Protein AF-A0A956G2T6-F1 (afdb_monomer)

Solvent-accessible surface area (backbone atoms only — not comparable to full-atom values): 41032 Å² total; per-residue (Å²): 111,45,27,33,38,36,61,42,52,51,69,57,43,70,72,65,34,43,39,98,86,38,74,56,50,80,69,33,43,24,63,52,34,68,47,84,56,72,54,73,64,54,56,58,31,76,78,28,36,37,43,36,35,28,33,47,44,89,89,62,37,33,28,40,43,28,45,29,57,52,35,45,75,77,86,54,32,34,37,33,61,59,14,78,41,48,16,38,84,43,52,86,46,49,87,71,34,29,42,73,82,66,58,48,81,78,56,60,92,85,34,45,63,67,62,38,65,65,51,41,43,40,35,74,68,37,49,37,45,75,74,67,46,82,77,94,74,78,83,82,86,82,84,86,86,87,84,88,86,87,79,91,81,89,87,89,90,88,90,85,85,88,88,88,87,85,86,92,88,88,88,88,85,86,90,81,88,79,81,76,78,59,77,73,53,64,79,77,49,84,84,63,76,73,56,94,83,36,52,64,40,47,48,51,16,40,53,24,50,73,68,68,36,60,64,59,17,47,54,23,30,38,53,32,25,66,76,57,48,23,59,70,45,42,51,50,42,51,55,50,45,55,54,53,42,72,35,51,82,72,75,64,59,60,70,62,34,69,62,27,53,51,48,48,48,62,56,57,73,67,62,49,80,72,50,48,66,54,59,55,66,45,52,82,39,48,38,68,71,51,43,32,52,51,38,54,58,55,68,79,40,76,57,48,79,80,47,37,64,57,39,42,59,51,28,56,78,60,89,77,88,58,88,89,32,37,46,50,31,20,53,49,41,30,57,69,43,44,55,18,73,50,69,82,48,50,64,62,51,29,75,75,31,61,91,42,46,70,58,50,56,56,46,57,75,69,42,52,75,49,48,83,71,54,74,44,41,49,51,45,51,53,53,39,51,53,46,50,59,54,54,70,74,46,77,66,62,57,51,65,60,53,53,46,58,56,41,56,61,48,50,55,50,50,51,52,39,50,49,51,28,45,75,39,58,82,47,60,66,43,45,53,55,43,25,56,59,30,48,79,70,69,41,70,61,16,57,43,23,62,55,51,68,43,98,72,73,54,76,68,56,52,50,49,48,52,52,50,46,72,76,44,40,56,73,76,43,58,81,50,50,82,34,46,36,72,76,35,74,49,63,63,38,53,25,28,33,35,45,49,56,69,96,45,71,66,52,46,71,67,50,40,66,33,63,74,38,10,43,25,27,35,36,65,31,44,67,53,45,68,39,72,60,42,82,22,50,66,42,28,29,34,42,20,29,32,53,64,31,49,21,57,36,16,67,32,84,60,70,45,65,35,33,34,40,40,34,35,74,81,64,81,84,65,50,74,68,61,77,69,45,80,66,47,76,79,42,91,79,81,83,88,78,93,70,61,66,66,68,66,57,74,60,78,53,68,67,60,26,49,43,40,44,20,62,61,49,5,53,81,51,38,29,33,45,32,41,34,42,61,78,71,59,76,81,86,85,84,71,85,65,68,77,53,40,38,46,55,73,18,68,55,17,62,52,25,33,34,40,36,41,28,32,33,61,51,81,89,81,53,84,66,54,64,80,48,50,76,48,30,73,44,45,45,37,38,37,40,36,34,42,62,55,100,68,80,78,54,92,86,61,92,65,90,80,72,83,65,68,49,73,50,72,46,34,75,94,90

Radius of gyration: 36.09 Å; Cα contacts (8 Å, |Δi|>4): 1081; chains: 1; bounding box: 114×85×92 Å

Nearest PDB structures (foldseek):
  5gq9-assembly1_A  TM=1.978E-01  e=1.949E+00  Thermus thermophilus HB27
  4kpy-assembly1_A  TM=2.541E-01  e=3.028E+00  Thermus thermophilus HB27
  4nca-assembly1_A  TM=2.440E-01  e=3.339E+00  Thermus thermophilus

Structure (mmCIF, N/CA/C/O backbone):
data_AF-A0A956G2T6-F1
#
_entry.id   AF-A0A956G2T6-F1
#
loop_
_atom_site.group_PDB
_atom_site.id
_atom_site.type_symbol
_atom_site.label_atom_id
_atom_site.label_alt_id
_atom_site.label_comp_id
_atom_site.label_asym_id
_atom_site.label_entity_id
_atom_site.label_seq_id
_atom_site.pdbx_PDB_ins_code
_atom_site.Cartn_x
_atom_site.Cartn_y
_atom_site.Cartn_z
_atom_site.occupancy
_atom_site.B_iso_or_equiv
_atom_site.auth_seq_id
_atom_site.auth_comp_id
_atom_site.auth_asym_id
_atom_site.auth_atom_id
_atom_site.pdbx_PDB_model_num
ATOM 1 N N . MET A 1 1 ? -17.102 -18.934 -34.655 1.00 68.56 1 MET A N 1
ATOM 2 C CA . MET A 1 1 ? -16.442 -17.690 -34.190 1.00 68.56 1 MET A CA 1
ATOM 3 C C . MET A 1 1 ? -16.321 -17.764 -32.680 1.00 68.56 1 MET A C 1
ATOM 5 O O . MET A 1 1 ? -17.270 -18.223 -32.051 1.00 68.56 1 MET A O 1
ATOM 9 N N . ALA A 1 2 ? -15.176 -17.397 -32.107 1.00 83.56 2 ALA A N 1
ATOM 10 C CA . ALA A 1 2 ? -14.946 -17.548 -30.674 1.00 83.56 2 ALA A CA 1
ATOM 11 C C . ALA A 1 2 ? -15.700 -16.466 -29.883 1.00 83.56 2 ALA A C 1
ATOM 13 O O . ALA A 1 2 ? -15.551 -15.275 -30.137 1.00 83.56 2 ALA A O 1
ATOM 14 N N . SER A 1 3 ? -16.513 -16.874 -28.911 1.00 94.19 3 SER A N 1
ATOM 15 C CA . SER A 1 3 ? -17.122 -15.954 -27.947 1.00 94.19 3 SER A CA 1
ATOM 16 C C . SER A 1 3 ? -16.334 -15.968 -26.646 1.00 94.19 3 SER A C 1
ATOM 18 O O . SER A 1 3 ? -15.750 -16.984 -26.276 1.00 94.19 3 SER A O 1
ATOM 20 N N . VAL A 1 4 ? -16.324 -14.850 -25.929 1.00 95.88 4 VAL A N 1
ATOM 21 C CA . VAL A 1 4 ? -15.597 -14.719 -24.661 1.00 95.88 4 VAL A CA 1
ATOM 22 C C . VAL A 1 4 ? -16.538 -14.163 -23.606 1.00 95.88 4 VAL A C 1
ATOM 24 O O . VAL A 1 4 ? -17.357 -13.296 -23.893 1.00 95.88 4 VAL A O 1
ATOM 27 N N . MET A 1 5 ? -16.432 -14.666 -22.382 1.00 95.81 5 MET A N 1
ATOM 28 C CA . MET A 1 5 ? -17.099 -14.120 -21.207 1.00 95.81 5 MET A CA 1
ATOM 29 C C . MET A 1 5 ? -16.101 -13.310 -20.386 1.00 95.81 5 MET A C 1
ATOM 31 O O . MET A 1 5 ? -15.020 -13.807 -20.068 1.00 95.81 5 MET A O 1
ATOM 35 N N . ALA A 1 6 ? -16.470 -12.088 -20.015 1.00 95.69 6 ALA A N 1
ATOM 36 C CA . ALA A 1 6 ? -15.646 -11.205 -19.200 1.00 95.69 6 ALA A CA 1
ATOM 37 C C . ALA A 1 6 ? -16.460 -10.594 -18.056 1.00 95.69 6 ALA A C 1
ATOM 39 O O . ALA A 1 6 ? -17.662 -10.342 -18.190 1.00 95.69 6 ALA A O 1
ATOM 40 N N . ILE A 1 7 ? -15.802 -10.358 -16.920 1.00 95.12 7 ILE A N 1
ATOM 41 C CA . ILE A 1 7 ? -16.448 -9.744 -15.765 1.00 95.12 7 ILE A CA 1
ATOM 42 C C . ILE A 1 7 ? -16.443 -8.215 -15.874 1.00 95.12 7 ILE A C 1
ATOM 44 O O . ILE A 1 7 ? -15.446 -7.584 -16.228 1.00 95.12 7 ILE A O 1
ATOM 48 N N . VAL A 1 8 ? -17.572 -7.618 -15.510 1.00 94.00 8 VAL A N 1
ATOM 49 C CA . VAL A 1 8 ? -17.713 -6.213 -15.139 1.00 94.00 8 VAL A CA 1
ATOM 50 C C . VAL A 1 8 ? -17.827 -6.175 -13.623 1.00 94.00 8 VAL A C 1
ATOM 52 O O . VAL A 1 8 ? -18.753 -6.757 -13.042 1.00 94.00 8 VAL A O 1
ATOM 55 N N . SER A 1 9 ? -16.872 -5.520 -12.960 1.00 89.69 9 SER A N 1
ATOM 56 C CA . SER A 1 9 ? -16.865 -5.458 -11.499 1.00 89.69 9 SER A CA 1
ATOM 57 C C . SER A 1 9 ? -18.158 -4.825 -10.979 1.00 89.69 9 SER A C 1
ATOM 59 O O . SER A 1 9 ? -18.757 -3.961 -11.626 1.00 89.69 9 SER A O 1
ATOM 61 N N . LYS A 1 10 ? -18.591 -5.246 -9.786 1.00 86.38 10 LYS A N 1
ATOM 62 C CA . LYS A 1 10 ? -19.814 -4.729 -9.162 1.00 86.38 10 LYS A CA 1
ATOM 63 C C . LYS A 1 10 ? -19.812 -3.197 -9.104 1.00 86.38 10 LYS A C 1
ATOM 65 O O . LYS A 1 10 ? -20.821 -2.582 -9.423 1.00 86.38 10 LYS A O 1
ATOM 70 N N . ALA A 1 11 ? -18.685 -2.592 -8.727 1.00 80.94 11 ALA A N 1
ATOM 71 C CA . ALA A 1 11 ? -18.556 -1.142 -8.608 1.00 80.94 11 ALA A CA 1
ATOM 72 C C . ALA A 1 11 ? -18.671 -0.432 -9.965 1.00 80.94 11 ALA A C 1
ATOM 74 O O . ALA A 1 11 ? -19.368 0.577 -10.070 1.00 80.94 11 ALA A O 1
ATOM 75 N N . VAL A 1 12 ? -18.036 -0.974 -11.012 1.00 85.12 12 VAL A N 1
ATOM 76 C CA . VAL A 1 12 ? -18.145 -0.434 -12.376 1.00 85.12 12 VAL A CA 1
ATOM 77 C C . VAL A 1 12 ? -19.588 -0.525 -12.861 1.00 85.12 12 VAL A C 1
ATOM 79 O O . VAL A 1 12 ? -20.136 0.480 -13.311 1.00 85.12 12 VAL A O 1
ATOM 82 N N . PHE A 1 13 ? -20.233 -1.680 -12.686 1.00 91.75 13 PHE A N 1
ATOM 83 C CA . PHE A 1 13 ? -21.631 -1.875 -13.062 1.00 91.75 13 PHE A CA 1
ATOM 84 C C . PHE A 1 13 ? -22.570 -0.933 -12.288 1.00 91.75 13 PHE A C 1
ATOM 86 O O . PHE A 1 13 ? -23.325 -0.181 -12.896 1.00 91.75 13 PHE A O 1
ATOM 93 N N . ASP A 1 14 ? -22.473 -0.880 -10.956 1.00 88.31 14 ASP A N 1
ATOM 94 C CA . ASP A 1 14 ? -23.321 -0.022 -10.114 1.00 88.31 14 ASP A CA 1
ATOM 95 C C . ASP A 1 14 ? -23.128 1.476 -10.438 1.00 88.31 14 ASP A C 1
ATOM 97 O O . ASP A 1 14 ? -24.064 2.275 -10.313 1.00 88.31 14 ASP A O 1
ATOM 101 N N . LYS A 1 15 ? -21.939 1.878 -10.905 1.00 87.56 15 LYS A N 1
ATOM 102 C CA . LYS A 1 15 ? -21.638 3.255 -11.320 1.00 87.56 15 LYS A CA 1
ATOM 103 C C . LYS A 1 15 ? -22.131 3.579 -12.734 1.00 87.56 15 LYS A C 1
ATOM 105 O O . LYS A 1 15 ? -22.692 4.654 -12.931 1.00 87.56 15 LYS A O 1
ATOM 110 N N . GLN A 1 16 ? -21.907 2.691 -13.700 1.00 89.19 16 GLN A N 1
ATOM 111 C CA . GLN A 1 16 ? -22.071 2.980 -15.130 1.00 89.19 16 GLN A CA 1
ATOM 112 C C . GLN A 1 16 ? -23.389 2.470 -15.719 1.00 89.19 16 GLN A C 1
ATOM 114 O O . GLN A 1 16 ? -23.902 3.064 -16.666 1.00 89.19 16 GLN A O 1
ATOM 119 N N . ALA A 1 17 ? -23.963 1.398 -15.173 1.00 91.19 17 ALA A N 1
ATOM 120 C CA . ALA A 1 17 ? -25.159 0.787 -15.732 1.00 91.19 17 ALA A CA 1
ATOM 121 C C . ALA A 1 17 ? -26.401 1.618 -15.402 1.00 91.19 17 ALA A C 1
ATOM 123 O O . ALA A 1 17 ? -26.909 1.604 -14.273 1.00 91.19 17 ALA A O 1
ATOM 124 N N . ARG A 1 18 ? -26.878 2.384 -16.388 1.00 87.56 18 ARG A N 1
ATOM 125 C CA . ARG A 1 18 ? -28.093 3.200 -16.292 1.00 87.56 18 ARG A CA 1
ATOM 126 C C . ARG A 1 18 ? -29.038 2.920 -17.461 1.00 87.56 18 ARG A C 1
ATOM 128 O O . ARG A 1 18 ? -28.608 2.945 -18.608 1.00 87.56 18 ARG A O 1
ATOM 135 N N . ALA A 1 19 ? -30.320 2.730 -17.164 1.00 82.88 19 ALA A N 1
ATOM 136 C CA . ALA A 1 19 ? -31.414 2.695 -18.131 1.00 82.88 19 ALA A CA 1
ATOM 137 C C . ALA A 1 19 ? -32.360 3.863 -17.821 1.00 82.88 19 ALA A C 1
ATOM 139 O O . ALA A 1 19 ? -32.841 3.992 -16.695 1.00 82.88 19 ALA A O 1
ATOM 140 N N . ALA A 1 20 ? -32.561 4.772 -18.782 1.00 77.62 20 ALA A N 1
ATOM 141 C CA . ALA A 1 20 ? -33.360 5.994 -18.597 1.00 77.62 20 ALA A CA 1
ATOM 142 C C . ALA A 1 20 ? -33.010 6.790 -17.310 1.00 77.62 20 ALA A C 1
ATOM 144 O O . ALA A 1 20 ? -33.884 7.298 -16.609 1.00 77.62 20 ALA A O 1
ATOM 145 N N . GLY A 1 21 ? -31.717 6.862 -16.963 1.00 77.25 21 GLY A N 1
ATOM 146 C CA . GLY A 1 21 ? -31.214 7.583 -15.785 1.00 77.25 21 GLY A CA 1
ATOM 147 C C . GLY A 1 21 ? -31.302 6.832 -14.448 1.00 77.25 21 GLY A C 1
ATOM 148 O O . GLY A 1 21 ? -30.800 7.338 -13.445 1.00 77.25 21 GLY A O 1
ATOM 149 N N . LYS A 1 22 ? -31.870 5.621 -14.408 1.00 83.50 22 LYS A N 1
ATOM 150 C CA . LYS A 1 22 ? -31.957 4.778 -13.199 1.00 83.50 22 LYS A CA 1
ATOM 151 C C . LYS A 1 22 ? -30.954 3.619 -13.246 1.00 83.50 22 LYS A C 1
ATOM 153 O O . LYS A 1 22 ? -30.603 3.195 -14.345 1.00 83.50 22 LYS A O 1
ATOM 158 N N . PRO A 1 23 ? -30.464 3.106 -12.099 1.00 88.75 23 PRO A N 1
ATOM 159 C CA . PRO A 1 23 ? -29.635 1.899 -12.063 1.00 88.75 23 PRO A CA 1
ATOM 160 C C . PRO A 1 23 ? -30.329 0.713 -12.742 1.00 88.75 23 PRO A C 1
ATOM 162 O O . PRO A 1 23 ? -31.508 0.483 -12.494 1.00 88.75 23 PRO A O 1
ATOM 165 N N . VAL A 1 24 ? -29.594 -0.020 -13.579 1.00 90.44 24 VAL A N 1
ATOM 166 C CA . VAL A 1 24 ? -30.099 -1.192 -14.318 1.00 90.44 24 VAL A CA 1
ATOM 167 C C . VAL A 1 24 ? -30.413 -2.335 -13.347 1.00 90.44 24 VAL A C 1
ATOM 169 O O . VAL A 1 24 ? -29.533 -2.783 -12.606 1.00 90.44 24 VAL A O 1
ATOM 172 N N . GLY A 1 25 ? -31.662 -2.803 -13.352 1.00 90.94 25 GLY A N 1
ATOM 173 C CA . GLY A 1 25 ? -32.119 -4.004 -12.656 1.00 90.94 25 GLY A CA 1
ATOM 174 C C . GLY A 1 25 ? -32.253 -5.219 -13.581 1.00 90.94 25 GLY A C 1
ATOM 175 O O . GLY A 1 25 ? -31.934 -5.167 -14.766 1.00 90.94 25 GLY A O 1
ATOM 176 N N . LEU A 1 26 ? -32.738 -6.338 -13.034 1.00 91.56 26 LEU A N 1
ATOM 177 C CA . LEU A 1 26 ? -33.097 -7.510 -13.841 1.00 91.56 26 LEU A CA 1
ATOM 178 C C . LEU A 1 26 ? -34.241 -7.154 -14.801 1.00 91.56 26 LEU A C 1
ATOM 180 O O . LEU A 1 26 ? -35.256 -6.613 -14.373 1.00 91.56 26 LEU A O 1
ATOM 184 N N . GLY A 1 27 ? -34.078 -7.488 -16.080 1.00 89.25 27 GLY A N 1
ATOM 185 C CA . GLY A 1 27 ? -35.014 -7.155 -17.157 1.00 89.25 27 GLY A CA 1
ATOM 186 C C . GLY A 1 27 ? -34.724 -5.827 -17.865 1.00 89.25 27 GLY A C 1
ATOM 187 O O . GLY A 1 27 ? -35.221 -5.626 -18.971 1.00 89.25 27 GLY A O 1
ATOM 188 N N . ASP A 1 28 ? -33.881 -4.962 -17.295 1.00 92.38 28 ASP A N 1
ATOM 189 C CA . ASP A 1 28 ? -33.478 -3.705 -17.928 1.00 92.38 28 ASP A CA 1
ATOM 190 C C . ASP A 1 28 ? -32.308 -3.918 -18.898 1.00 92.38 28 ASP A C 1
ATOM 192 O O . ASP A 1 28 ? -31.441 -4.770 -18.687 1.00 92.38 28 ASP A O 1
ATOM 196 N N . VAL A 1 29 ? -32.241 -3.108 -19.955 1.00 94.50 29 VAL A N 1
ATOM 197 C CA . VAL A 1 29 ? -31.118 -3.110 -20.903 1.00 94.50 29 VAL A CA 1
ATOM 198 C C . VAL A 1 29 ? -30.106 -2.046 -20.488 1.00 94.50 29 VAL A C 1
ATOM 200 O O . VAL A 1 29 ? -30.434 -0.862 -20.420 1.00 94.50 29 VAL A O 1
ATOM 203 N N . TRP A 1 30 ? -28.860 -2.456 -20.244 1.00 95.75 30 TRP A N 1
ATOM 204 C CA . TRP A 1 30 ? -27.727 -1.535 -20.158 1.00 95.75 30 TRP A CA 1
ATOM 205 C C . TRP A 1 30 ? -27.177 -1.305 -21.574 1.00 95.75 30 TRP A C 1
ATOM 207 O O . TRP A 1 30 ? -26.618 -2.252 -22.133 1.00 95.75 30 TRP A O 1
ATOM 217 N N . PRO A 1 31 ? -27.305 -0.100 -22.169 1.00 93.06 31 PRO A N 1
ATOM 218 C CA . PRO A 1 31 ? -26.840 0.175 -23.533 1.00 93.06 31 PRO A CA 1
ATOM 219 C C . PRO A 1 31 ? -25.317 0.388 -23.582 1.00 93.06 31 PRO A C 1
ATOM 221 O O . PRO A 1 31 ? -24.834 1.395 -24.088 1.00 93.06 31 PRO A O 1
ATOM 224 N N . VAL A 1 32 ? -24.554 -0.534 -22.993 1.00 94.62 32 VAL A N 1
ATOM 225 C CA . VAL A 1 32 ? -23.093 -0.548 -23.080 1.00 94.62 32 VAL A CA 1
ATOM 226 C C . VAL A 1 32 ? -22.671 -0.868 -24.508 1.00 94.62 32 VAL A C 1
ATOM 228 O O . VAL A 1 32 ? -23.217 -1.776 -25.128 1.00 94.62 32 VAL A O 1
ATOM 231 N N . ASP A 1 33 ? -21.708 -0.122 -25.027 1.00 94.31 33 ASP A N 1
ATOM 232 C CA . ASP A 1 33 ? -21.159 -0.250 -26.380 1.00 94.31 33 ASP A CA 1
ATOM 233 C C . ASP A 1 33 ? -19.639 -0.494 -26.378 1.00 94.31 33 ASP A C 1
ATOM 235 O O . ASP A 1 33 ? -19.050 -0.765 -27.425 1.00 94.31 33 ASP A O 1
ATOM 239 N N . ALA A 1 34 ? -19.002 -0.442 -25.203 1.00 93.00 34 ALA A N 1
ATOM 240 C CA . ALA A 1 34 ? -17.568 -0.619 -25.045 1.00 93.00 34 ALA A CA 1
ATOM 241 C C . ALA A 1 34 ? -17.190 -1.412 -23.783 1.00 93.00 34 ALA A C 1
ATOM 243 O O . ALA A 1 34 ? -17.842 -1.319 -22.742 1.00 93.00 34 ALA A O 1
ATOM 244 N N . TYR A 1 35 ? -16.086 -2.154 -23.864 1.00 93.88 35 TYR A N 1
ATOM 245 C CA . TYR A 1 35 ? -15.454 -2.850 -22.746 1.00 93.88 35 TYR A CA 1
ATOM 246 C C . TYR A 1 35 ? -13.943 -2.588 -22.730 1.00 93.88 35 TYR A C 1
ATOM 248 O O . TYR A 1 35 ? -13.243 -2.890 -23.696 1.00 93.88 35 TYR A O 1
ATOM 256 N N . ASN A 1 36 ? -13.432 -2.037 -21.629 1.00 90.25 36 ASN A N 1
ATOM 257 C CA . ASN A 1 36 ? -12.032 -1.623 -21.508 1.00 90.25 36 ASN A CA 1
ATOM 258 C C . ASN A 1 36 ? -11.179 -2.768 -20.953 1.00 90.25 36 ASN A C 1
ATOM 260 O O . ASN A 1 36 ? -11.204 -3.029 -19.752 1.00 90.25 36 ASN A O 1
ATOM 264 N N . SER A 1 37 ? -10.439 -3.454 -21.823 1.00 88.25 37 SER A N 1
ATOM 265 C CA . SER A 1 37 ? -9.435 -4.446 -21.434 1.00 88.25 37 SER A CA 1
ATOM 266 C C . SER A 1 37 ? -8.566 -4.815 -22.636 1.00 88.25 37 SER A C 1
ATOM 268 O O . SER A 1 37 ? -9.084 -5.102 -23.718 1.00 88.25 37 SER A O 1
ATOM 270 N N . ALA A 1 38 ? -7.251 -4.871 -22.422 1.00 85.62 38 ALA A N 1
ATOM 271 C CA . ALA A 1 38 ? -6.272 -5.386 -23.381 1.00 85.62 38 ALA A CA 1
ATOM 272 C C . ALA A 1 38 ? -5.864 -6.845 -23.085 1.00 85.62 38 ALA A C 1
ATOM 274 O O . ALA A 1 38 ? -4.888 -7.348 -23.640 1.00 85.62 38 ALA A O 1
ATOM 275 N N . HIS A 1 39 ? -6.592 -7.540 -22.202 1.00 88.44 39 HIS A N 1
ATOM 276 C CA . HIS A 1 39 ? -6.217 -8.874 -21.748 1.00 88.44 39 HIS A CA 1
ATOM 277 C C . HIS A 1 39 ? -6.171 -9.879 -22.915 1.00 88.44 39 HIS A C 1
ATOM 279 O O . HIS A 1 39 ? -7.150 -10.087 -23.633 1.00 88.44 39 HIS A O 1
ATOM 285 N N . LYS A 1 40 ? -5.049 -10.589 -23.050 1.00 87.06 40 LYS A N 1
ATOM 286 C CA . LYS A 1 40 ? -4.743 -11.544 -24.137 1.00 87.06 40 LYS A CA 1
ATOM 287 C C . LYS A 1 40 ? -5.798 -12.633 -24.383 1.00 87.06 40 LYS A C 1
ATOM 289 O O . LYS A 1 40 ? -6.000 -13.037 -25.521 1.00 87.06 40 LYS A O 1
ATOM 294 N N . ALA A 1 41 ? -6.535 -13.069 -23.357 1.00 87.44 41 ALA A N 1
ATOM 295 C CA . ALA A 1 41 ? -7.649 -14.021 -23.521 1.00 87.44 41 ALA A CA 1
ATOM 296 C C . ALA A 1 41 ? -8.847 -13.481 -24.338 1.00 87.44 41 ALA A C 1
ATOM 298 O O . ALA A 1 41 ? -9.708 -14.264 -24.728 1.00 87.44 41 ALA A O 1
ATOM 299 N N . LEU A 1 42 ? -8.910 -12.170 -24.601 1.00 91.00 42 LEU A N 1
ATOM 300 C CA . LEU A 1 42 ? -9.912 -11.547 -25.474 1.00 91.00 42 LEU A CA 1
ATOM 301 C C . LEU A 1 42 ? -9.495 -11.558 -26.951 1.00 91.00 42 LEU A C 1
ATOM 303 O O . LEU A 1 42 ? -10.351 -11.365 -27.805 1.00 91.00 42 LEU A O 1
ATOM 307 N N . ALA A 1 43 ? -8.219 -11.823 -27.266 1.00 87.19 43 ALA A N 1
ATOM 308 C CA . ALA A 1 43 ? -7.697 -11.817 -28.635 1.00 87.19 43 ALA A CA 1
ATOM 309 C C . ALA A 1 43 ? -8.528 -12.638 -29.650 1.00 87.19 43 ALA A C 1
ATOM 311 O O . ALA A 1 43 ? -8.704 -12.145 -30.765 1.00 87.19 43 ALA A O 1
ATOM 312 N N . PRO A 1 44 ? -9.119 -13.805 -29.297 1.00 89.50 44 PRO A N 1
ATOM 313 C CA . PRO A 1 44 ? -9.971 -14.561 -30.221 1.00 89.50 44 PRO A CA 1
ATOM 314 C C . PRO A 1 44 ? -11.206 -13.803 -30.737 1.00 89.50 44 PRO A C 1
ATOM 316 O O . PRO A 1 44 ? -11.725 -14.150 -31.792 1.00 89.50 44 PRO A O 1
ATOM 319 N N . LEU A 1 45 ? -11.670 -12.754 -30.043 1.00 89.81 45 LEU A N 1
ATOM 320 C CA . LEU A 1 45 ? -12.769 -11.898 -30.517 1.00 89.81 45 LEU A CA 1
ATOM 321 C C . LEU A 1 45 ? -12.394 -11.092 -31.773 1.00 89.81 45 LEU A C 1
ATOM 323 O O . LEU A 1 45 ? -13.283 -10.618 -32.478 1.00 89.81 45 LEU A O 1
ATOM 327 N N . GLY A 1 46 ? -11.096 -10.935 -32.066 1.00 80.75 46 GLY A N 1
ATOM 328 C CA . GLY A 1 46 ? -10.607 -10.241 -33.261 1.00 80.75 46 GLY A CA 1
ATOM 329 C C . GLY A 1 46 ? -10.988 -10.937 -34.574 1.00 80.75 46 GLY A C 1
ATOM 330 O O . GLY A 1 46 ? -11.051 -10.285 -35.613 1.00 80.75 46 GLY A O 1
ATOM 331 N N . GLU A 1 47 ? -11.308 -12.232 -34.522 1.00 78.44 47 GLU A N 1
ATOM 332 C CA . GLU A 1 47 ? -11.804 -13.028 -35.655 1.00 78.44 47 GLU A CA 1
ATOM 333 C C . GLU A 1 47 ? -13.344 -12.969 -35.793 1.00 78.44 47 GLU A C 1
ATOM 335 O O . GLU A 1 47 ? -13.934 -13.664 -36.624 1.00 78.44 47 GLU A O 1
ATOM 340 N N . GLY A 1 48 ? -14.009 -12.139 -34.978 1.00 77.12 48 GLY A N 1
ATOM 341 C CA . GLY A 1 48 ? -15.464 -12.065 -34.834 1.00 77.12 48 GLY A CA 1
ATOM 342 C C . GLY A 1 48 ? -15.989 -12.881 -33.645 1.00 77.12 48 GLY A C 1
ATOM 343 O O . GLY A 1 48 ? -15.239 -13.563 -32.954 1.00 77.12 48 GLY A O 1
ATOM 344 N N . GLY A 1 49 ? -17.302 -12.828 -33.393 1.00 90.00 49 GLY A N 1
ATOM 345 C CA . GLY A 1 49 ? -17.945 -13.525 -32.269 1.00 90.00 49 GLY A CA 1
ATOM 346 C C . GLY A 1 49 ? -18.715 -12.579 -31.354 1.00 90.00 49 GLY A C 1
ATOM 347 O O . GLY A 1 49 ? -19.251 -11.577 -31.815 1.00 90.00 49 GLY A O 1
ATOM 348 N N . ALA A 1 50 ? -18.794 -12.899 -30.063 1.00 95.25 50 ALA A N 1
ATOM 349 C CA . ALA A 1 50 ? -19.552 -12.099 -29.099 1.00 95.25 50 ALA A CA 1
ATOM 350 C C . ALA A 1 50 ? -18.856 -12.046 -27.738 1.00 95.25 50 ALA A C 1
ATOM 352 O O . ALA A 1 50 ? -18.375 -13.071 -27.245 1.00 95.25 50 ALA A O 1
ATOM 353 N N . LEU A 1 51 ? -18.842 -10.862 -27.128 1.00 96.75 51 LEU A N 1
ATOM 354 C CA . LEU A 1 51 ? -18.337 -10.632 -25.780 1.00 96.75 51 LEU A CA 1
ATOM 355 C C . LEU A 1 51 ? -19.510 -10.587 -24.793 1.00 96.75 51 LEU A C 1
ATOM 357 O O . LEU A 1 51 ? -20.327 -9.668 -24.818 1.00 96.75 51 LEU A O 1
ATOM 361 N N . PHE A 1 52 ? -19.584 -11.592 -23.925 1.00 97.06 52 PHE A N 1
ATOM 362 C CA . PHE A 1 52 ? -20.590 -11.730 -22.876 1.00 97.06 52 PHE A CA 1
ATOM 363 C C . PHE A 1 52 ? -20.097 -11.051 -21.601 1.00 97.06 52 PHE A C 1
ATOM 365 O O . PHE A 1 52 ? -19.13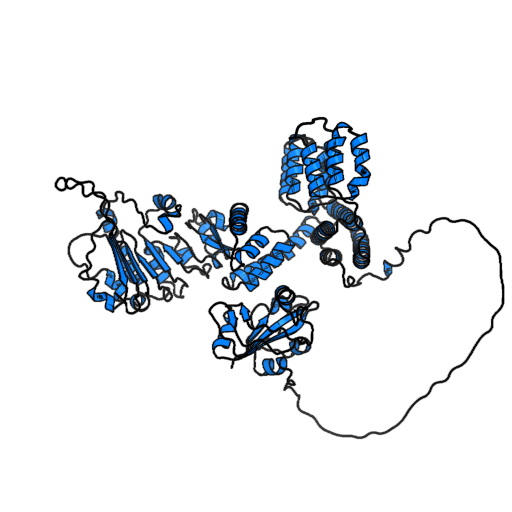2 -11.495 -20.978 1.00 97.06 52 PHE A O 1
ATOM 372 N N . LEU A 1 53 ? -20.776 -9.984 -21.198 1.00 97.19 53 LEU A N 1
ATOM 373 C CA . LEU A 1 53 ? -20.457 -9.230 -19.996 1.00 97.19 53 LEU A CA 1
ATOM 374 C C . LEU A 1 53 ? -21.274 -9.768 -18.829 1.00 97.19 53 LEU A C 1
ATOM 376 O O . LEU A 1 53 ? -22.507 -9.746 -18.859 1.00 97.19 53 LEU A O 1
ATOM 380 N N . VAL A 1 54 ? -20.589 -10.230 -17.788 1.00 96.88 54 VAL A N 1
ATOM 381 C CA . VAL A 1 54 ? -21.222 -10.726 -16.562 1.00 96.88 54 VAL A CA 1
ATOM 382 C C . VAL A 1 54 ? -20.834 -9.879 -15.361 1.00 96.88 54 VAL A C 1
ATOM 384 O O . VAL A 1 54 ? -19.751 -9.309 -15.315 1.00 96.88 54 VAL A O 1
ATOM 387 N N . THR A 1 55 ? -21.693 -9.805 -14.352 1.00 95.81 55 THR A N 1
ATOM 388 C CA . THR A 1 55 ? -21.347 -9.207 -13.060 1.00 95.81 55 THR A CA 1
ATOM 389 C C . THR A 1 55 ? -21.771 -10.130 -11.927 1.00 95.81 55 THR A C 1
ATOM 391 O O . THR A 1 55 ? -22.769 -10.846 -12.031 1.00 95.81 55 THR A O 1
ATOM 394 N N . VAL A 1 56 ? -21.010 -10.122 -10.836 1.00 94.25 56 VAL A N 1
ATOM 395 C CA . VAL A 1 56 ? -21.312 -10.913 -9.640 1.00 94.25 56 VAL A CA 1
ATOM 396 C C . VAL A 1 56 ? -21.961 -10.006 -8.599 1.00 94.25 56 VAL A C 1
ATOM 398 O O . VAL A 1 56 ? -21.392 -8.995 -8.182 1.00 94.25 56 VAL A O 1
ATOM 401 N N . ARG A 1 57 ? -23.180 -10.358 -8.191 1.00 91.81 57 ARG A N 1
ATOM 402 C CA . ARG A 1 57 ? -23.958 -9.678 -7.150 1.00 91.81 57 ARG A CA 1
ATOM 403 C C . ARG A 1 57 ? -23.747 -10.374 -5.791 1.00 91.81 57 ARG A C 1
ATOM 405 O O . ARG A 1 57 ? -23.236 -11.494 -5.753 1.00 91.81 57 ARG A O 1
ATOM 412 N N . PRO A 1 58 ? -24.107 -9.731 -4.659 1.00 84.62 58 PRO A N 1
ATOM 413 C CA . PRO A 1 58 ? -23.975 -10.340 -3.332 1.00 84.62 58 PRO A CA 1
ATOM 414 C C . PRO A 1 58 ? -24.617 -11.733 -3.248 1.00 84.62 58 PRO A C 1
ATOM 416 O O . PRO A 1 58 ? -25.703 -11.936 -3.786 1.00 84.62 58 PRO A O 1
ATOM 419 N N . GLY A 1 59 ? -23.952 -12.667 -2.561 1.00 84.88 59 GLY A N 1
ATOM 420 C CA . GLY A 1 59 ? -24.376 -14.071 -2.483 1.00 84.88 59 GLY A CA 1
ATOM 421 C C . GLY A 1 59 ? -23.949 -14.929 -3.681 1.00 84.88 59 GLY A C 1
ATOM 422 O O . GLY A 1 59 ? -24.600 -15.928 -3.961 1.00 84.88 59 GLY A O 1
ATOM 423 N N . ASP A 1 60 ? -22.893 -14.531 -4.403 1.00 86.62 60 ASP A N 1
ATOM 424 C CA . ASP A 1 60 ? -22.396 -15.208 -5.611 1.00 86.62 60 ASP A CA 1
ATOM 425 C C . ASP A 1 60 ? -23.456 -15.352 -6.721 1.00 86.62 60 ASP A C 1
ATOM 427 O O . ASP A 1 60 ? -23.430 -16.287 -7.523 1.00 86.62 60 ASP A O 1
ATOM 431 N N . VAL A 1 61 ? -24.398 -14.414 -6.795 1.00 90.81 61 VAL A N 1
ATOM 432 C CA . VAL A 1 61 ? -25.418 -14.402 -7.849 1.00 90.81 61 VAL A CA 1
ATOM 433 C C . VAL A 1 61 ? -24.785 -13.862 -9.132 1.00 90.81 61 VAL A C 1
ATOM 435 O O . VAL A 1 61 ? -24.236 -12.759 -9.140 1.00 90.81 61 VAL A O 1
ATOM 438 N N . LEU A 1 62 ? -24.835 -14.631 -10.220 1.00 94.38 62 LEU A N 1
ATOM 439 C CA . LEU A 1 62 ? -24.197 -14.287 -11.492 1.00 94.38 62 LEU A CA 1
ATOM 440 C C . LEU A 1 62 ? -25.228 -13.692 -12.448 1.00 94.38 62 LEU A C 1
ATOM 442 O O . LEU A 1 62 ? -26.178 -14.366 -12.838 1.00 94.38 62 LEU A O 1
ATOM 446 N N . TRP A 1 63 ? -25.034 -12.441 -12.850 1.00 96.44 63 TRP A N 1
ATOM 447 C CA . TRP A 1 63 ? -25.887 -11.782 -13.837 1.00 96.44 63 TRP A CA 1
ATOM 448 C C . TRP A 1 63 ? -25.165 -11.668 -15.172 1.00 96.44 63 TRP A C 1
ATOM 450 O O . TRP A 1 63 ? -24.015 -11.236 -15.211 1.00 96.44 63 TRP A O 1
ATOM 460 N N . LEU A 1 64 ? -25.858 -11.987 -16.265 1.00 96.62 64 LEU A N 1
ATOM 461 C CA . LEU A 1 64 ? -25.475 -11.529 -17.597 1.00 96.62 64 LEU A CA 1
ATOM 462 C C . LEU A 1 64 ? -26.028 -10.118 -17.755 1.00 96.62 64 LEU A C 1
ATOM 464 O O . LEU A 1 64 ? -27.229 -9.925 -17.596 1.00 96.62 64 LEU A O 1
ATOM 468 N N . VAL A 1 65 ? -25.165 -9.149 -18.045 1.00 96.12 65 VAL A N 1
ATOM 469 C CA . VAL A 1 65 ? -25.522 -7.721 -18.064 1.00 96.12 65 VAL A CA 1
ATOM 470 C C . VAL A 1 65 ? -25.403 -7.068 -19.435 1.00 96.12 65 VAL A C 1
ATOM 472 O O . VAL A 1 65 ? -25.882 -5.952 -19.616 1.00 96.12 65 VAL A O 1
ATOM 475 N N . GLY A 1 66 ? -24.803 -7.757 -20.402 1.00 95.88 66 GLY A N 1
ATOM 476 C CA . GLY A 1 66 ? -24.797 -7.328 -21.792 1.00 95.88 66 GLY A CA 1
ATOM 477 C C . GLY A 1 66 ? -24.067 -8.306 -22.700 1.00 95.88 66 GLY A C 1
ATOM 478 O O . GLY A 1 66 ? -23.281 -9.136 -22.240 1.00 95.88 66 GLY A O 1
ATOM 479 N N . VAL A 1 67 ? -24.342 -8.209 -23.996 1.00 96.88 67 VAL A N 1
ATOM 480 C CA . VAL A 1 67 ? -23.642 -8.945 -25.048 1.00 96.88 67 VAL A CA 1
ATOM 481 C C . VAL A 1 67 ? -23.251 -7.951 -26.133 1.00 96.88 67 VAL A C 1
ATOM 483 O O . VAL A 1 67 ? -24.113 -7.316 -26.736 1.00 96.88 67 VAL A O 1
ATOM 486 N N . LEU A 1 68 ? -21.949 -7.814 -26.370 1.00 96.19 68 LEU A N 1
ATOM 487 C CA . LEU A 1 68 ? -21.414 -7.025 -27.476 1.00 96.19 68 LEU A CA 1
ATOM 488 C C . LEU A 1 68 ? -21.168 -7.964 -28.659 1.00 96.19 68 LEU A C 1
ATOM 490 O O . LEU A 1 68 ? -20.301 -8.838 -28.590 1.00 96.19 68 LEU A O 1
ATOM 494 N N . GLU A 1 69 ? -21.957 -7.811 -29.720 1.00 94.81 69 GLU A N 1
ATOM 495 C CA . GLU A 1 69 ? -21.859 -8.627 -30.934 1.00 94.81 69 GLU A CA 1
ATOM 496 C C . GLU A 1 69 ? -20.773 -8.075 -31.864 1.00 94.81 69 GLU A C 1
ATOM 498 O O . GLU A 1 69 ? -20.742 -6.881 -32.158 1.00 94.81 69 GLU A O 1
ATOM 503 N N . SER A 1 70 ? -19.901 -8.954 -32.358 1.00 91.88 70 SER A N 1
ATOM 504 C CA . SER A 1 70 ? -18.774 -8.640 -33.249 1.00 91.88 70 SER A CA 1
ATOM 505 C C . SER A 1 70 ? -17.941 -7.419 -32.813 1.00 91.88 70 SER A C 1
ATOM 507 O O . SER A 1 70 ? -17.785 -6.476 -33.598 1.00 91.88 70 SER A O 1
ATOM 509 N N . PRO A 1 71 ? -17.413 -7.394 -31.572 1.00 94.38 71 PRO A N 1
ATOM 510 C CA . PRO A 1 71 ? -16.681 -6.238 -31.078 1.00 94.38 71 PRO A CA 1
ATOM 511 C C . PRO A 1 71 ? -15.335 -6.071 -31.797 1.00 94.38 71 PRO A C 1
ATOM 513 O O . PRO A 1 71 ? -14.661 -7.044 -32.126 1.00 94.38 71 PRO A O 1
ATOM 516 N N . ARG A 1 72 ? -14.917 -4.821 -32.003 1.00 92.19 72 ARG A N 1
ATOM 517 C CA . ARG A 1 72 ? -13.631 -4.448 -32.606 1.00 92.19 72 ARG A CA 1
ATOM 518 C C . ARG A 1 72 ? -12.700 -3.856 -31.561 1.00 92.19 72 ARG A C 1
ATOM 520 O O . ARG A 1 72 ? -13.124 -3.028 -30.755 1.00 92.19 72 ARG A O 1
ATOM 527 N N . PHE A 1 73 ? -11.436 -4.260 -31.603 1.00 93.12 73 PHE A N 1
ATOM 528 C CA . PHE A 1 73 ? -10.406 -3.758 -30.700 1.00 93.12 73 PHE A CA 1
ATOM 529 C C . PHE A 1 73 ? -9.716 -2.520 -31.284 1.00 93.12 73 PHE A C 1
ATOM 531 O O . PHE A 1 73 ? -9.264 -2.554 -32.427 1.00 93.12 73 PHE A O 1
ATOM 538 N N . ASP A 1 74 ? -9.629 -1.438 -30.506 1.00 83.25 74 ASP A N 1
ATOM 539 C CA . ASP A 1 74 ? -9.001 -0.167 -30.913 1.00 83.25 74 ASP A CA 1
ATOM 540 C C . ASP A 1 74 ? -7.588 0.047 -30.332 1.00 83.25 74 ASP A C 1
ATOM 542 O O . ASP A 1 74 ? -6.998 1.112 -30.509 1.00 83.25 74 ASP A O 1
ATOM 546 N N . GLY A 1 75 ? -7.040 -0.961 -29.645 1.00 73.81 75 GLY A N 1
ATOM 547 C CA . GLY A 1 75 ? -5.753 -0.894 -28.946 1.00 73.81 75 GLY A CA 1
ATOM 548 C C . GLY A 1 75 ? -5.872 -0.717 -27.430 1.00 73.81 75 GLY A C 1
ATOM 549 O O . GLY A 1 75 ? -4.909 -1.003 -26.722 1.00 73.81 75 GLY A O 1
ATOM 550 N N . ALA A 1 76 ? -7.040 -0.316 -26.916 1.00 76.31 76 ALA A N 1
ATOM 551 C CA . ALA A 1 76 ? -7.291 -0.184 -25.476 1.00 76.31 76 ALA A CA 1
ATOM 552 C C . ALA A 1 76 ? -8.627 -0.801 -25.027 1.00 76.31 76 ALA A C 1
ATOM 554 O O . ALA A 1 76 ? -8.750 -1.295 -23.904 1.00 76.31 76 ALA A O 1
ATOM 555 N N . ARG A 1 77 ? -9.641 -0.795 -25.894 1.00 90.88 77 ARG A N 1
ATOM 556 C CA . ARG A 1 77 ? -11.000 -1.251 -25.588 1.00 90.88 77 ARG A CA 1
ATOM 557 C C . ARG A 1 77 ? -11.627 -1.993 -26.763 1.00 90.88 77 ARG A C 1
ATOM 559 O O . ARG A 1 77 ? -11.247 -1.838 -27.921 1.00 90.88 77 ARG A O 1
ATOM 566 N N . TRP A 1 78 ? -12.623 -2.800 -26.434 1.00 93.62 78 TRP A N 1
ATOM 567 C CA . TRP A 1 78 ? -13.475 -3.525 -27.366 1.00 93.62 78 TRP A CA 1
ATOM 568 C C . TRP A 1 78 ? -14.766 -2.742 -27.566 1.00 93.62 78 TRP A C 1
ATOM 570 O O . TRP A 1 78 ? -15.467 -2.493 -26.593 1.00 93.62 78 TRP A O 1
ATOM 580 N N . THR A 1 79 ? -15.081 -2.354 -28.801 1.00 93.44 79 THR A N 1
ATOM 581 C CA . THR A 1 79 ? -16.253 -1.527 -29.143 1.00 93.44 79 THR A CA 1
ATOM 582 C C . THR A 1 79 ? -17.193 -2.258 -30.096 1.00 93.44 79 THR A C 1
ATOM 584 O O . THR A 1 79 ? -16.741 -2.977 -30.985 1.00 93.44 79 THR A O 1
ATOM 587 N N . ALA A 1 80 ? -18.502 -2.101 -29.918 1.00 94.56 80 ALA A N 1
ATOM 588 C CA . ALA A 1 80 ? -19.532 -2.718 -30.752 1.00 94.56 80 ALA A CA 1
ATOM 589 C C . ALA A 1 80 ? -20.772 -1.815 -30.852 1.00 94.56 80 ALA A C 1
ATOM 591 O O . ALA A 1 80 ? -20.814 -0.730 -30.275 1.00 94.56 80 ALA A O 1
ATOM 592 N N . ALA A 1 81 ? -21.803 -2.269 -31.569 1.00 92.56 81 ALA A N 1
ATOM 593 C CA . ALA A 1 81 ? -23.122 -1.652 -31.457 1.00 92.56 81 ALA A CA 1
ATOM 594 C C . ALA A 1 81 ? -23.647 -1.766 -30.006 1.00 92.56 81 ALA A C 1
ATOM 596 O O . ALA A 1 81 ? -23.351 -2.769 -29.346 1.00 92.56 81 ALA A O 1
ATOM 597 N N . PRO A 1 82 ? -24.431 -0.785 -29.509 1.00 94.94 82 PRO A N 1
ATOM 598 C CA . PRO A 1 82 ? -24.956 -0.817 -28.148 1.00 94.94 82 PRO A CA 1
ATOM 599 C C . PRO A 1 82 ? -25.705 -2.113 -27.837 1.00 94.94 82 PRO A C 1
ATOM 601 O O . PRO A 1 82 ? -26.528 -2.580 -28.628 1.00 94.94 82 PRO A O 1
ATOM 604 N N . ASN A 1 83 ? -25.434 -2.672 -26.661 1.00 96.00 83 ASN A N 1
ATOM 605 C CA . ASN A 1 83 ? -26.086 -3.876 -26.173 1.00 96.00 83 ASN A CA 1
ATOM 606 C C . ASN A 1 83 ? -27.615 -3.707 -26.128 1.00 96.00 83 ASN A C 1
ATOM 608 O O . ASN A 1 83 ? -28.136 -2.733 -25.586 1.00 96.00 83 ASN A O 1
ATOM 612 N N . VAL A 1 84 ? -28.322 -4.719 -26.634 1.00 94.31 84 VAL A N 1
ATOM 613 C CA . VAL A 1 84 ? -29.791 -4.825 -26.601 1.00 94.31 84 VAL A CA 1
ATOM 614 C C . VAL A 1 84 ? -30.288 -5.949 -25.686 1.00 94.31 84 VAL A C 1
ATOM 616 O O . VAL A 1 84 ? -31.491 -6.120 -25.508 1.00 94.31 84 VAL A O 1
ATOM 619 N N . VAL A 1 85 ? -29.379 -6.738 -25.103 1.00 93.69 85 VAL A N 1
ATOM 620 C CA . VAL A 1 85 ? -29.725 -7.859 -24.225 1.00 93.69 85 VAL A CA 1
ATOM 621 C C . VAL A 1 85 ? -30.021 -7.338 -22.822 1.00 93.69 85 VAL A C 1
ATOM 623 O O . VAL A 1 85 ? -29.193 -6.658 -22.210 1.00 93.69 85 VAL A O 1
ATOM 626 N N . ALA A 1 86 ? -31.205 -7.675 -22.310 1.00 93.75 86 ALA A N 1
ATOM 627 C CA . ALA A 1 86 ? -31.619 -7.338 -20.955 1.00 93.75 86 ALA A CA 1
ATOM 628 C C . ALA A 1 86 ? -30.797 -8.095 -19.904 1.00 93.75 86 ALA A C 1
ATOM 630 O O . ALA A 1 86 ? -30.443 -9.265 -20.092 1.00 93.75 86 ALA A O 1
ATOM 631 N N . ALA A 1 87 ? -30.538 -7.441 -18.773 1.00 94.75 87 ALA A N 1
ATOM 632 C CA . ALA A 1 87 ? -29.840 -8.055 -17.661 1.00 94.75 87 ALA A CA 1
ATOM 633 C C . ALA A 1 87 ? -30.663 -9.219 -17.089 1.00 94.75 87 ALA A C 1
ATOM 635 O O . ALA A 1 87 ? -31.845 -9.065 -16.774 1.00 94.75 87 ALA A O 1
ATOM 636 N N . ARG A 1 88 ? -30.046 -10.392 -16.933 1.00 95.06 88 ARG A N 1
ATOM 637 C CA . ARG A 1 88 ? -30.714 -11.600 -16.426 1.00 95.06 88 ARG A CA 1
ATOM 638 C C . ARG A 1 88 ? -29.863 -12.347 -15.417 1.00 95.06 88 ARG A C 1
ATOM 640 O O . ARG A 1 88 ? -28.637 -12.367 -15.515 1.00 95.06 88 ARG A O 1
ATOM 647 N N . ASP A 1 89 ? -30.535 -13.013 -14.488 1.00 94.56 89 ASP A N 1
ATOM 648 C CA . ASP A 1 89 ? -29.896 -13.945 -13.573 1.00 94.56 89 ASP A CA 1
ATOM 649 C C . ASP A 1 89 ? -29.550 -15.234 -14.329 1.00 94.56 89 ASP A C 1
ATOM 651 O O . ASP A 1 89 ? -30.426 -15.920 -14.855 1.00 94.56 89 ASP A O 1
ATOM 655 N N . VAL A 1 90 ? -28.256 -15.534 -14.411 1.00 93.94 90 VAL A N 1
ATOM 656 C CA . VAL A 1 90 ? -27.711 -16.750 -15.022 1.00 93.94 90 VAL A CA 1
ATOM 657 C C . VAL A 1 90 ? -27.026 -17.620 -13.970 1.00 93.94 90 VAL A C 1
ATOM 659 O O . VAL A 1 90 ? -26.158 -18.424 -14.285 1.00 93.94 90 VAL A O 1
ATOM 662 N N . SER A 1 91 ? -27.403 -17.516 -12.697 1.00 91.00 91 SER A N 1
ATOM 663 C CA . SER A 1 91 ? -26.809 -18.341 -11.639 1.00 91.00 91 SER A CA 1
ATOM 664 C C . SER A 1 91 ? -27.033 -19.838 -11.882 1.00 91.00 91 SER A C 1
ATOM 666 O O . SER A 1 91 ? -26.126 -20.632 -11.650 1.00 91.00 91 SER A O 1
ATOM 668 N N . GLY A 1 92 ? -28.181 -20.222 -12.452 1.00 86.31 92 GLY A N 1
ATOM 669 C CA . GLY A 1 92 ? -28.459 -21.607 -12.859 1.00 86.31 92 GLY A CA 1
ATOM 670 C C . GLY A 1 92 ? -27.581 -22.117 -14.011 1.00 86.31 92 GLY A C 1
ATOM 671 O O . GLY A 1 92 ? -27.458 -23.321 -14.203 1.00 86.31 92 GLY A O 1
ATOM 672 N N . ALA A 1 93 ? -26.918 -21.221 -14.752 1.00 87.19 93 ALA A N 1
ATOM 673 C CA . ALA A 1 93 ? -26.000 -21.587 -15.826 1.00 87.19 93 ALA A CA 1
ATOM 674 C C . ALA A 1 93 ? -24.656 -22.130 -15.320 1.00 87.19 93 ALA A C 1
ATOM 676 O O . ALA A 1 93 ? -23.941 -22.817 -16.049 1.00 87.19 93 ALA A O 1
ATOM 677 N N . ARG A 1 94 ? -24.294 -21.802 -14.074 1.00 87.94 94 ARG A N 1
ATOM 678 C CA . ARG A 1 94 ? -22.941 -21.979 -13.528 1.00 87.94 94 ARG A CA 1
ATOM 679 C C . ARG A 1 94 ? -22.456 -23.427 -13.572 1.00 87.94 94 ARG A C 1
ATOM 681 O O . ARG A 1 94 ? -21.296 -23.657 -13.897 1.00 87.94 94 ARG A O 1
ATOM 688 N N . GLU A 1 95 ? -23.333 -24.385 -13.278 1.00 84.12 95 GLU A N 1
ATOM 689 C CA . GLU A 1 95 ? -22.997 -25.816 -13.267 1.00 84.12 95 GLU A CA 1
ATOM 690 C C . GLU A 1 95 ? -22.825 -26.405 -14.672 1.00 84.12 95 GLU A C 1
ATOM 692 O O . GLU A 1 95 ? -22.145 -27.422 -14.830 1.00 84.12 95 GLU A O 1
ATOM 697 N N . GLY A 1 96 ? -23.398 -25.762 -15.694 1.00 85.06 96 GLY A N 1
ATOM 698 C CA . GLY A 1 96 ? -23.313 -26.180 -17.094 1.00 85.06 96 GLY A CA 1
ATOM 699 C C . GLY A 1 96 ? -22.137 -25.573 -17.860 1.00 85.06 96 GLY A C 1
ATOM 700 O O . GLY A 1 96 ? -21.710 -26.157 -18.850 1.00 85.06 96 GLY A O 1
ATOM 701 N N . LEU A 1 97 ? -21.579 -24.449 -17.393 1.00 90.81 97 LEU A N 1
ATOM 702 C CA . LEU A 1 97 ? -20.455 -23.785 -18.058 1.00 90.81 97 LEU A CA 1
ATOM 703 C C . LEU A 1 97 ? -19.174 -24.624 -17.965 1.00 90.81 97 LEU A C 1
ATOM 705 O O . LEU A 1 97 ? -18.796 -25.078 -16.879 1.00 90.81 97 LEU A O 1
ATOM 709 N N . ARG A 1 98 ? -18.493 -24.838 -19.093 1.00 89.12 98 ARG A N 1
ATOM 710 C CA . ARG A 1 98 ? -17.243 -25.623 -19.165 1.00 89.12 98 ARG A CA 1
ATOM 711 C C . ARG A 1 98 ? -16.062 -24.866 -19.758 1.00 89.12 98 ARG A C 1
ATOM 713 O O . ARG A 1 98 ? -14.936 -25.232 -19.431 1.00 89.12 98 ARG A O 1
ATOM 720 N N . PHE A 1 99 ? -16.305 -23.811 -20.538 1.00 91.62 99 PHE A N 1
ATOM 721 C CA . PHE A 1 99 ? -15.282 -23.022 -21.234 1.00 91.62 99 PHE A CA 1
ATOM 722 C C . PHE A 1 99 ? -14.406 -23.869 -22.171 1.00 91.62 99 PHE A C 1
ATOM 724 O O . PHE A 1 99 ? -14.410 -25.100 -22.144 1.00 91.62 99 PHE A O 1
ATOM 731 N N . SER A 1 100 ? -13.609 -23.222 -23.022 1.00 85.94 100 SER A N 1
ATOM 732 C CA . SER A 1 100 ? -12.699 -23.942 -23.928 1.00 85.94 100 SER A CA 1
ATOM 733 C C . SER A 1 100 ? -11.642 -24.782 -23.193 1.00 85.94 100 SER A C 1
ATOM 735 O O . SER A 1 100 ? -11.074 -25.706 -23.765 1.00 85.94 100 SER A O 1
ATOM 737 N N . THR A 1 101 ? -11.392 -24.491 -21.914 1.00 82.19 101 THR A N 1
ATOM 738 C CA . THR A 1 101 ? -10.450 -25.219 -21.054 1.00 82.19 101 THR A CA 1
ATOM 739 C C . THR A 1 101 ? -11.031 -26.513 -20.472 1.00 82.19 101 THR A C 1
ATOM 741 O O . THR A 1 101 ? -10.305 -27.250 -19.804 1.00 82.19 101 THR A O 1
ATOM 744 N N . GLY A 1 102 ? -12.332 -26.775 -20.655 1.00 79.38 102 GLY A N 1
ATOM 745 C CA . GLY A 1 102 ? -13.053 -27.923 -20.089 1.00 79.38 102 GLY A CA 1
ATOM 746 C C . GLY A 1 102 ? -13.279 -27.853 -18.573 1.00 79.38 102 GLY A C 1
ATOM 747 O O . GLY A 1 102 ? -13.973 -28.701 -18.007 1.00 79.38 102 GLY A O 1
ATOM 748 N N . LYS A 1 103 ? -12.716 -26.844 -17.899 1.00 75.12 103 LYS A N 1
ATOM 749 C CA . LYS A 1 103 ? -12.881 -26.603 -16.466 1.00 75.12 103 LYS A CA 1
ATOM 750 C C . LYS A 1 103 ? -14.021 -25.613 -16.258 1.00 75.12 103 LYS A C 1
ATOM 752 O O . LYS A 1 103 ? -13.927 -24.470 -16.688 1.00 75.12 103 LYS A O 1
ATOM 757 N N . GLY A 1 104 ? -15.075 -26.041 -15.563 1.00 82.06 104 GLY A N 1
ATOM 758 C CA . GLY A 1 104 ? -16.160 -25.148 -15.152 1.00 82.06 104 GLY A CA 1
ATOM 759 C C . GLY A 1 104 ? -15.730 -24.118 -14.102 1.00 82.06 104 GLY A C 1
ATOM 760 O O . GLY A 1 104 ? -14.556 -23.993 -13.750 1.00 82.06 104 GLY A O 1
ATOM 761 N N . ILE A 1 105 ? -16.695 -23.371 -13.571 1.00 85.50 105 ILE A N 1
ATOM 762 C CA . ILE A 1 105 ? -16.420 -22.350 -12.555 1.00 85.50 105 ILE A CA 1
ATOM 763 C C . ILE A 1 105 ? -16.125 -23.022 -11.205 1.00 85.50 105 ILE A C 1
ATOM 765 O O . ILE A 1 105 ? -17.035 -23.461 -10.507 1.00 85.50 105 ILE A O 1
ATOM 769 N N . THR A 1 106 ? -14.855 -23.049 -10.802 1.00 74.75 106 THR A N 1
ATOM 770 C CA . THR A 1 106 ? -14.427 -23.469 -9.460 1.00 74.75 106 THR A CA 1
ATOM 771 C C . THR A 1 106 ? -14.188 -22.231 -8.594 1.00 74.75 106 THR A C 1
ATOM 773 O O . THR A 1 106 ? -13.180 -21.539 -8.752 1.00 74.75 106 THR A O 1
ATOM 776 N N . ALA A 1 107 ? -15.123 -21.913 -7.698 1.00 79.06 107 ALA A N 1
ATOM 777 C CA . ALA A 1 107 ? -15.003 -20.797 -6.760 1.00 79.06 107 ALA A CA 1
ATOM 778 C C . ALA A 1 107 ? -15.438 -21.231 -5.354 1.00 79.06 107 ALA A C 1
ATOM 780 O O . ALA A 1 107 ? -16.448 -21.917 -5.207 1.00 79.06 107 ALA A O 1
ATOM 781 N N . LYS A 1 108 ? -14.682 -20.820 -4.326 1.00 77.25 108 LYS A N 1
ATOM 782 C CA . LYS A 1 108 ? -15.115 -20.917 -2.922 1.00 77.25 108 LYS A CA 1
ATOM 783 C C . LYS A 1 108 ? -16.263 -19.925 -2.677 1.00 77.25 108 LYS A C 1
ATOM 785 O O . LYS A 1 108 ? -16.366 -18.928 -3.393 1.00 77.25 108 LYS A O 1
ATOM 790 N N . ALA A 1 109 ? -17.104 -20.185 -1.676 1.00 73.38 109 ALA A N 1
ATOM 791 C CA . ALA A 1 109 ? -18.206 -19.290 -1.321 1.00 73.38 109 ALA A CA 1
ATOM 792 C C . ALA A 1 109 ? -17.692 -17.861 -1.053 1.00 73.38 109 ALA A C 1
ATOM 794 O O . ALA A 1 109 ? -16.727 -17.677 -0.315 1.00 73.38 109 ALA A O 1
ATOM 795 N N . GLY A 1 110 ? -18.307 -16.865 -1.690 1.00 74.50 110 GLY A N 1
ATOM 796 C CA . GLY A 1 110 ? -17.919 -15.453 -1.622 1.00 74.50 110 GLY A CA 1
ATOM 797 C C . GLY A 1 110 ? -16.773 -15.046 -2.556 1.00 74.50 110 GLY A C 1
ATOM 798 O O . GLY A 1 110 ? -16.469 -13.858 -2.658 1.00 74.50 110 GLY A O 1
ATOM 799 N N . ALA A 1 111 ? -16.148 -15.991 -3.267 1.00 80.62 111 ALA A N 1
ATOM 800 C CA . ALA A 1 111 ? -15.001 -15.743 -4.143 1.00 80.62 111 ALA A CA 1
ATOM 801 C C . ALA A 1 111 ? -15.345 -15.808 -5.644 1.00 80.62 111 ALA A C 1
ATOM 803 O O . ALA A 1 111 ? -14.441 -15.809 -6.485 1.00 80.62 111 ALA A O 1
ATOM 804 N N . LEU A 1 112 ? -16.631 -15.854 -6.022 1.00 84.75 112 LEU A N 1
ATOM 805 C CA . LEU A 1 112 ? -17.030 -15.995 -7.429 1.00 84.75 112 LEU A CA 1
ATOM 806 C C . LEU A 1 112 ? -16.535 -14.831 -8.297 1.00 84.75 112 LEU A C 1
ATOM 808 O O . LEU A 1 112 ? -16.013 -15.053 -9.387 1.00 84.75 112 LEU A O 1
ATOM 812 N N . GLY A 1 113 ? -16.644 -13.597 -7.798 1.00 79.75 113 GLY A N 1
ATOM 813 C CA . GLY A 1 113 ? -16.131 -12.416 -8.496 1.00 79.75 113 GLY A CA 1
ATOM 814 C C . GLY A 1 113 ? -14.619 -12.470 -8.729 1.00 79.75 113 GLY A C 1
ATOM 815 O O . GLY A 1 113 ? -14.152 -12.021 -9.770 1.00 79.75 113 GLY A O 1
ATOM 816 N N . MET A 1 114 ? -13.861 -13.068 -7.804 1.00 78.44 114 MET A N 1
ATOM 817 C CA . MET A 1 114 ? -12.406 -13.229 -7.921 1.00 78.44 114 MET A CA 1
ATOM 818 C C . MET A 1 114 ? -12.023 -14.330 -8.919 1.00 78.44 114 MET A C 1
ATOM 820 O O . MET A 1 114 ? -11.093 -14.164 -9.702 1.00 78.44 114 MET A O 1
ATOM 824 N N . SER A 1 115 ? -12.774 -15.434 -8.958 1.00 84.19 115 SER A N 1
ATOM 825 C CA . SER A 1 115 ? -12.533 -16.550 -9.892 1.00 84.19 115 SER A CA 1
ATOM 826 C C . SER A 1 115 ? -12.751 -16.168 -11.370 1.00 84.19 115 SER A C 1
ATOM 828 O O . SER A 1 115 ? -12.162 -16.763 -12.280 1.00 84.19 115 SER A O 1
ATOM 830 N N . LEU A 1 116 ? -13.575 -15.145 -11.620 1.00 88.75 116 LEU A N 1
ATOM 831 C CA . LEU A 1 116 ? -13.964 -14.686 -12.957 1.00 88.75 116 LEU A CA 1
ATOM 832 C C . LEU A 1 116 ? -13.192 -13.447 -13.456 1.00 88.75 116 LEU A C 1
ATOM 834 O O . LEU A 1 116 ? -13.573 -12.895 -14.484 1.00 88.75 116 LEU A O 1
ATOM 838 N N . GLN A 1 117 ? -12.122 -13.014 -12.771 1.00 86.25 117 GLN A N 1
ATOM 839 C CA . GLN A 1 117 ? -11.330 -11.832 -13.170 1.00 86.25 117 GLN A CA 1
ATOM 840 C C . GLN A 1 117 ? -10.687 -11.982 -14.550 1.00 86.25 117 GLN A C 1
ATOM 842 O O . GLN A 1 117 ? -10.668 -11.048 -15.342 1.00 86.25 117 GLN A O 1
ATOM 847 N N . THR A 1 118 ? -10.200 -13.179 -14.861 1.00 87.19 118 THR A N 1
ATOM 848 C CA . THR A 1 118 ? -9.620 -13.481 -16.167 1.00 87.19 118 THR A CA 1
ATOM 849 C C . THR A 1 118 ? -10.729 -13.853 -17.162 1.00 87.19 118 THR A C 1
ATOM 851 O O . THR A 1 118 ? -11.464 -14.813 -16.893 1.00 87.19 118 THR A O 1
ATOM 854 N N . PRO A 1 119 ? -10.825 -13.187 -18.331 1.00 92.62 119 PRO A N 1
ATOM 855 C CA . PRO A 1 119 ? -11.784 -13.545 -19.374 1.00 92.62 119 PRO A CA 1
ATOM 856 C C . PRO A 1 119 ? -11.692 -15.023 -19.782 1.00 92.62 119 PRO A C 1
ATOM 858 O O . PRO A 1 119 ? -10.609 -15.617 -19.818 1.00 92.62 119 PRO A O 1
ATOM 861 N N . ARG A 1 120 ? -12.841 -15.638 -20.073 1.00 93.81 120 ARG A N 1
ATOM 862 C CA . ARG A 1 120 ? -12.973 -17.068 -20.390 1.00 93.81 120 ARG A CA 1
ATOM 863 C C . ARG A 1 120 ? -13.502 -17.245 -21.803 1.00 93.81 120 ARG A C 1
ATOM 865 O O . ARG A 1 120 ? -14.585 -16.761 -22.115 1.00 93.81 120 ARG A O 1
ATOM 872 N N . VAL A 1 121 ? -12.771 -17.969 -22.643 1.00 93.81 121 VAL A N 1
ATOM 873 C CA . VAL A 1 121 ? -13.258 -18.334 -23.978 1.00 93.81 121 VAL A CA 1
ATOM 874 C C . VAL A 1 121 ? -14.381 -19.366 -23.829 1.00 93.81 121 VAL A C 1
ATOM 876 O O . VAL A 1 121 ? -14.229 -20.366 -23.125 1.00 93.81 121 VAL A O 1
ATOM 879 N N . LEU A 1 122 ? -15.520 -19.092 -24.456 1.00 93.50 122 LEU A N 1
ATOM 880 C CA . LEU A 1 122 ? -16.742 -19.885 -24.384 1.00 93.50 122 LEU A CA 1
ATOM 881 C C . LEU A 1 122 ? -16.771 -20.953 -25.483 1.00 93.50 122 LEU A C 1
ATOM 883 O O . LEU A 1 122 ? -16.345 -20.708 -26.612 1.00 93.50 122 LEU A O 1
ATOM 887 N N . THR A 1 123 ? -17.332 -22.119 -25.167 1.00 92.94 123 THR A N 1
ATOM 888 C CA . THR A 1 123 ? -17.744 -23.115 -26.170 1.00 92.94 123 THR A CA 1
ATOM 889 C C . THR A 1 123 ? -19.101 -22.750 -26.780 1.00 92.94 123 THR A C 1
ATOM 891 O O . THR A 1 123 ? -19.839 -21.931 -26.230 1.00 92.94 123 THR A O 1
ATOM 894 N N . GLU A 1 124 ? -19.489 -23.387 -27.889 1.00 89.69 124 GLU A N 1
ATOM 895 C CA . GLU A 1 124 ? -20.829 -23.192 -28.471 1.00 89.69 124 GLU A CA 1
ATOM 896 C C . GLU A 1 124 ? -21.955 -23.583 -27.498 1.00 89.69 124 GLU A C 1
ATOM 898 O O . GLU A 1 124 ? -22.984 -22.908 -27.437 1.00 89.69 124 GLU A O 1
ATOM 903 N N . ALA A 1 125 ? -21.733 -24.617 -26.679 1.00 88.12 125 ALA A N 1
ATOM 904 C CA . ALA A 1 125 ? -22.664 -25.027 -25.631 1.00 88.12 125 ALA A CA 1
ATOM 905 C C . ALA A 1 125 ? -22.800 -23.956 -24.535 1.00 88.12 125 ALA A C 1
ATOM 907 O O . ALA A 1 125 ? -23.918 -23.647 -24.120 1.00 88.12 125 ALA A O 1
ATOM 908 N N . ASP A 1 126 ? -21.689 -23.338 -24.116 1.00 92.69 126 ASP A N 1
ATOM 909 C CA . ASP A 1 126 ? -21.713 -22.232 -23.151 1.00 92.69 126 ASP A CA 1
ATOM 910 C C . ASP A 1 126 ? -22.459 -21.016 -23.717 1.00 92.69 126 ASP A C 1
ATOM 912 O O . ASP A 1 126 ? -23.241 -20.384 -23.010 1.00 92.69 126 ASP A O 1
ATOM 916 N N . VAL A 1 127 ? -22.251 -20.699 -25.001 1.00 92.94 127 VAL A N 1
ATOM 917 C CA . VAL A 1 127 ? -22.944 -19.604 -25.696 1.00 92.94 127 VAL A CA 1
ATOM 918 C C . VAL A 1 127 ? -24.445 -19.866 -25.768 1.00 92.94 127 VAL A C 1
ATOM 920 O O . VAL A 1 127 ? -25.227 -18.970 -25.453 1.00 92.94 127 VAL A O 1
ATOM 923 N N . ALA A 1 128 ? -24.864 -21.075 -26.152 1.00 90.12 128 ALA A N 1
ATOM 924 C CA . ALA A 1 128 ? -26.276 -21.443 -26.199 1.00 90.12 128 ALA A CA 1
ATOM 925 C C . ALA A 1 128 ? -26.922 -21.297 -24.816 1.00 90.12 128 ALA A C 1
ATOM 927 O O . ALA A 1 128 ? -27.962 -20.653 -24.674 1.00 90.12 128 ALA A O 1
ATOM 928 N N . LEU A 1 129 ? -26.252 -21.808 -23.787 1.00 91.69 129 LEU A N 1
ATOM 929 C CA . LEU A 1 129 ? -26.710 -21.777 -22.407 1.00 91.69 129 LEU A CA 1
ATOM 930 C C . LEU A 1 129 ? -26.784 -20.336 -21.865 1.00 91.69 129 LEU A C 1
ATOM 932 O O . LEU A 1 129 ? -27.797 -19.944 -21.286 1.00 91.69 129 LEU A O 1
ATOM 936 N N . LEU A 1 130 ? -25.782 -19.498 -22.152 1.00 91.12 130 LEU A N 1
ATOM 937 C CA . LEU A 1 130 ? -25.787 -18.074 -21.808 1.00 91.12 130 LEU A CA 1
ATOM 938 C C . LEU A 1 130 ? -26.758 -17.247 -22.637 1.00 91.12 130 LEU A C 1
ATOM 940 O O . LEU A 1 130 ? -27.125 -16.176 -22.167 1.00 91.12 130 LEU A O 1
ATOM 944 N N . ARG A 1 131 ? -27.173 -17.692 -23.832 1.00 90.88 131 ARG A N 1
ATOM 945 C CA . ARG A 1 131 ? -28.242 -17.071 -24.634 1.00 90.88 131 ARG A CA 1
ATOM 946 C C . ARG A 1 131 ? -29.643 -17.526 -24.201 1.00 90.88 131 ARG A C 1
ATOM 948 O O . ARG A 1 131 ? -30.596 -16.791 -24.459 1.00 90.88 131 ARG A O 1
ATOM 955 N N . GLY A 1 132 ? -29.761 -18.617 -23.441 1.00 80.12 132 GLY A N 1
ATOM 956 C CA . GLY A 1 132 ? -31.022 -19.163 -22.918 1.00 80.12 132 GLY A CA 1
ATOM 957 C C . GLY A 1 132 ? -31.552 -20.388 -23.676 1.00 80.12 132 GLY A C 1
ATOM 958 O O . GLY A 1 132 ? -32.719 -20.733 -23.521 1.00 80.12 132 GLY A O 1
ATOM 959 N N . GLY A 1 133 ? -30.726 -21.031 -24.504 1.00 54.75 133 GLY A N 1
ATOM 960 C CA . GLY A 1 133 ? -31.030 -22.315 -25.135 1.00 54.75 133 GLY A CA 1
ATOM 961 C C . GLY A 1 133 ? -30.979 -23.468 -24.129 1.00 54.75 133 GLY A C 1
ATOM 962 O O . GLY A 1 133 ? -30.142 -23.480 -23.226 1.00 54.75 133 GLY A O 1
ATOM 963 N N . ALA A 1 134 ? -31.883 -24.441 -24.276 1.00 39.09 134 ALA A N 1
ATOM 964 C CA . ALA A 1 134 ? -31.899 -25.641 -23.445 1.00 39.09 134 ALA A CA 1
ATOM 965 C C . ALA A 1 134 ? -30.593 -26.438 -23.615 1.00 39.09 134 ALA A C 1
ATOM 967 O O . ALA A 1 134 ? -30.138 -26.672 -24.734 1.00 39.09 134 ALA A O 1
ATOM 968 N N . SER A 1 135 ? -29.995 -26.853 -22.494 1.00 38.38 135 SER A N 1
ATOM 969 C CA . SER A 1 135 ? -28.807 -27.709 -22.465 1.00 38.38 135 SER A CA 1
ATOM 970 C C . SER A 1 135 ? -29.082 -29.021 -23.206 1.00 38.38 135 SER A C 1
ATOM 972 O O . SER A 1 135 ? -29.957 -29.793 -22.813 1.00 38.38 135 SER A O 1
ATOM 974 N N . ALA A 1 136 ? -28.321 -29.293 -24.266 1.00 32.41 136 ALA A N 1
ATOM 975 C CA . ALA A 1 136 ? -28.257 -30.608 -24.889 1.00 32.41 136 ALA A CA 1
ATOM 976 C C . ALA A 1 136 ? -27.450 -31.559 -23.989 1.00 32.41 136 ALA A C 1
ATOM 978 O O . ALA A 1 136 ? -26.290 -31.863 -24.248 1.00 32.41 136 ALA A O 1
ATOM 979 N N . SER A 1 137 ? -28.061 -32.015 -22.898 1.00 31.16 137 SER A N 1
ATOM 980 C CA . SER A 1 137 ? -27.663 -33.253 -22.230 1.00 31.16 137 SER A CA 1
ATOM 981 C C . SER A 1 137 ? -28.908 -33.944 -21.675 1.00 31.16 137 SER A C 1
ATOM 983 O O . SER A 1 137 ? -29.355 -33.706 -20.558 1.00 31.16 137 SER A O 1
ATOM 985 N N . ALA A 1 138 ? -29.513 -34.790 -22.506 1.00 27.48 138 ALA A N 1
ATOM 986 C CA . ALA A 1 138 ? -30.445 -35.809 -22.045 1.00 27.48 138 ALA A CA 1
ATOM 987 C C . ALA A 1 138 ? -29.666 -37.127 -21.886 1.00 27.48 138 ALA A C 1
ATOM 989 O O . ALA A 1 138 ? -28.968 -37.521 -22.824 1.00 27.48 138 ALA A O 1
ATOM 990 N N . PRO A 1 139 ? -29.771 -37.839 -20.752 1.00 33.25 139 PRO A N 1
ATOM 991 C CA . PRO A 1 139 ? -29.444 -39.256 -20.697 1.00 33.25 139 PRO A CA 1
ATOM 992 C C . PRO A 1 139 ? -30.545 -40.046 -21.417 1.00 33.25 139 PRO A C 1
ATOM 994 O O . PRO A 1 139 ? -31.732 -39.806 -21.199 1.00 33.25 139 PRO A O 1
ATOM 997 N N . ALA A 1 140 ? -30.138 -40.976 -22.277 1.00 28.62 140 ALA A N 1
ATOM 998 C CA . ALA A 1 140 ? -31.027 -41.839 -23.044 1.00 28.62 140 ALA A CA 1
ATOM 999 C C . ALA A 1 140 ? -31.960 -42.686 -22.155 1.00 28.62 140 ALA A C 1
ATOM 1001 O O . ALA A 1 140 ? -31.569 -43.195 -21.102 1.00 28.62 140 ALA A O 1
ATOM 1002 N N . GLU A 1 141 ? -33.191 -42.842 -22.640 1.00 26.56 141 GLU A N 1
ATOM 1003 C CA . GLU A 1 141 ? -34.275 -43.661 -22.101 1.00 26.56 141 GLU A CA 1
ATOM 1004 C C . GLU A 1 141 ? -33.892 -45.121 -21.807 1.00 26.56 141 GLU A C 1
ATOM 1006 O O . GLU A 1 141 ? -33.233 -45.797 -22.598 1.00 26.56 141 GLU A O 1
ATOM 1011 N N . LYS A 1 142 ? -34.498 -45.662 -20.742 1.00 26.50 142 LYS A N 1
ATOM 1012 C CA . LYS A 1 142 ? -35.116 -46.994 -20.783 1.00 26.50 142 LYS A CA 1
ATOM 1013 C C . LYS A 1 142 ? -36.627 -46.846 -20.549 1.00 26.50 142 LYS A C 1
ATOM 1015 O O . LYS A 1 142 ? -37.068 -46.585 -19.435 1.00 26.50 142 LYS A O 1
ATOM 1020 N N . THR A 1 143 ? -37.390 -47.003 -21.627 1.00 26.25 143 THR A N 1
ATOM 1021 C CA . THR A 1 143 ? -38.804 -47.435 -21.702 1.00 26.25 143 THR A CA 1
ATOM 1022 C C . THR A 1 143 ? -38.953 -48.828 -21.048 1.00 26.25 143 THR A C 1
ATOM 1024 O O . THR A 1 143 ? -37.960 -49.540 -20.939 1.00 26.25 143 THR A O 1
ATOM 1027 N N . SER A 1 144 ? -40.073 -49.383 -20.564 1.00 27.39 144 SER A N 1
ATOM 1028 C CA . SER A 1 144 ? -41.545 -49.228 -20.595 1.00 27.39 144 SER A CA 1
ATOM 1029 C C . SER A 1 144 ? -42.054 -50.195 -19.477 1.00 27.39 144 SER A C 1
ATOM 1031 O O . SER A 1 144 ? -41.384 -51.194 -19.226 1.00 27.39 144 SER A O 1
ATOM 1033 N N . ALA A 1 145 ? -43.111 -49.976 -18.679 1.00 25.09 145 ALA A N 1
ATOM 1034 C CA . ALA A 1 145 ? -44.521 -50.175 -19.041 1.00 25.09 145 ALA A CA 1
ATOM 1035 C C . ALA A 1 145 ? -45.473 -49.829 -17.860 1.00 25.09 145 ALA A C 1
ATOM 1037 O O . ALA A 1 145 ? -45.125 -49.985 -16.692 1.00 25.09 145 ALA A O 1
ATOM 1038 N N . ALA A 1 146 ? -46.685 -49.379 -18.206 1.00 25.66 146 ALA A N 1
ATOM 1039 C CA . ALA A 1 146 ? -47.842 -49.014 -17.362 1.00 25.66 146 ALA A CA 1
ATOM 1040 C C . ALA A 1 146 ? -48.698 -50.255 -16.939 1.00 25.66 146 ALA A C 1
ATOM 1042 O O . ALA A 1 146 ? -48.282 -51.360 -17.287 1.00 25.66 146 ALA A O 1
ATOM 1043 N N . PRO A 1 147 ? -49.915 -50.158 -16.323 1.00 35.78 147 PRO A N 1
ATOM 1044 C CA . PRO A 1 147 ? -50.674 -48.989 -15.834 1.00 35.78 147 PRO A CA 1
ATOM 1045 C C . PRO A 1 147 ? -51.348 -49.122 -14.431 1.00 35.78 147 PRO A C 1
ATOM 1047 O O . PRO A 1 147 ? -51.389 -50.174 -13.805 1.00 35.78 147 PRO A O 1
ATOM 1050 N N . ALA A 1 148 ? -51.902 -47.988 -13.977 1.00 28.19 148 ALA A N 1
ATOM 1051 C CA . ALA A 1 148 ? -52.684 -47.715 -12.751 1.00 28.19 148 ALA A CA 1
ATOM 1052 C C . ALA A 1 148 ? -54.085 -48.417 -12.719 1.00 28.19 148 ALA A C 1
ATOM 1054 O O . ALA A 1 148 ? -54.369 -49.112 -13.696 1.00 28.19 148 ALA A O 1
ATOM 1055 N N . PRO A 1 149 ? -55.013 -48.244 -11.720 1.00 34.09 149 PRO A N 1
ATOM 1056 C CA . PRO A 1 149 ? -55.584 -46.925 -11.337 1.00 34.09 149 PRO A CA 1
ATOM 1057 C C . PRO A 1 149 ? -56.187 -46.720 -9.907 1.00 34.09 149 PRO A C 1
ATOM 1059 O O . PRO A 1 149 ? -56.484 -47.659 -9.179 1.00 34.09 149 PRO A O 1
ATOM 1062 N N . ALA A 1 150 ? -56.546 -45.444 -9.639 1.00 24.89 150 ALA A N 1
ATOM 1063 C CA . ALA A 1 150 ? -57.685 -44.943 -8.825 1.00 24.89 150 ALA A CA 1
ATOM 1064 C C . ALA A 1 150 ? -57.594 -45.024 -7.273 1.00 24.89 150 ALA A C 1
ATOM 1066 O O . ALA A 1 150 ? -57.133 -46.010 -6.733 1.00 24.89 150 ALA A O 1
ATOM 1067 N N . LYS A 1 151 ? -58.069 -44.074 -6.439 1.00 24.33 151 LYS A N 1
ATOM 1068 C CA . LYS A 1 151 ? -59.098 -43.007 -6.538 1.00 24.33 151 LYS A CA 1
ATOM 1069 C C . LYS A 1 151 ? -59.004 -42.072 -5.295 1.00 24.33 151 LYS A C 1
ATOM 1071 O O . LYS A 1 151 ? -58.756 -42.584 -4.218 1.00 24.33 151 LYS A O 1
ATOM 1076 N N . LYS A 1 152 ? -59.318 -40.771 -5.492 1.00 24.36 152 LYS A N 1
ATOM 1077 C CA . LYS A 1 152 ? -60.154 -39.798 -4.705 1.00 24.36 152 LYS A CA 1
ATOM 1078 C C . LYS A 1 152 ? -60.065 -39.740 -3.148 1.00 24.36 152 LYS A C 1
ATOM 1080 O O . LYS A 1 152 ? -59.887 -40.760 -2.521 1.00 24.36 152 LYS A O 1
ATOM 1085 N N . LYS A 1 153 ? -60.379 -38.676 -2.382 1.00 23.59 153 LYS A N 1
ATOM 1086 C CA . LYS A 1 153 ? -60.620 -37.207 -2.469 1.00 23.59 153 LYS A CA 1
ATOM 1087 C C . LYS A 1 153 ? -61.425 -36.828 -1.185 1.00 23.59 153 LYS A C 1
ATOM 1089 O O . LYS A 1 153 ? -62.570 -37.248 -1.139 1.00 23.59 153 LYS A O 1
ATOM 1094 N N . ALA A 1 154 ? -60.879 -36.003 -0.265 1.00 23.62 154 ALA A N 1
ATOM 1095 C CA . ALA A 1 154 ? -61.556 -35.102 0.728 1.00 23.62 154 ALA A CA 1
ATOM 1096 C C . ALA A 1 154 ? -62.641 -35.693 1.701 1.00 23.62 154 ALA A C 1
ATOM 1098 O O . ALA A 1 154 ? -62.986 -36.856 1.527 1.00 23.62 154 ALA A O 1
ATOM 1099 N N . PRO A 1 155 ? -63.248 -34.957 2.681 1.00 33.44 155 PRO A N 1
ATOM 1100 C CA . PRO A 1 155 ? -63.093 -33.552 3.116 1.00 33.44 155 PRO A CA 1
ATOM 1101 C C . PRO A 1 155 ? -63.087 -33.305 4.666 1.00 33.44 155 PRO A C 1
ATOM 1103 O O . PRO A 1 155 ? -62.983 -34.222 5.470 1.00 33.44 155 PRO A O 1
ATOM 1106 N N . ALA A 1 156 ? -63.171 -32.016 5.033 1.00 28.39 156 ALA A N 1
ATOM 1107 C CA . ALA A 1 156 ? -63.168 -31.361 6.351 1.00 28.39 156 ALA A CA 1
ATOM 1108 C C . ALA A 1 156 ? -64.412 -31.572 7.249 1.00 28.39 156 ALA A C 1
ATOM 1110 O O . ALA A 1 156 ? -65.465 -31.909 6.724 1.00 28.39 156 ALA A O 1
ATOM 1111 N N . GLU A 1 157 ? -64.327 -31.203 8.544 1.00 25.25 157 GLU A N 1
ATOM 1112 C CA . GLU A 1 157 ? -65.434 -30.575 9.303 1.00 25.25 157 GLU A CA 1
ATOM 1113 C C . GLU A 1 157 ? -65.006 -29.917 10.642 1.00 25.25 157 GLU A C 1
ATOM 1115 O O . GLU A 1 157 ? -63.900 -30.122 11.134 1.00 25.25 157 GLU A O 1
ATOM 1120 N N . ALA A 1 158 ? -65.892 -29.064 11.177 1.00 24.50 158 ALA A N 1
ATOM 1121 C CA . ALA A 1 158 ? -65.697 -28.009 12.184 1.00 24.50 158 ALA A CA 1
ATOM 1122 C C . ALA A 1 158 ? -66.517 -28.214 13.493 1.00 24.50 158 ALA A C 1
ATOM 1124 O O . ALA A 1 158 ? -67.243 -29.197 13.592 1.00 24.50 158 ALA A O 1
ATOM 1125 N N . LYS A 1 159 ? -66.490 -27.196 14.397 1.00 25.03 159 LYS A N 1
ATOM 1126 C CA . LYS A 1 159 ? -67.337 -26.876 15.606 1.00 25.03 159 LYS A CA 1
ATOM 1127 C C . LYS A 1 159 ? -66.661 -27.113 16.976 1.00 25.03 159 LYS A C 1
ATOM 1129 O O . LYS A 1 159 ? -65.880 -28.039 17.092 1.00 25.03 159 LYS A O 1
ATOM 1134 N N . ALA A 1 160 ? -66.918 -26.400 18.089 1.00 24.34 160 ALA A N 1
ATOM 1135 C CA . ALA A 1 160 ? -67.666 -25.183 18.494 1.00 24.34 160 ALA A CA 1
ATOM 1136 C C . ALA A 1 160 ? -67.252 -24.841 19.971 1.00 24.34 160 ALA A C 1
ATOM 1138 O O . ALA A 1 160 ? -66.898 -25.748 20.712 1.00 24.34 160 ALA A O 1
ATOM 1139 N N . ALA A 1 161 ? -67.016 -23.573 20.353 1.00 24.72 161 ALA A N 1
ATOM 1140 C CA . ALA A 1 161 ? -67.828 -22.639 21.181 1.00 24.72 161 ALA A CA 1
ATOM 1141 C C . ALA A 1 161 ? -68.047 -22.889 22.715 1.00 24.72 161 ALA A C 1
ATOM 1143 O O . ALA A 1 161 ? -68.871 -23.715 23.081 1.00 24.72 161 ALA A O 1
ATOM 1144 N N . ALA A 1 162 ? -67.428 -22.003 23.538 1.00 25.14 162 ALA A N 1
ATOM 1145 C CA . ALA A 1 162 ? -67.894 -21.255 24.754 1.00 25.14 162 ALA A CA 1
ATOM 1146 C C . ALA A 1 162 ? -68.362 -22.016 26.046 1.00 25.14 162 ALA A C 1
ATOM 1148 O O . ALA A 1 162 ? -68.730 -23.176 25.925 1.00 25.14 162 ALA A O 1
ATOM 1149 N N . PRO A 1 163 ? -68.392 -21.421 27.286 1.00 31.30 163 PRO A N 1
ATOM 1150 C CA . PRO A 1 163 ? -68.833 -20.048 27.616 1.00 31.30 163 PRO A CA 1
ATOM 1151 C C . PRO A 1 163 ? -68.051 -19.249 28.701 1.00 31.30 163 PRO A C 1
ATOM 1153 O O . PRO A 1 163 ? -67.105 -19.708 29.332 1.00 31.30 163 PRO A O 1
ATOM 1156 N N . ALA A 1 164 ? -68.494 -17.997 28.889 1.00 26.02 164 ALA A N 1
ATOM 1157 C CA . ALA A 1 164 ? -67.924 -16.895 29.675 1.00 26.02 164 ALA A CA 1
ATOM 1158 C C . ALA A 1 164 ? -68.454 -16.748 31.124 1.00 26.02 164 ALA A C 1
ATOM 1160 O O . ALA A 1 164 ? -69.592 -17.133 31.387 1.00 26.02 164 ALA A O 1
ATOM 1161 N N . LYS A 1 165 ? -67.725 -16.025 32.008 1.00 25.64 165 LYS A N 1
ATOM 1162 C CA . LYS A 1 165 ? -68.285 -15.285 33.175 1.00 25.64 165 LYS A CA 1
ATOM 1163 C C . LYS A 1 165 ? -67.529 -13.968 33.541 1.00 25.64 165 LYS A C 1
ATOM 1165 O O . LYS A 1 165 ? -66.339 -13.961 33.813 1.00 25.64 165 LYS A O 1
ATOM 1170 N N . LYS A 1 166 ? -68.337 -12.893 33.519 1.00 25.69 166 LYS A N 1
ATOM 1171 C CA . LYS A 1 166 ? -68.387 -11.473 33.996 1.00 25.69 166 LYS A CA 1
ATOM 1172 C C . LYS A 1 166 ? -67.452 -10.838 35.086 1.00 25.69 166 LYS A C 1
ATOM 1174 O O . LYS A 1 166 ? -67.280 -11.418 36.145 1.00 25.69 166 LYS A O 1
ATOM 1179 N N . LYS A 1 167 ? -67.128 -9.534 34.826 1.00 24.28 167 LYS A N 1
ATOM 1180 C CA . LYS A 1 167 ? -67.080 -8.240 35.625 1.00 24.28 167 LYS A CA 1
ATOM 1181 C C . LYS A 1 167 ? -66.239 -8.126 36.937 1.00 24.28 167 LYS A C 1
ATOM 1183 O O . LYS A 1 167 ? -66.511 -8.877 37.855 1.00 24.28 167 LYS A O 1
ATOM 1188 N N . ALA A 1 168 ? -65.190 -7.272 37.068 1.00 23.27 168 ALA A N 1
ATOM 1189 C CA . ALA A 1 168 ? -65.063 -5.780 37.261 1.00 23.27 168 ALA A CA 1
ATOM 1190 C C . ALA A 1 168 ? -65.248 -5.288 38.735 1.00 23.27 168 ALA A C 1
ATOM 1192 O O . ALA A 1 168 ? -66.019 -5.944 39.425 1.00 23.27 168 ALA A O 1
ATOM 1193 N N . PRO A 1 169 ? -64.768 -4.099 39.215 1.00 38.44 169 PRO A N 1
ATOM 1194 C CA . PRO A 1 169 ? -63.564 -3.260 38.946 1.00 38.44 169 PRO A CA 1
ATOM 1195 C C . PRO A 1 169 ? -62.833 -2.729 40.238 1.00 38.44 169 PRO A C 1
ATOM 1197 O O . PRO A 1 169 ? -63.429 -2.738 41.306 1.00 38.44 169 PRO A O 1
ATOM 1200 N N . ALA A 1 170 ? -61.602 -2.172 40.161 1.00 25.12 170 ALA A N 1
ATOM 1201 C CA . ALA A 1 170 ? -61.082 -1.097 41.058 1.00 25.12 170 ALA A CA 1
ATOM 1202 C C . ALA A 1 170 ? -59.678 -0.575 40.643 1.00 25.12 170 ALA A C 1
ATOM 1204 O O . ALA A 1 170 ? -58.883 -1.296 40.051 1.00 25.12 170 ALA A O 1
ATOM 1205 N N . LYS A 1 171 ? -59.403 0.703 40.942 1.00 23.97 171 LYS A N 1
ATOM 1206 C CA . LYS A 1 171 ? -58.326 1.600 40.446 1.00 23.97 171 LYS A CA 1
ATOM 1207 C C . LYS A 1 171 ? -57.210 1.795 41.527 1.00 23.97 171 LYS A C 1
ATOM 1209 O O . LYS A 1 171 ? -57.305 1.187 42.586 1.00 23.97 171 LYS A O 1
ATOM 1214 N N . PRO A 1 172 ? -56.238 2.718 41.367 1.00 37.56 172 PRO A N 1
ATOM 1215 C CA . PRO A 1 172 ? -54.855 2.551 40.884 1.00 37.56 172 PRO A CA 1
ATOM 1216 C C . PRO A 1 172 ? -53.769 2.603 41.992 1.00 37.56 172 PRO A C 1
ATOM 1218 O O . PRO A 1 172 ? -53.975 3.282 42.993 1.00 37.56 172 PRO A O 1
ATOM 1221 N N . LYS A 1 173 ? -52.560 2.042 41.783 1.00 25.94 173 LYS A N 1
ATOM 1222 C CA . LYS A 1 173 ? -51.341 2.489 42.504 1.00 25.94 173 LYS A CA 1
ATOM 1223 C C . LYS A 1 173 ? -50.042 2.347 41.693 1.00 25.94 173 LYS A C 1
ATOM 1225 O O . LYS A 1 173 ? -49.700 1.261 41.251 1.00 25.94 173 LYS A O 1
ATOM 1230 N N . ALA A 1 174 ? -49.374 3.499 41.587 1.00 25.84 174 ALA A N 1
ATOM 1231 C CA . ALA A 1 174 ? -47.940 3.805 41.633 1.00 25.84 174 ALA A CA 1
ATOM 1232 C C . ALA A 1 174 ? -46.922 3.025 40.770 1.00 25.84 174 ALA A C 1
ATOM 1234 O O . ALA A 1 174 ? -46.809 1.807 40.794 1.00 25.84 174 ALA A O 1
ATOM 1235 N N . ALA A 1 175 ? -46.117 3.823 40.066 1.00 28.20 175 ALA A N 1
ATOM 1236 C CA . ALA A 1 175 ? -45.023 3.466 39.179 1.00 28.20 175 ALA A CA 1
ATOM 1237 C C . ALA A 1 175 ? -43.732 3.062 39.911 1.00 28.20 175 ALA A C 1
ATOM 1239 O O . ALA A 1 175 ? -43.379 3.646 40.934 1.00 28.20 175 ALA A O 1
ATOM 1240 N N . THR A 1 176 ? -42.969 2.137 39.315 1.00 25.20 176 THR A N 1
ATOM 1241 C CA . THR A 1 176 ? -41.509 1.971 39.490 1.00 25.20 176 THR A CA 1
ATOM 1242 C C . THR A 1 176 ? -40.950 1.269 38.229 1.00 25.20 176 THR A C 1
ATOM 1244 O O . THR A 1 176 ? -41.653 0.427 37.665 1.00 25.20 176 THR A O 1
ATOM 1247 N N . PRO A 1 177 ? -39.763 1.642 37.702 1.00 28.39 177 PRO A N 1
ATOM 1248 C CA . PRO A 1 177 ? -39.399 1.392 36.305 1.00 28.39 177 PRO A CA 1
ATOM 1249 C C . PRO A 1 177 ? -38.943 -0.049 36.040 1.00 28.39 177 PRO A C 1
ATOM 1251 O O . PRO A 1 177 ? -38.158 -0.633 36.786 1.00 28.39 177 PRO A O 1
ATOM 1254 N N . ALA A 1 178 ? -39.424 -0.615 34.931 1.00 26.86 178 ALA A N 1
ATOM 1255 C CA . ALA A 1 178 ? -39.078 -1.954 34.479 1.00 26.86 178 ALA A CA 1
ATOM 1256 C C . ALA A 1 178 ? -37.708 -1.980 33.774 1.00 26.86 178 ALA A C 1
ATOM 1258 O O . ALA A 1 178 ? -37.498 -1.332 32.751 1.00 26.86 178 ALA A O 1
ATOM 1259 N N . LYS A 1 179 ? -36.807 -2.800 34.319 1.00 27.80 179 LYS A N 1
ATOM 1260 C CA . LYS A 1 179 ? -35.559 -3.309 33.723 1.00 27.80 179 LYS A CA 1
ATOM 1261 C C . LYS A 1 179 ? -35.821 -3.818 32.285 1.00 27.80 179 LYS A C 1
ATOM 1263 O O . LYS A 1 179 ? -36.768 -4.592 32.107 1.00 27.80 179 LYS A O 1
ATOM 1268 N N . PRO A 1 180 ? -35.050 -3.432 31.249 1.00 36.34 180 PRO A N 1
ATOM 1269 C CA . PRO A 1 180 ? -35.414 -3.763 29.877 1.00 36.34 180 PRO A CA 1
ATOM 1270 C C . PRO A 1 180 ? -35.141 -5.235 29.542 1.00 36.34 180 PRO A C 1
ATOM 1272 O O . PRO A 1 180 ? -34.161 -5.847 29.968 1.00 36.34 180 PRO A O 1
ATOM 1275 N N . LYS A 1 181 ? -36.045 -5.781 28.726 1.00 31.75 181 LYS A N 1
ATOM 1276 C CA . LYS A 1 181 ? -36.156 -7.153 28.208 1.00 31.75 181 LYS A CA 1
ATOM 1277 C C . LYS A 1 181 ? -35.008 -7.583 27.262 1.00 31.75 181 LYS A C 1
ATOM 1279 O O . LYS A 1 181 ? -35.260 -8.298 26.300 1.00 31.75 181 LYS A O 1
ATOM 1284 N N . ALA A 1 182 ? -33.761 -7.180 27.505 1.00 35.19 182 ALA A N 1
ATOM 1285 C CA . ALA A 1 182 ? -32.623 -7.505 26.631 1.00 35.19 182 ALA A CA 1
ATOM 1286 C C . ALA A 1 182 ? -32.157 -8.972 26.765 1.00 35.19 182 ALA A C 1
ATOM 1288 O O . ALA A 1 182 ? -31.838 -9.630 25.778 1.00 35.19 182 ALA A O 1
ATOM 1289 N N . ALA A 1 183 ? -32.207 -9.542 27.974 1.00 31.27 183 ALA A N 1
ATOM 1290 C CA . ALA A 1 183 ? -31.677 -10.885 28.238 1.00 31.27 183 ALA A CA 1
ATOM 1291 C C . ALA A 1 183 ? -32.490 -12.036 27.602 1.00 31.27 183 ALA A C 1
ATOM 1293 O O . ALA A 1 183 ? -31.960 -13.126 27.400 1.00 31.27 183 ALA A O 1
ATOM 1294 N N . ALA A 1 184 ? -33.768 -11.813 27.269 1.00 29.88 184 ALA A N 1
ATOM 1295 C CA . ALA A 1 184 ? -34.626 -12.837 26.661 1.00 29.88 184 ALA A CA 1
ATOM 1296 C C . ALA A 1 184 ? -34.474 -12.928 25.130 1.00 29.88 184 ALA A C 1
ATOM 1298 O O . ALA A 1 184 ? -34.779 -13.967 24.548 1.00 29.88 184 ALA A O 1
ATOM 1299 N N . VAL A 1 185 ? -33.975 -11.870 24.482 1.00 41.41 185 VAL A N 1
ATOM 1300 C CA . VAL A 1 185 ? -33.721 -11.833 23.030 1.00 41.41 185 VAL A CA 1
ATOM 1301 C C . VAL A 1 185 ? -32.368 -12.481 22.697 1.00 41.41 185 VAL A C 1
ATOM 1303 O O . VAL A 1 185 ? -32.269 -13.234 21.729 1.00 41.41 185 VAL A O 1
ATOM 1306 N N . ALA A 1 186 ? -31.370 -12.320 23.575 1.00 37.53 186 ALA A N 1
ATOM 1307 C CA . ALA A 1 186 ? -30.011 -12.846 23.406 1.00 37.53 186 ALA A CA 1
ATOM 1308 C C . ALA A 1 186 ? -29.928 -14.379 23.229 1.00 37.53 186 ALA A C 1
ATOM 1310 O O . ALA A 1 186 ? -29.022 -14.879 22.568 1.00 37.53 186 ALA A O 1
ATOM 1311 N N . LYS A 1 187 ? -30.885 -15.150 23.767 1.00 36.75 187 LYS A N 1
ATOM 1312 C CA . LYS A 1 187 ? -30.899 -16.620 23.626 1.00 36.75 187 LYS A CA 1
ATOM 1313 C C . LYS A 1 187 ? -31.475 -17.128 22.298 1.00 36.75 187 LYS A C 1
ATOM 1315 O O . LYS A 1 187 ? -31.363 -18.318 22.029 1.00 36.75 187 LYS A O 1
ATOM 1320 N N . LYS A 1 188 ? -32.103 -16.269 21.482 1.00 41.47 188 LYS A N 1
ATOM 1321 C CA . LYS A 1 188 ? -32.793 -16.670 20.239 1.00 41.47 188 LYS A CA 1
ATOM 1322 C C . LYS A 1 188 ? -32.084 -16.210 18.953 1.00 41.47 188 LYS A C 1
ATOM 1324 O O . LYS A 1 188 ? -32.582 -16.503 17.873 1.00 41.47 188 LYS A O 1
ATOM 1329 N N . GLN A 1 189 ? -30.955 -15.499 19.061 1.00 50.16 189 GLN A N 1
ATOM 1330 C CA . GLN A 1 189 ? -30.290 -14.810 17.939 1.00 50.16 189 GLN A CA 1
ATOM 1331 C C . GLN A 1 189 ? -28.821 -15.218 17.689 1.00 50.16 189 GLN A C 1
ATOM 1333 O O . GLN A 1 189 ? -28.168 -14.634 16.825 1.00 50.16 189 GLN A O 1
ATOM 1338 N N . GLN A 1 190 ? -28.293 -16.234 18.383 1.00 43.41 190 GLN A N 1
ATOM 1339 C CA . GLN A 1 190 ? -26.985 -16.813 18.041 1.00 43.41 190 GLN A CA 1
ATOM 1340 C C . GLN A 1 190 ? -27.058 -17.421 16.628 1.00 43.41 190 GLN A C 1
ATOM 1342 O O . GLN A 1 190 ? -27.780 -18.390 16.405 1.00 43.41 190 GLN A O 1
ATOM 1347 N N . GLY A 1 191 ? -26.366 -16.799 15.667 1.00 52.22 191 GLY A N 1
ATOM 1348 C CA . GLY A 1 191 ? -26.362 -17.188 14.249 1.00 52.22 191 GLY A CA 1
ATOM 1349 C C . GLY A 1 191 ? -27.273 -16.376 13.314 1.00 52.22 191 GLY A C 1
ATOM 1350 O O . GLY A 1 191 ? -27.360 -16.706 12.134 1.00 52.22 191 GLY A O 1
ATOM 1351 N N . ALA A 1 192 ? -27.943 -15.315 13.784 1.00 57.69 192 ALA A N 1
ATOM 1352 C CA . ALA A 1 192 ? -28.756 -14.463 12.910 1.00 57.69 192 ALA A CA 1
ATOM 1353 C C . ALA A 1 192 ? -27.883 -13.661 11.921 1.00 57.69 192 ALA A C 1
ATOM 1355 O O . ALA A 1 192 ? -26.902 -13.023 12.316 1.00 57.69 192 ALA A O 1
ATOM 1356 N N . ALA A 1 193 ? -28.230 -13.683 10.631 1.00 65.44 193 ALA A N 1
ATOM 1357 C CA . ALA A 1 193 ? -27.584 -12.837 9.629 1.00 65.44 193 ALA A CA 1
ATOM 1358 C C . ALA A 1 193 ? -27.841 -11.347 9.937 1.00 65.44 193 ALA A C 1
ATOM 1360 O O . ALA A 1 193 ? -28.932 -11.022 10.415 1.00 65.44 193 ALA A O 1
ATOM 1361 N N . PRO A 1 194 ? -26.882 -10.441 9.669 1.00 71.62 194 PRO A N 1
ATOM 1362 C CA . PRO A 1 194 ? -27.099 -9.014 9.871 1.00 71.62 194 PRO A CA 1
ATOM 1363 C C . PRO A 1 194 ? -28.290 -8.516 9.023 1.00 71.62 194 PRO A C 1
ATOM 1365 O O . PRO A 1 194 ? -28.469 -8.970 7.885 1.00 71.62 194 PRO A O 1
ATOM 1368 N N . PRO A 1 195 ? -29.122 -7.601 9.551 1.00 74.38 195 PRO A N 1
ATOM 1369 C CA . PRO A 1 195 ? -30.285 -7.080 8.845 1.00 74.38 195 PRO A CA 1
ATOM 1370 C C . PRO A 1 195 ? -29.887 -6.370 7.545 1.00 74.38 195 PRO A C 1
ATOM 1372 O O . PRO A 1 195 ? -28.867 -5.680 7.453 1.00 74.38 195 PRO A O 1
ATOM 1375 N N . LYS A 1 196 ? -30.720 -6.529 6.508 1.00 66.50 196 LYS A N 1
ATOM 1376 C CA . LYS A 1 196 ? -30.529 -5.857 5.215 1.00 66.50 196 LYS A CA 1
ATOM 1377 C C . LYS A 1 196 ? -30.654 -4.343 5.411 1.00 66.50 196 LYS A C 1
ATOM 1379 O O . LYS A 1 196 ? -31.751 -3.863 5.656 1.00 66.50 196 LYS A O 1
ATOM 1384 N N . GLY A 1 197 ? -29.550 -3.611 5.253 1.00 69.00 197 GLY A N 1
ATOM 1385 C CA . GLY A 1 197 ? -29.507 -2.151 5.414 1.00 69.00 197 GLY A CA 1
ATOM 1386 C C . GLY A 1 197 ? -28.539 -1.659 6.491 1.00 69.00 197 GLY A C 1
ATOM 1387 O O . GLY A 1 197 ? -28.277 -0.461 6.540 1.00 69.00 197 GLY A O 1
ATOM 1388 N N . ALA A 1 198 ? -27.969 -2.559 7.299 1.00 75.94 198 ALA A N 1
ATOM 1389 C CA . ALA A 1 198 ? -26.929 -2.201 8.256 1.00 75.94 198 ALA A CA 1
ATOM 1390 C C . ALA A 1 198 ? -25.639 -1.713 7.573 1.00 75.94 198 ALA A C 1
ATOM 1392 O O . ALA A 1 198 ? -25.283 -2.123 6.461 1.00 75.94 198 ALA A O 1
ATOM 1393 N N . SER A 1 199 ? -24.917 -0.858 8.286 1.00 79.44 199 SER A N 1
ATOM 1394 C CA . SER A 1 199 ? -23.594 -0.359 7.947 1.00 79.44 199 SER A CA 1
ATOM 1395 C C . SER A 1 199 ? -22.634 -1.514 7.664 1.00 79.44 199 SER A C 1
ATOM 1397 O O . SER A 1 199 ? -22.472 -2.435 8.467 1.00 79.44 199 SER A O 1
ATOM 1399 N N . ARG A 1 200 ? -21.971 -1.465 6.502 1.00 80.88 200 ARG A N 1
ATOM 1400 C CA . ARG A 1 200 ? -21.069 -2.534 6.047 1.00 80.88 200 ARG A CA 1
ATOM 1401 C C . ARG A 1 200 ? -19.904 -2.783 7.022 1.00 80.88 200 ARG A C 1
ATOM 1403 O O . ARG A 1 200 ? -19.680 -3.954 7.318 1.00 80.88 200 ARG A O 1
ATOM 1410 N N . PRO A 1 201 ? -19.205 -1.756 7.551 1.00 82.06 201 PRO A N 1
ATOM 1411 C CA . PRO A 1 201 ? -18.203 -1.959 8.600 1.00 82.06 201 PRO A CA 1
ATOM 1412 C C . PRO A 1 201 ? -18.772 -2.618 9.862 1.00 82.06 201 PRO A C 1
ATOM 1414 O O . PRO A 1 201 ? -18.144 -3.497 10.437 1.00 82.06 201 PRO A O 1
ATOM 1417 N N . LEU A 1 202 ? -19.994 -2.262 10.270 1.00 87.25 202 LEU A N 1
ATOM 1418 C CA . LEU A 1 202 ? -20.603 -2.817 11.479 1.00 87.25 202 LEU A CA 1
ATOM 1419 C C . LEU A 1 202 ? -20.994 -4.295 11.306 1.00 87.25 202 LEU A C 1
ATOM 1421 O O . LEU A 1 202 ? -20.785 -5.104 12.207 1.00 87.25 202 LEU A O 1
ATOM 1425 N N . ALA A 1 203 ? -21.500 -4.667 10.128 1.00 85.81 203 ALA A N 1
ATOM 1426 C CA . ALA A 1 203 ? -21.738 -6.064 9.771 1.00 85.81 203 ALA A CA 1
ATOM 1427 C C . ALA A 1 203 ? -20.424 -6.865 9.689 1.00 85.81 203 ALA A C 1
ATOM 1429 O O . ALA A 1 203 ? -20.347 -7.966 10.227 1.00 85.81 203 ALA A O 1
ATOM 1430 N N . ALA A 1 204 ? -19.374 -6.293 9.089 1.00 82.06 204 ALA A N 1
ATOM 1431 C CA . ALA A 1 204 ? -18.055 -6.924 9.026 1.00 82.06 204 ALA A CA 1
ATOM 1432 C C . ALA A 1 204 ? -17.432 -7.116 10.420 1.00 82.06 204 ALA A C 1
ATOM 1434 O O . ALA A 1 204 ? -16.802 -8.140 10.673 1.00 82.06 204 ALA A O 1
ATOM 1435 N N . ALA A 1 205 ? -17.649 -6.174 11.342 1.00 91.81 205 ALA A N 1
ATOM 1436 C CA . ALA A 1 205 ? -17.244 -6.321 12.735 1.00 91.81 205 ALA A CA 1
ATOM 1437 C C . ALA A 1 205 ? -17.939 -7.511 13.414 1.00 91.81 205 ALA A C 1
ATOM 1439 O O . ALA A 1 205 ? -17.283 -8.278 14.115 1.00 91.81 205 ALA A O 1
ATOM 1440 N N . LEU A 1 206 ? -19.245 -7.695 13.188 1.00 93.25 206 LEU A N 1
ATOM 1441 C CA . LEU A 1 206 ? -19.986 -8.843 13.719 1.00 93.25 206 LEU A CA 1
ATOM 1442 C C . LEU A 1 206 ? -19.431 -10.174 13.194 1.00 93.25 206 LEU A C 1
ATOM 1444 O O . LEU A 1 206 ? -19.268 -11.117 13.966 1.00 93.25 206 LEU A O 1
ATOM 1448 N N . ASP A 1 207 ? -19.136 -10.251 11.897 1.00 87.00 207 ASP A N 1
ATOM 1449 C CA . ASP A 1 207 ? -18.577 -11.460 11.288 1.00 87.00 207 ASP A CA 1
ATOM 1450 C C . ASP A 1 207 ? -17.174 -11.769 11.836 1.00 87.00 207 ASP A C 1
ATOM 1452 O O . ASP A 1 207 ? -16.900 -12.910 12.206 1.00 87.00 207 ASP A O 1
ATOM 1456 N N . ALA A 1 208 ? -16.320 -10.753 11.998 1.00 88.38 208 ALA A N 1
ATOM 1457 C CA . ALA A 1 208 ? -14.999 -10.911 12.606 1.00 88.38 208 ALA A CA 1
ATOM 1458 C C . ALA A 1 208 ? -15.076 -11.355 14.082 1.00 88.38 208 ALA A C 1
ATOM 1460 O O . ALA A 1 208 ? -14.316 -12.226 14.500 1.00 88.38 208 ALA A O 1
ATOM 1461 N N . LEU A 1 209 ? -16.034 -10.831 14.862 1.00 93.31 209 LEU A N 1
ATOM 1462 C CA . LEU A 1 209 ? -16.279 -11.277 16.243 1.00 93.31 209 LEU A CA 1
ATOM 1463 C C . LEU A 1 209 ? -16.717 -12.745 16.319 1.00 93.31 209 LEU A C 1
ATOM 1465 O O . LEU A 1 209 ? -16.351 -13.449 17.257 1.00 93.31 209 LEU A O 1
ATOM 1469 N N . ARG A 1 210 ? -17.500 -13.219 15.345 1.00 91.50 210 ARG A N 1
ATOM 1470 C CA . ARG A 1 210 ? -17.927 -14.627 15.253 1.00 91.50 210 ARG A CA 1
ATOM 1471 C C . ARG A 1 210 ? -16.797 -15.561 14.842 1.00 91.50 210 ARG A C 1
ATOM 1473 O O . ARG A 1 210 ? -16.822 -16.728 15.216 1.00 91.50 210 ARG A O 1
ATOM 1480 N N . ALA A 1 211 ? -15.838 -15.046 14.080 1.00 86.62 211 ALA A N 1
ATOM 1481 C CA . ALA A 1 211 ? -14.618 -15.747 13.700 1.00 86.62 211 ALA A CA 1
ATOM 1482 C C . ALA A 1 211 ? -13.515 -15.667 14.774 1.00 86.62 211 ALA A C 1
ATOM 1484 O O . ALA A 1 211 ? -12.400 -16.112 14.523 1.00 86.62 211 ALA A O 1
ATOM 1485 N N . ASP A 1 212 ? -13.798 -15.079 15.944 1.00 90.94 212 ASP A N 1
ATOM 1486 C CA . ASP A 1 212 ? -12.827 -14.816 17.013 1.00 90.94 212 ASP A CA 1
ATOM 1487 C C . ASP A 1 212 ? -11.605 -13.971 16.551 1.00 90.94 212 ASP A C 1
ATOM 1489 O O . ASP A 1 212 ? -10.578 -13.916 17.230 1.00 90.94 212 ASP A O 1
ATOM 1493 N N . ASN A 1 213 ? -11.717 -13.234 15.432 1.00 88.94 213 ASN A N 1
ATOM 1494 C CA . ASN A 1 213 ? -10.672 -12.342 14.914 1.00 88.94 213 ASN A CA 1
ATOM 1495 C C . ASN A 1 213 ? -10.796 -10.939 15.536 1.00 88.94 213 ASN A C 1
ATOM 1497 O O . ASN A 1 213 ? -11.363 -10.004 14.962 1.00 88.94 213 ASN A O 1
ATOM 1501 N N . LEU A 1 214 ? -10.273 -10.796 16.756 1.00 91.81 214 LEU A N 1
ATOM 1502 C CA . LEU A 1 214 ? -10.454 -9.593 17.576 1.00 91.81 214 LEU A CA 1
ATOM 1503 C C . LEU A 1 214 ? -9.816 -8.329 16.990 1.00 91.81 214 LEU A C 1
ATOM 1505 O O . LEU A 1 214 ? -10.367 -7.239 17.145 1.00 91.81 214 LEU A O 1
ATOM 1509 N N . VAL A 1 215 ? -8.661 -8.457 16.329 1.00 90.56 215 VAL A N 1
ATOM 1510 C CA . VAL A 1 215 ? -7.946 -7.311 15.741 1.00 90.56 215 VAL A CA 1
ATOM 1511 C C . VAL A 1 215 ? -8.749 -6.749 14.574 1.00 90.56 215 VAL A C 1
ATOM 1513 O O . VAL A 1 215 ? -9.021 -5.550 14.537 1.00 90.56 215 VAL A O 1
ATOM 1516 N N . GLN A 1 216 ? -9.208 -7.623 13.673 1.00 86.50 216 GLN A N 1
ATOM 1517 C CA . GLN A 1 216 ? -10.049 -7.220 12.553 1.00 86.50 216 GLN A CA 1
ATOM 1518 C C . GLN A 1 216 ? -11.389 -6.655 13.036 1.00 86.50 216 GLN A C 1
ATOM 1520 O O . GLN A 1 216 ? -11.835 -5.626 12.530 1.00 86.50 216 GLN A O 1
ATOM 1525 N N . ALA A 1 217 ? -12.016 -7.279 14.038 1.00 93.44 217 ALA A N 1
ATOM 1526 C CA . ALA A 1 217 ? -13.248 -6.772 14.633 1.00 93.44 217 ALA A CA 1
ATOM 1527 C C . ALA A 1 217 ? -13.073 -5.351 15.193 1.00 93.44 217 ALA A C 1
ATOM 1529 O O . ALA A 1 217 ? -13.925 -4.493 14.963 1.00 93.44 217 ALA A O 1
ATOM 1530 N N . LEU A 1 218 ? -11.959 -5.079 15.881 1.00 95.00 218 LEU A N 1
ATOM 1531 C CA . LEU A 1 218 ? -11.661 -3.760 16.437 1.00 95.00 218 LEU A CA 1
ATOM 1532 C C . LEU A 1 218 ? -11.467 -2.708 15.342 1.00 95.00 218 LEU A C 1
ATOM 1534 O O . LEU A 1 218 ? -12.034 -1.620 15.443 1.00 95.00 218 LEU A O 1
ATOM 1538 N N . ASP A 1 219 ? -10.739 -3.043 14.277 1.00 90.56 219 ASP A N 1
ATOM 1539 C CA . ASP A 1 219 ? -10.555 -2.141 13.138 1.00 90.56 219 ASP A CA 1
ATOM 1540 C C . ASP A 1 219 ? -11.881 -1.828 12.428 1.00 90.56 219 ASP A C 1
ATOM 1542 O O . ASP A 1 219 ? -12.145 -0.668 12.107 1.00 90.56 219 ASP A O 1
ATOM 1546 N N . GLN A 1 220 ? -12.746 -2.830 12.233 1.00 90.94 220 GLN A N 1
ATOM 1547 C CA . GLN A 1 220 ? -14.062 -2.637 11.612 1.00 90.94 220 GLN A CA 1
ATOM 1548 C C . GLN A 1 220 ? -15.015 -1.816 12.495 1.00 90.94 220 GLN A C 1
ATOM 1550 O O . GLN A 1 220 ? -15.774 -0.989 11.982 1.00 90.94 220 GLN A O 1
ATOM 1555 N N . LEU A 1 221 ? -14.963 -1.985 13.822 1.00 95.94 221 LEU A N 1
ATOM 1556 C CA . LEU A 1 221 ? -15.726 -1.149 14.755 1.00 95.94 221 LEU A CA 1
ATOM 1557 C C . LEU A 1 221 ? -15.244 0.305 14.749 1.00 95.94 221 LEU A C 1
ATOM 1559 O O . LEU A 1 221 ? -16.071 1.214 14.828 1.00 95.94 221 LEU A O 1
ATOM 1563 N N . LEU A 1 222 ? -13.935 0.542 14.622 1.00 95.00 222 LEU A N 1
ATOM 1564 C CA . LEU A 1 222 ? -13.387 1.890 14.473 1.00 95.00 222 LEU A CA 1
ATOM 1565 C C . LEU A 1 222 ? -13.827 2.544 13.162 1.00 95.00 222 LEU A C 1
ATOM 1567 O O . LEU A 1 222 ? -14.208 3.712 13.178 1.00 95.00 222 LEU A O 1
ATOM 1571 N N . ASP A 1 223 ? -13.856 1.800 12.054 1.00 88.62 223 ASP A N 1
ATOM 1572 C CA . ASP A 1 223 ? -14.363 2.305 10.772 1.00 88.62 223 ASP A CA 1
ATOM 1573 C C . ASP A 1 223 ? -15.868 2.617 10.842 1.00 88.62 223 ASP A C 1
ATOM 1575 O O . ASP A 1 223 ? -16.315 3.668 10.371 1.00 88.62 223 ASP A O 1
ATOM 1579 N N . ALA A 1 224 ? -16.654 1.750 11.494 1.00 90.62 224 ALA A N 1
ATOM 1580 C CA . ALA A 1 224 ? -18.075 1.989 11.751 1.00 90.62 224 ALA A CA 1
ATOM 1581 C C . ALA A 1 224 ? -18.285 3.255 12.597 1.00 90.62 224 ALA A C 1
ATOM 1583 O O . ALA A 1 224 ? -19.085 4.127 12.241 1.00 90.62 224 ALA A O 1
ATOM 1584 N N . TRP A 1 225 ? -17.533 3.390 13.693 1.00 96.00 225 TRP A N 1
ATOM 1585 C CA . TRP A 1 225 ? -17.606 4.556 14.564 1.00 96.00 225 TRP A CA 1
ATOM 1586 C C . TRP A 1 225 ? -17.141 5.827 13.853 1.00 96.00 225 TRP A C 1
ATOM 1588 O O . TRP A 1 225 ? -17.750 6.880 14.032 1.00 96.00 225 TRP A O 1
ATOM 1598 N N . ALA A 1 226 ? -16.113 5.753 13.008 1.00 88.25 226 ALA A N 1
ATOM 1599 C CA . ALA A 1 226 ? -15.622 6.905 12.268 1.00 88.25 226 ALA A CA 1
ATOM 1600 C C . ALA A 1 226 ? -16.667 7.487 11.310 1.00 88.25 226 ALA A C 1
ATOM 1602 O O . ALA A 1 226 ? -16.768 8.708 11.182 1.00 88.25 226 ALA A O 1
ATOM 1603 N N . ALA A 1 227 ? -17.469 6.619 10.690 1.00 84.75 227 ALA A N 1
ATOM 1604 C CA . ALA A 1 227 ? -18.556 7.015 9.805 1.00 84.75 227 ALA A CA 1
ATOM 1605 C C . ALA A 1 227 ? -19.789 7.539 10.562 1.00 84.75 227 ALA A C 1
ATOM 1607 O O . ALA A 1 227 ? -20.420 8.496 10.121 1.00 84.75 227 ALA A O 1
ATOM 1608 N N . GLN A 1 228 ? -20.146 6.910 11.686 1.00 90.19 228 GLN A N 1
ATOM 1609 C CA . GLN A 1 228 ? -21.409 7.176 12.386 1.00 90.19 228 GLN A CA 1
ATOM 1610 C C . GLN A 1 228 ? -21.276 8.177 13.539 1.00 90.19 228 GLN A C 1
ATOM 1612 O O . GLN A 1 228 ? -22.248 8.839 13.876 1.00 90.19 228 GLN A O 1
ATOM 1617 N N . ARG A 1 229 ? -20.115 8.248 14.200 1.00 92.19 229 ARG A N 1
ATOM 1618 C CA . ARG A 1 229 ? -19.873 8.954 15.479 1.00 92.19 229 ARG A CA 1
ATOM 1619 C C . ARG A 1 229 ? -20.863 8.604 16.600 1.00 92.19 229 ARG A C 1
ATOM 1621 O O . ARG A 1 229 ? -21.032 9.368 17.547 1.00 92.19 229 ARG A O 1
ATOM 1628 N N . ALA A 1 230 ? -21.511 7.444 16.517 1.00 94.38 230 ALA A N 1
ATOM 1629 C CA . ALA A 1 230 ? -22.529 7.022 17.470 1.00 94.38 230 ALA A CA 1
ATOM 1630 C C . ALA A 1 230 ? -21.922 6.523 18.789 1.00 94.38 230 ALA A C 1
ATOM 1632 O O . ALA A 1 230 ? -20.922 5.802 18.802 1.00 94.38 230 ALA A O 1
ATOM 1633 N N . ALA A 1 231 ? -22.579 6.848 19.906 1.00 96.31 231 ALA A N 1
ATOM 1634 C CA . ALA A 1 231 ? -22.113 6.460 21.236 1.00 96.31 231 ALA A CA 1
ATOM 1635 C C . ALA A 1 231 ? -22.095 4.935 21.442 1.00 96.31 231 ALA A C 1
ATOM 1637 O O . ALA A 1 231 ? -21.158 4.409 22.035 1.00 96.31 231 ALA A O 1
ATOM 1638 N N . ALA A 1 232 ? -23.088 4.225 20.899 1.00 95.75 232 ALA A N 1
ATOM 1639 C CA . ALA A 1 232 ? -23.199 2.775 21.040 1.00 95.75 232 ALA A CA 1
ATOM 1640 C C . ALA A 1 232 ? -22.056 2.020 20.333 1.00 95.75 232 ALA A C 1
ATOM 1642 O O . ALA A 1 232 ? -21.547 1.032 20.855 1.00 95.75 232 ALA A O 1
ATOM 1643 N N . THR A 1 233 ? -21.599 2.505 19.173 1.00 96.56 233 THR A N 1
ATOM 1644 C CA . THR A 1 233 ? -20.443 1.920 18.473 1.00 96.56 233 THR A CA 1
ATOM 1645 C C . THR A 1 233 ? -19.148 2.171 19.249 1.00 96.56 233 THR A C 1
ATOM 1647 O O . THR A 1 233 ? -18.315 1.275 19.359 1.00 96.56 233 THR A O 1
ATOM 1650 N N . ALA A 1 234 ? -18.998 3.357 19.849 1.00 97.00 234 ALA A N 1
ATOM 1651 C CA . ALA A 1 234 ? -17.844 3.682 20.686 1.00 97.00 234 ALA A CA 1
ATOM 1652 C C . ALA A 1 234 ? -17.749 2.785 21.933 1.00 97.00 234 ALA A C 1
ATOM 1654 O O . ALA A 1 234 ? -16.662 2.340 22.291 1.00 97.00 234 ALA A O 1
ATOM 1655 N N . GLU A 1 235 ? -18.887 2.459 22.551 1.00 97.19 235 GLU A N 1
ATOM 1656 C CA . GLU A 1 235 ? -18.953 1.530 23.686 1.00 97.19 235 GLU A CA 1
ATOM 1657 C C . GLU A 1 235 ? -18.475 0.117 23.301 1.00 97.19 235 GLU A C 1
ATOM 1659 O O . GLU A 1 235 ? -17.768 -0.534 24.072 1.00 97.19 235 GLU A O 1
ATOM 1664 N N . LEU A 1 236 ? -18.792 -0.361 22.090 1.00 97.75 236 LEU A N 1
ATOM 1665 C CA . LEU A 1 236 ? -18.252 -1.633 21.595 1.00 97.75 236 LEU A CA 1
ATOM 1666 C C . LEU A 1 236 ? -16.733 -1.571 21.379 1.00 97.75 236 LEU A C 1
ATOM 1668 O O . LEU A 1 236 ? -16.042 -2.522 21.743 1.00 97.75 236 LEU A O 1
ATOM 1672 N N . VAL A 1 237 ? -16.211 -0.467 20.828 1.00 97.88 237 VAL A N 1
ATOM 1673 C CA . VAL A 1 237 ? -14.759 -0.245 20.663 1.00 97.88 237 VAL A CA 1
ATOM 1674 C C . VAL A 1 237 ? -14.050 -0.284 22.019 1.00 97.88 237 VAL A C 1
ATOM 1676 O O . VAL A 1 237 ? -13.013 -0.930 22.157 1.00 97.88 237 VAL A O 1
ATOM 1679 N N . GLU A 1 238 ? -14.611 0.370 23.035 1.00 96.81 238 GLU A N 1
ATOM 1680 C CA . GLU A 1 238 ? -14.083 0.366 24.403 1.00 96.81 238 GLU A CA 1
ATOM 1681 C C . GLU A 1 238 ? -14.097 -1.038 25.017 1.00 96.81 238 GLU A C 1
ATOM 1683 O O . GLU A 1 238 ? -13.074 -1.490 25.534 1.00 96.81 238 GLU A O 1
ATOM 1688 N N . ARG A 1 239 ? -15.219 -1.762 24.907 1.00 96.25 239 ARG A N 1
ATOM 1689 C CA . ARG A 1 239 ? -15.361 -3.126 25.442 1.00 96.25 239 ARG A CA 1
ATOM 1690 C C . ARG A 1 239 ? -14.417 -4.121 24.772 1.00 96.25 239 ARG A C 1
ATOM 1692 O O . ARG A 1 239 ? -13.750 -4.885 25.468 1.00 96.25 239 ARG A O 1
ATOM 1699 N N . LEU A 1 240 ? -14.340 -4.116 23.441 1.00 95.69 240 LEU A N 1
ATOM 1700 C CA . LEU A 1 240 ? -13.418 -4.985 22.707 1.00 95.69 240 LEU A CA 1
ATOM 1701 C C . LEU A 1 240 ? -11.961 -4.585 22.960 1.00 95.69 240 LEU A C 1
ATOM 1703 O O . LEU A 1 240 ? -11.112 -5.446 23.158 1.00 95.69 240 LEU A O 1
ATOM 1707 N N . GLY A 1 241 ? -11.677 -3.284 23.019 1.00 94.31 241 GLY A N 1
ATOM 1708 C CA . GLY A 1 241 ? -10.363 -2.767 23.376 1.00 94.31 241 GLY A CA 1
ATOM 1709 C C . GLY A 1 241 ? -9.887 -3.276 24.734 1.00 94.31 241 GLY A C 1
ATOM 1710 O O . GLY A 1 241 ? -8.770 -3.766 24.834 1.00 94.31 241 GLY A O 1
ATOM 1711 N N . ALA A 1 242 ? -10.749 -3.225 25.751 1.00 91.94 242 ALA A N 1
ATOM 1712 C CA . ALA A 1 242 ? -10.451 -3.769 27.073 1.00 91.94 242 ALA A CA 1
ATOM 1713 C C . ALA A 1 242 ? -10.248 -5.292 27.044 1.00 91.94 242 ALA A C 1
ATOM 1715 O O . ALA A 1 242 ? -9.392 -5.809 27.753 1.00 91.94 242 ALA A O 1
ATOM 1716 N N . LEU A 1 243 ? -11.005 -6.022 26.217 1.00 91.19 243 LEU A N 1
ATOM 1717 C CA . LEU A 1 243 ? -10.836 -7.466 26.044 1.00 91.19 243 LEU A CA 1
ATOM 1718 C C . LEU A 1 243 ? -9.439 -7.811 25.504 1.00 91.19 243 LEU A C 1
ATOM 1720 O O . LEU A 1 243 ? -8.799 -8.709 26.048 1.00 91.19 243 LEU A O 1
ATOM 1724 N N . VAL A 1 244 ? -9.009 -7.088 24.463 1.00 91.44 244 VAL A N 1
ATOM 1725 C CA . VAL A 1 244 ? -7.714 -7.230 23.777 1.00 91.44 244 VAL A CA 1
ATOM 1726 C C . VAL A 1 244 ? -6.555 -6.818 24.683 1.00 91.44 244 VAL A C 1
ATOM 1728 O O . VAL A 1 244 ? -5.541 -7.507 24.728 1.00 91.44 244 VAL A O 1
ATOM 1731 N N . ASP A 1 245 ? -6.712 -5.734 25.442 1.00 90.75 245 ASP A N 1
ATOM 1732 C CA . ASP A 1 245 ? -5.672 -5.208 26.333 1.00 90.75 245 ASP A CA 1
ATOM 1733 C C . ASP A 1 245 ? -5.264 -6.211 27.426 1.00 90.75 245 ASP A C 1
ATOM 1735 O O . ASP A 1 245 ? -4.093 -6.281 27.781 1.00 90.75 245 ASP A O 1
ATOM 1739 N N . ARG A 1 246 ? -6.183 -7.083 27.880 1.00 88.94 246 ARG A N 1
ATOM 1740 C CA . ARG A 1 246 ? -5.878 -8.169 28.844 1.00 88.94 246 ARG A CA 1
ATOM 1741 C C . ARG A 1 246 ? -4.799 -9.139 28.361 1.00 88.94 246 ARG A C 1
ATOM 1743 O O . ARG A 1 246 ? -4.201 -9.827 29.183 1.00 88.94 246 ARG A O 1
ATOM 1750 N N . SER A 1 247 ? -4.602 -9.232 27.050 1.00 88.00 247 SER A N 1
ATOM 1751 C CA . SER A 1 247 ? -3.606 -10.101 26.429 1.00 88.00 247 SER A CA 1
ATOM 1752 C C . SER A 1 247 ? -2.261 -9.407 26.231 1.00 88.00 247 SER A C 1
ATOM 1754 O O . SER A 1 247 ? -1.266 -10.072 25.960 1.00 88.00 247 SER A O 1
ATOM 1756 N N . LEU A 1 248 ? -2.203 -8.076 26.325 1.00 91.12 248 LEU A N 1
ATOM 1757 C CA . LEU A 1 248 ? -1.021 -7.301 25.967 1.00 91.12 248 LEU A CA 1
ATOM 1758 C C . LEU A 1 248 ? -0.189 -6.948 27.196 1.00 91.12 248 LEU A C 1
ATOM 1760 O O . LEU A 1 248 ? -0.700 -6.500 28.218 1.00 91.12 248 LEU A O 1
ATOM 1764 N N . ALA A 1 249 ? 1.130 -7.082 27.063 1.00 90.12 249 ALA A N 1
ATOM 1765 C CA . ALA A 1 249 ? 2.046 -6.588 28.079 1.00 90.12 249 ALA A CA 1
ATOM 1766 C C . ALA A 1 249 ? 1.980 -5.046 28.167 1.00 90.12 249 ALA A C 1
ATOM 1768 O O . ALA A 1 249 ? 1.952 -4.374 27.116 1.00 90.12 249 ALA A O 1
ATOM 1769 N N . PRO A 1 250 ? 1.987 -4.481 29.391 1.00 92.69 250 PRO A N 1
ATOM 1770 C CA . PRO A 1 250 ? 2.072 -3.043 29.592 1.00 92.69 250 PRO A CA 1
ATOM 1771 C C . PRO A 1 250 ? 3.408 -2.509 29.067 1.00 92.69 250 PRO A C 1
ATOM 1773 O O . PRO A 1 250 ? 4.400 -3.229 28.968 1.00 92.69 250 PRO A O 1
ATOM 1776 N N . ILE A 1 251 ? 3.437 -1.223 28.726 1.00 94.44 251 ILE A N 1
ATOM 1777 C CA . ILE A 1 251 ? 4.672 -0.555 28.314 1.00 94.44 251 ILE A CA 1
ATOM 1778 C C . ILE A 1 251 ? 5.458 -0.209 29.580 1.00 94.44 251 ILE A C 1
ATOM 1780 O O . ILE A 1 251 ? 5.024 0.615 30.387 1.00 94.44 251 ILE A O 1
ATOM 1784 N N . GLU A 1 252 ? 6.595 -0.872 29.766 1.00 89.50 252 GLU A N 1
ATOM 1785 C CA . GLU A 1 252 ? 7.431 -0.713 30.952 1.00 89.50 252 GLU A CA 1
ATOM 1786 C C . GLU A 1 252 ? 8.373 0.494 30.847 1.00 89.50 252 GLU A C 1
ATOM 1788 O O . GLU A 1 252 ? 8.788 0.917 29.770 1.00 89.50 252 GLU A O 1
ATOM 1793 N N . GLY A 1 253 ? 8.736 1.051 32.003 1.00 88.38 253 GLY A N 1
ATOM 1794 C CA . GLY A 1 253 ? 9.701 2.140 32.107 1.00 88.38 253 GLY A CA 1
ATOM 1795 C C . GLY A 1 253 ? 9.413 3.049 33.296 1.00 88.38 253 GLY A C 1
ATOM 1796 O O . GLY A 1 253 ? 8.266 3.264 33.687 1.00 88.38 253 GLY A O 1
ATOM 1797 N N . LYS A 1 254 ? 10.467 3.616 33.895 1.00 91.12 254 LYS A N 1
ATOM 1798 C CA . LYS A 1 254 ? 10.298 4.598 34.978 1.00 91.12 254 LYS A CA 1
ATOM 1799 C C . LYS A 1 254 ? 9.581 5.843 34.443 1.00 91.12 254 LYS A C 1
ATOM 1801 O O . LYS A 1 254 ? 9.833 6.267 33.312 1.00 91.12 254 LYS A O 1
ATOM 1806 N N . ALA A 1 255 ? 8.729 6.458 35.262 1.00 91.56 255 ALA A N 1
ATOM 1807 C CA . ALA A 1 255 ? 8.026 7.681 34.882 1.00 91.56 255 ALA A CA 1
ATOM 1808 C C . ALA A 1 255 ? 9.008 8.767 34.414 1.00 91.56 255 ALA A C 1
ATOM 1810 O O . ALA A 1 255 ? 10.057 8.974 35.028 1.00 91.56 255 ALA A O 1
ATOM 1811 N N . LYS A 1 256 ? 8.652 9.465 33.329 1.00 90.69 256 LYS A N 1
ATOM 1812 C CA . LYS A 1 256 ? 9.437 10.546 32.710 1.00 90.69 256 LYS A CA 1
ATOM 1813 C C . LYS A 1 256 ? 10.856 10.130 32.278 1.00 90.69 256 LYS A C 1
ATOM 1815 O O . LYS A 1 256 ? 11.727 10.990 32.170 1.00 90.69 256 LYS A O 1
ATOM 1820 N N . SER A 1 257 ? 11.105 8.837 32.058 1.00 94.56 257 SER A N 1
ATOM 1821 C CA . SER A 1 257 ? 12.405 8.329 31.602 1.00 94.56 257 SER A CA 1
ATOM 1822 C C . SER A 1 257 ? 12.478 8.200 30.081 1.00 94.56 257 SER A C 1
ATOM 1824 O O . SER A 1 257 ? 11.459 8.011 29.420 1.00 94.56 257 SER A O 1
ATOM 1826 N N . ALA A 1 258 ? 13.698 8.244 29.537 1.00 89.69 258 ALA A N 1
ATOM 1827 C CA . ALA A 1 258 ? 13.945 7.983 28.120 1.00 89.69 258 ALA A CA 1
ATOM 1828 C C . ALA A 1 258 ? 13.554 6.550 27.714 1.00 89.69 258 ALA A C 1
ATOM 1830 O O . ALA A 1 258 ? 13.0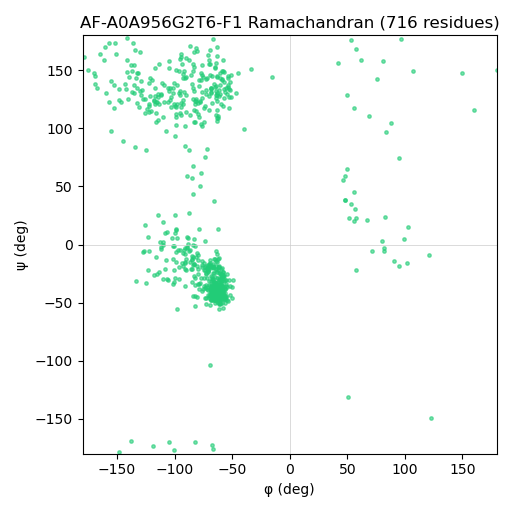10 6.360 26.636 1.00 89.69 258 ALA A O 1
ATOM 1831 N N . ALA A 1 259 ? 13.743 5.566 28.601 1.00 90.81 259 ALA A N 1
ATOM 1832 C CA . ALA A 1 259 ? 13.364 4.177 28.340 1.00 90.81 259 ALA A CA 1
ATOM 1833 C C . ALA A 1 259 ? 11.846 4.010 28.146 1.00 90.81 259 ALA A C 1
ATOM 1835 O O . ALA A 1 259 ? 11.417 3.334 27.218 1.00 90.81 259 ALA A O 1
ATOM 1836 N N . LEU A 1 260 ? 11.030 4.675 28.978 1.00 94.75 260 LEU A N 1
ATOM 1837 C CA . LEU A 1 260 ? 9.573 4.703 28.788 1.00 94.75 260 LEU A CA 1
ATOM 1838 C C . LEU A 1 260 ? 9.203 5.357 27.450 1.00 94.75 260 LEU A C 1
ATOM 1840 O O . LEU A 1 260 ? 8.267 4.937 26.782 1.00 94.75 260 LEU A O 1
ATOM 1844 N N . ASP A 1 261 ? 9.924 6.413 27.085 1.00 90.88 261 ASP A N 1
ATOM 1845 C CA . ASP A 1 261 ? 9.701 7.174 25.861 1.00 90.88 261 ASP A CA 1
ATOM 1846 C C . ASP A 1 261 ? 9.993 6.362 24.594 1.00 90.88 261 ASP A C 1
ATOM 1848 O O . ASP A 1 261 ? 9.188 6.353 23.665 1.00 90.88 261 ASP A O 1
ATOM 1852 N N . GLU A 1 262 ? 11.112 5.642 24.585 1.00 89.88 262 GLU A N 1
ATOM 1853 C CA . GLU A 1 262 ? 11.519 4.732 23.515 1.00 89.88 262 GLU A CA 1
ATOM 1854 C C . GLU A 1 262 ? 10.550 3.551 23.390 1.00 89.88 262 GLU A C 1
ATOM 1856 O O . GLU A 1 262 ? 9.981 3.338 22.322 1.00 89.88 262 GLU A O 1
ATOM 1861 N N . ALA A 1 263 ? 10.242 2.873 24.502 1.00 92.31 263 ALA A N 1
ATOM 1862 C CA . ALA A 1 263 ? 9.295 1.759 24.510 1.00 92.31 263 ALA A CA 1
ATOM 1863 C C . ALA A 1 263 ? 7.892 2.180 24.034 1.00 92.31 263 ALA A C 1
ATOM 1865 O O . ALA A 1 263 ? 7.215 1.435 23.321 1.00 92.31 263 ALA A O 1
ATOM 1866 N N . TRP A 1 264 ? 7.448 3.390 24.395 1.00 96.62 264 TRP A N 1
ATOM 1867 C CA . TRP A 1 264 ? 6.185 3.941 23.910 1.00 96.62 264 TRP A CA 1
ATOM 1868 C C . TRP A 1 264 ? 6.219 4.181 22.398 1.00 96.62 264 TRP A C 1
ATOM 1870 O O . TRP A 1 264 ? 5.281 3.797 21.695 1.00 96.62 264 TRP A O 1
ATOM 1880 N N . LEU A 1 265 ? 7.296 4.787 21.885 1.00 89.19 265 LEU A N 1
ATOM 1881 C CA . LEU A 1 265 ? 7.457 5.057 20.455 1.00 89.19 265 LEU A CA 1
ATOM 1882 C C . LEU A 1 265 ? 7.524 3.775 19.622 1.00 89.19 265 LEU A C 1
ATOM 1884 O O . LEU A 1 265 ? 6.887 3.721 18.572 1.00 89.19 265 LEU A O 1
ATOM 1888 N N . ASP A 1 266 ? 8.207 2.739 20.102 1.00 88.44 266 ASP A N 1
ATOM 1889 C CA . ASP A 1 266 ? 8.301 1.440 19.426 1.00 88.44 266 ASP A CA 1
ATOM 1890 C C . ASP A 1 266 ? 6.937 0.769 19.267 1.00 88.44 266 ASP A C 1
ATOM 1892 O O . ASP A 1 266 ? 6.618 0.180 18.229 1.00 88.44 266 ASP A O 1
ATOM 1896 N N . VAL A 1 267 ? 6.097 0.863 20.299 1.00 90.19 267 VAL A N 1
ATOM 1897 C CA . VAL A 1 267 ? 4.721 0.371 20.227 1.00 90.19 267 VAL A CA 1
ATOM 1898 C C . VAL A 1 267 ? 3.889 1.249 19.294 1.00 90.19 267 VAL A C 1
ATOM 1900 O O . VAL A 1 267 ? 3.190 0.725 18.425 1.00 90.19 267 VAL A O 1
ATOM 1903 N N . ALA A 1 268 ? 3.982 2.573 19.423 1.00 84.94 268 ALA A N 1
ATOM 1904 C CA . ALA A 1 268 ? 3.207 3.510 18.617 1.00 84.94 268 ALA A CA 1
ATOM 1905 C C . ALA A 1 268 ? 3.542 3.435 17.118 1.00 84.94 268 ALA A C 1
ATOM 1907 O O . ALA A 1 268 ? 2.647 3.584 16.284 1.00 84.94 268 ALA A O 1
ATOM 1908 N N . ALA A 1 269 ? 4.796 3.140 16.763 1.00 82.31 269 ALA A N 1
ATOM 1909 C CA . ALA A 1 269 ? 5.250 2.981 15.383 1.00 82.31 269 ALA A CA 1
ATOM 1910 C C . ALA A 1 269 ? 4.515 1.856 14.636 1.00 82.31 269 ALA A C 1
ATOM 1912 O O . ALA A 1 269 ? 4.369 1.918 13.415 1.00 82.31 269 ALA A O 1
ATOM 1913 N N . LYS A 1 270 ? 3.988 0.859 15.363 1.00 85.06 270 LYS A N 1
ATOM 1914 C CA . LYS A 1 270 ? 3.189 -0.239 14.793 1.00 85.06 270 LYS A CA 1
ATOM 1915 C C . LYS A 1 270 ? 1.791 0.209 14.357 1.00 85.06 270 LYS A C 1
ATOM 1917 O O . LYS A 1 270 ? 1.160 -0.498 13.581 1.00 85.06 270 LYS A O 1
ATOM 1922 N N . ARG A 1 271 ? 1.303 1.355 14.854 1.00 89.00 271 ARG A N 1
ATOM 1923 C CA . ARG A 1 271 ? 0.006 1.969 14.504 1.00 89.00 271 ARG A CA 1
ATOM 1924 C C . ARG A 1 271 ? -1.210 1.041 14.642 1.00 89.00 271 ARG A C 1
ATOM 1926 O O . ARG A 1 271 ? -2.159 1.132 13.869 1.00 89.00 271 ARG A O 1
ATOM 1933 N N . ARG A 1 272 ? -1.201 0.141 15.630 1.00 89.25 272 ARG A N 1
ATOM 1934 C CA . ARG A 1 272 ? -2.288 -0.832 15.830 1.00 89.25 272 ARG A CA 1
ATOM 1935 C C . ARG A 1 272 ? -3.336 -0.283 16.791 1.00 89.25 272 ARG A C 1
ATOM 1937 O O . ARG A 1 272 ? -3.003 0.114 17.905 1.00 89.25 272 ARG A O 1
ATOM 1944 N N . ALA A 1 273 ? -4.610 -0.366 16.413 1.00 91.25 273 ALA A N 1
ATOM 1945 C CA . ALA A 1 273 ? -5.733 -0.020 17.288 1.00 91.25 273 ALA A CA 1
ATOM 1946 C C . ALA A 1 273 ? -5.740 -0.823 18.602 1.00 91.25 273 ALA A C 1
ATOM 1948 O O . ALA A 1 273 ? -6.166 -0.323 19.644 1.00 91.25 273 ALA A O 1
ATOM 1949 N N . ALA A 1 274 ? -5.240 -2.060 18.569 1.00 92.62 274 ALA A N 1
ATOM 1950 C CA . ALA A 1 274 ? -5.083 -2.913 19.744 1.00 92.62 274 ALA A CA 1
ATOM 1951 C C . ALA A 1 274 ? -4.149 -2.308 20.810 1.00 92.62 274 ALA A C 1
ATOM 1953 O O . ALA A 1 274 ? -4.349 -2.545 21.993 1.00 92.62 274 ALA A O 1
ATOM 1954 N N . ASP A 1 275 ? -3.160 -1.502 20.407 1.00 94.38 275 ASP A N 1
ATOM 1955 C CA . ASP A 1 275 ? -2.165 -0.925 21.316 1.00 94.38 275 ASP A CA 1
ATOM 1956 C C . ASP A 1 275 ? -2.640 0.370 21.998 1.00 94.38 275 ASP A C 1
ATOM 1958 O O . ASP A 1 275 ? -1.988 0.862 22.918 1.00 94.38 275 ASP A O 1
ATOM 1962 N N . VAL A 1 276 ? -3.767 0.940 21.564 1.00 95.56 276 VAL A N 1
ATOM 1963 C CA . VAL A 1 276 ? -4.266 2.236 22.050 1.00 95.56 276 VAL A CA 1
ATOM 1964 C C . VAL A 1 276 ? -4.463 2.282 23.575 1.00 95.56 276 VAL A C 1
ATOM 1966 O O . VAL A 1 276 ? -4.010 3.262 24.170 1.00 95.56 276 VAL A O 1
ATOM 1969 N N . PRO A 1 277 ? -5.068 1.275 24.242 1.00 94.44 277 PRO A N 1
ATOM 1970 C CA . PRO A 1 277 ? -5.253 1.317 25.694 1.00 94.44 277 PRO A CA 1
ATOM 1971 C C . PRO A 1 277 ? -3.927 1.397 26.467 1.00 94.44 277 PRO A C 1
ATOM 1973 O O . PRO A 1 277 ? -3.743 2.319 27.265 1.00 94.44 277 PRO A O 1
ATOM 1976 N N . ARG A 1 278 ? -2.957 0.521 26.167 1.00 93.38 278 ARG A N 1
ATOM 1977 C CA . ARG A 1 278 ? -1.629 0.560 26.803 1.00 93.38 278 ARG A CA 1
ATOM 1978 C C . ARG A 1 278 ? -0.820 1.817 26.474 1.00 93.38 278 ARG A C 1
ATOM 1980 O O . ARG A 1 278 ? -0.090 2.301 27.333 1.00 93.38 278 ARG A O 1
ATOM 1987 N N . LEU A 1 279 ? -0.977 2.391 25.276 1.00 96.44 279 LEU A N 1
ATOM 1988 C CA . LEU A 1 279 ? -0.369 3.682 24.924 1.00 96.44 279 LEU A CA 1
ATOM 1989 C C . LEU A 1 279 ? -0.973 4.830 25.747 1.00 96.44 279 LEU A C 1
ATOM 1991 O O . LEU A 1 279 ? -0.233 5.691 26.228 1.00 96.44 279 LEU A O 1
ATOM 1995 N N . ALA A 1 280 ? -2.299 4.843 25.918 1.00 95.50 280 ALA A N 1
ATOM 1996 C CA . ALA A 1 280 ? -3.006 5.860 26.692 1.00 95.50 280 ALA A CA 1
ATOM 1997 C C . ALA A 1 280 ? -2.694 5.777 28.194 1.00 95.50 280 ALA A C 1
ATOM 1999 O O . ALA A 1 280 ? -2.543 6.810 28.849 1.00 95.50 280 ALA A O 1
ATOM 2000 N N . ALA A 1 281 ? -2.511 4.565 28.728 1.00 94.19 281 ALA A N 1
ATOM 2001 C CA . ALA A 1 281 ? -2.127 4.342 30.122 1.00 94.19 281 ALA A CA 1
ATOM 2002 C C . ALA A 1 281 ? -0.796 5.027 30.497 1.00 94.19 281 ALA A C 1
ATOM 2004 O O . ALA A 1 281 ? -0.600 5.436 31.642 1.00 94.19 281 ALA A O 1
ATOM 2005 N N . CYS A 1 282 ? 0.115 5.226 29.538 1.00 95.50 282 CYS A N 1
ATOM 2006 C CA . CYS A 1 282 ? 1.394 5.891 29.787 1.00 95.50 282 CYS A CA 1
ATOM 2007 C C . CYS A 1 282 ? 1.290 7.411 29.977 1.00 95.50 282 CYS A C 1
ATOM 2009 O O . CYS A 1 282 ? 2.241 8.010 30.484 1.00 95.50 282 CYS A O 1
ATOM 2011 N N . PHE A 1 283 ? 0.180 8.059 29.594 1.00 94.50 283 PHE A N 1
ATOM 2012 C CA . PHE A 1 283 ? 0.080 9.526 29.615 1.00 94.50 283 PHE A CA 1
ATOM 2013 C C . PHE A 1 283 ? 0.289 10.119 31.011 1.00 94.50 283 PHE A C 1
ATOM 2015 O O . PHE A 1 283 ? 0.850 11.204 31.151 1.00 94.50 283 PHE A O 1
ATOM 2022 N N . GLU A 1 284 ? -0.096 9.400 32.063 1.00 90.12 284 GLU A N 1
ATOM 2023 C CA . GLU A 1 284 ? 0.084 9.867 33.441 1.00 90.12 284 GLU A CA 1
ATOM 2024 C C . GLU A 1 284 ? 1.555 9.955 33.863 1.00 90.12 284 GLU A C 1
ATOM 2026 O O . GLU A 1 284 ? 1.911 10.750 34.735 1.00 90.12 284 GLU A O 1
ATOM 2031 N N . ASN A 1 285 ? 2.406 9.164 33.209 1.00 90.38 285 ASN A N 1
ATOM 2032 C CA . ASN A 1 285 ? 3.828 9.020 33.495 1.00 90.38 285 ASN A CA 1
ATOM 2033 C C . ASN A 1 285 ? 4.714 9.813 32.517 1.00 90.38 285 ASN A C 1
ATOM 2035 O O . ASN A 1 285 ? 5.940 9.801 32.652 1.00 90.38 285 ASN A O 1
ATOM 2039 N N . GLY A 1 286 ? 4.119 10.504 31.541 1.00 89.44 286 GLY A N 1
ATOM 2040 C CA . GLY A 1 286 ? 4.828 11.282 30.529 1.00 89.44 286 GLY A CA 1
ATOM 2041 C C . GLY A 1 286 ? 5.369 12.619 31.048 1.00 89.44 286 GLY A C 1
ATOM 2042 O O . GLY A 1 286 ? 4.764 13.298 31.881 1.00 89.44 286 GLY A O 1
ATOM 2043 N N . SER A 1 287 ? 6.525 13.039 30.531 1.00 88.50 287 SER A N 1
ATOM 2044 C CA . SER A 1 287 ? 6.994 14.424 30.676 1.00 88.50 287 SER A CA 1
ATOM 2045 C C . SER A 1 287 ? 6.359 15.335 29.614 1.00 88.50 287 SER A C 1
ATOM 2047 O O . SER A 1 287 ? 5.805 14.864 28.622 1.00 88.50 287 SER A O 1
ATOM 2049 N N . THR A 1 288 ? 6.450 16.658 29.784 1.00 87.25 288 THR A N 1
ATOM 2050 C CA . THR A 1 288 ? 5.895 17.636 28.828 1.00 87.25 288 THR A CA 1
ATOM 2051 C C . THR A 1 288 ? 6.377 17.403 27.380 1.00 87.25 288 THR A C 1
ATOM 2053 O O . THR A 1 288 ? 5.528 17.358 26.486 1.00 87.25 288 THR A O 1
ATOM 2056 N N . PRO A 1 289 ? 7.686 17.212 27.096 1.00 87.19 289 PRO A N 1
ATOM 2057 C CA . PRO A 1 289 ? 8.145 16.900 25.738 1.00 87.19 289 PRO A CA 1
ATOM 2058 C C . PRO A 1 289 ? 7.610 15.566 25.202 1.00 87.19 289 PRO A C 1
ATOM 2060 O O . PRO A 1 289 ? 7.232 15.497 24.032 1.00 87.19 289 PRO A O 1
ATOM 2063 N N . MET A 1 290 ? 7.531 14.544 26.062 1.00 90.25 290 MET A N 1
ATOM 2064 C CA . MET A 1 290 ? 7.022 13.214 25.708 1.00 90.25 290 MET A CA 1
ATOM 2065 C C . MET A 1 290 ? 5.563 13.305 25.267 1.00 90.25 290 MET A C 1
ATOM 2067 O O . MET A 1 290 ? 5.255 12.977 24.129 1.00 90.25 290 MET A O 1
ATOM 2071 N N . LEU A 1 291 ? 4.683 13.867 26.104 1.00 91.88 291 LEU A N 1
ATOM 2072 C CA . LEU A 1 291 ? 3.252 13.990 25.797 1.00 91.88 291 LEU A CA 1
ATOM 2073 C C . LEU A 1 291 ? 2.989 14.771 24.513 1.00 91.88 291 LEU A C 1
ATOM 2075 O O . LEU A 1 291 ? 2.154 14.374 23.705 1.00 91.88 291 LEU A O 1
ATOM 2079 N N . LYS A 1 292 ? 3.725 15.864 24.285 1.00 87.00 292 LYS A N 1
ATOM 2080 C CA . LYS A 1 292 ? 3.617 16.627 23.037 1.00 87.00 292 LYS A CA 1
ATOM 2081 C C . LYS A 1 292 ? 3.911 15.744 21.822 1.00 87.00 292 LYS A C 1
ATOM 2083 O O . LYS A 1 292 ? 3.171 15.797 20.840 1.00 87.00 292 LYS A O 1
ATOM 2088 N N . ARG A 1 293 ? 4.989 14.958 21.881 1.00 87.75 293 ARG A N 1
ATOM 2089 C CA . ARG A 1 293 ? 5.390 14.059 20.796 1.00 87.75 293 ARG A CA 1
ATOM 2090 C C . ARG A 1 293 ? 4.413 12.898 20.637 1.00 87.75 293 ARG A C 1
ATOM 2092 O O . ARG A 1 293 ? 4.002 12.613 19.520 1.00 87.75 293 ARG A O 1
ATOM 2099 N N . TRP A 1 294 ? 4.001 12.280 21.736 1.00 94.75 294 TRP A N 1
ATOM 2100 C CA . TRP A 1 294 ? 3.068 11.158 21.746 1.00 94.75 294 TRP A CA 1
ATOM 2101 C C . TRP A 1 294 ? 1.703 11.548 21.174 1.00 94.75 294 TRP A C 1
ATOM 2103 O O . TRP A 1 294 ? 1.208 10.886 20.269 1.00 94.75 294 TRP A O 1
ATOM 2113 N N . PHE A 1 295 ? 1.123 12.673 21.604 1.00 92.88 295 PHE A N 1
ATOM 2114 C CA . PHE A 1 295 ? -0.147 13.157 21.049 1.00 92.88 295 PHE A CA 1
ATOM 2115 C C . PHE A 1 295 ? -0.045 13.525 19.570 1.00 92.88 295 PHE A C 1
ATOM 2117 O O . PHE A 1 295 ? -1.003 13.317 18.831 1.00 92.88 295 PHE A O 1
ATOM 2124 N N . ALA A 1 296 ? 1.102 14.044 19.120 1.00 86.00 296 ALA A N 1
ATOM 2125 C CA . ALA A 1 296 ? 1.337 14.268 17.698 1.00 86.00 296 ALA A CA 1
ATOM 2126 C C . ALA A 1 296 ? 1.403 12.943 16.919 1.00 86.00 296 ALA A C 1
ATOM 2128 O O . ALA A 1 296 ? 0.783 12.843 15.867 1.00 86.00 296 ALA A O 1
ATOM 2129 N N . GLN A 1 297 ? 2.083 11.926 17.458 1.00 86.38 297 GLN A N 1
ATOM 2130 C CA . GLN A 1 297 ? 2.189 10.597 16.848 1.00 86.38 297 GLN A CA 1
ATOM 2131 C C . GLN A 1 297 ? 0.830 9.885 16.751 1.00 86.38 297 GLN A C 1
ATOM 2133 O O . GLN A 1 297 ? 0.579 9.161 15.791 1.00 86.38 297 GLN A O 1
ATOM 2138 N N . LEU A 1 298 ? -0.072 10.116 17.708 1.00 91.06 298 LEU A N 1
ATOM 2139 C CA . LEU A 1 298 ? -1.425 9.549 17.698 1.00 91.06 298 LEU A CA 1
ATOM 2140 C C . LEU A 1 298 ? -2.334 10.135 16.608 1.00 91.06 298 LEU A C 1
ATOM 2142 O O . LEU A 1 298 ? -3.371 9.549 16.316 1.00 91.06 298 LEU A O 1
ATOM 2146 N N . LEU A 1 299 ? -1.952 11.245 15.969 1.00 85.00 299 LEU A N 1
ATOM 2147 C CA . LEU A 1 299 ? -2.668 11.754 14.792 1.00 85.00 299 LEU A CA 1
ATOM 2148 C C . LEU A 1 299 ? -2.475 10.862 13.554 1.00 85.00 299 LEU A C 1
ATOM 2150 O O . LEU A 1 299 ? -3.264 10.968 12.621 1.00 85.00 299 LEU A O 1
ATOM 2154 N N . ASP A 1 300 ? -1.473 9.975 13.555 1.00 82.75 300 ASP A N 1
ATOM 2155 C CA . ASP A 1 300 ? -1.261 8.985 12.490 1.00 82.75 300 ASP A CA 1
ATOM 2156 C C . ASP A 1 300 ? -2.188 7.759 12.623 1.00 82.75 300 ASP A C 1
ATOM 2158 O O . ASP A 1 300 ? -2.201 6.898 11.742 1.00 82.75 300 ASP A O 1
ATOM 2162 N N . PHE A 1 301 ? -2.924 7.631 13.732 1.00 88.62 301 PHE A N 1
ATOM 2163 C CA . PHE A 1 301 ? -3.852 6.523 13.969 1.00 88.62 301 PHE A CA 1
ATOM 2164 C C . PHE A 1 301 ? -5.230 6.839 13.381 1.00 88.62 301 PHE A C 1
ATOM 2166 O O . PHE A 1 301 ? -5.603 8.007 13.226 1.00 88.62 301 PHE A O 1
ATOM 2173 N N . LYS A 1 302 ? -6.037 5.800 13.117 1.00 87.56 302 LYS A N 1
ATOM 2174 C CA . LYS A 1 302 ? -7.474 5.981 12.860 1.00 87.56 302 LYS A CA 1
ATOM 2175 C C . LYS A 1 302 ? -8.110 6.768 14.022 1.00 87.56 302 LYS A C 1
ATOM 2177 O O . LYS A 1 302 ? -7.697 6.572 15.167 1.00 87.56 302 LYS A O 1
ATOM 2182 N N . PRO A 1 303 ? -9.106 7.639 13.769 1.00 89.38 303 PRO A N 1
ATOM 2183 C CA . PRO A 1 303 ? -9.842 8.305 14.839 1.00 89.38 303 PRO A CA 1
ATOM 2184 C C . PRO A 1 303 ? -10.384 7.285 15.846 1.00 89.38 303 PRO A C 1
ATOM 2186 O O . PRO A 1 303 ? -11.211 6.451 15.483 1.00 89.38 303 PRO A O 1
ATOM 2189 N N . ASP A 1 304 ? -9.931 7.368 17.097 1.00 95.81 304 ASP A N 1
ATOM 2190 C CA . ASP A 1 304 ? -10.229 6.372 18.127 1.00 95.81 304 ASP A CA 1
ATOM 2191 C C . ASP A 1 304 ? -10.911 7.013 19.345 1.00 95.81 304 ASP A C 1
ATOM 2193 O O . ASP A 1 304 ? -10.299 7.870 19.993 1.00 95.81 304 ASP A O 1
ATOM 2197 N N . PRO A 1 305 ? -12.143 6.602 19.699 1.00 96.56 305 PRO A N 1
ATOM 2198 C CA . PRO A 1 305 ? -12.913 7.215 20.780 1.00 96.56 305 PRO A CA 1
ATOM 2199 C C . PRO A 1 305 ? -12.298 7.015 22.176 1.00 96.56 305 PRO A C 1
ATOM 2201 O O . PRO A 1 305 ? -12.695 7.697 23.119 1.00 96.56 305 PRO A O 1
ATOM 2204 N N . ARG A 1 306 ? -11.310 6.123 22.328 1.00 96.12 306 ARG A N 1
ATOM 2205 C CA . ARG A 1 306 ? -10.652 5.821 23.612 1.00 96.12 306 ARG A CA 1
ATOM 2206 C C . ARG A 1 306 ? -9.579 6.845 24.003 1.00 96.12 306 ARG A C 1
ATOM 2208 O O . ARG A 1 306 ? -9.191 6.919 25.165 1.00 96.12 306 ARG A O 1
ATOM 2215 N N . LEU A 1 307 ? -9.086 7.640 23.051 1.00 95.38 307 LEU A N 1
ATOM 2216 C CA . LEU A 1 307 ? -7.975 8.583 23.253 1.00 95.38 307 LEU A CA 1
ATOM 2217 C C . LEU A 1 307 ? -8.359 9.958 23.835 1.00 95.38 307 LEU A C 1
ATOM 2219 O O . LEU A 1 307 ? -7.630 10.448 24.704 1.00 95.38 307 LEU A O 1
ATOM 2223 N N . PRO A 1 308 ? -9.435 10.631 23.375 1.00 91.81 308 PRO A N 1
ATOM 2224 C CA . PRO A 1 308 ? -9.624 12.058 23.629 1.00 91.81 308 PRO A CA 1
ATOM 2225 C C . PRO A 1 308 ? -9.726 12.423 25.106 1.00 91.81 308 PRO A C 1
ATOM 2227 O O . PRO A 1 308 ? -9.119 13.403 25.533 1.00 91.81 308 PRO A O 1
ATOM 2230 N N . THR A 1 309 ? -10.468 11.642 25.892 1.00 91.00 309 THR A N 1
ATOM 2231 C CA . THR A 1 309 ? -10.652 11.903 27.326 1.00 91.00 309 THR A CA 1
ATOM 2232 C C . THR A 1 309 ? -9.333 11.759 28.077 1.00 91.00 309 THR A C 1
ATOM 2234 O O . THR A 1 309 ? -8.937 12.688 28.772 1.00 91.00 309 THR A O 1
ATOM 2237 N N . ALA A 1 310 ? -8.587 10.673 27.850 1.00 92.25 310 ALA A N 1
ATOM 2238 C CA . ALA A 1 310 ? -7.290 10.449 28.490 1.00 92.25 310 ALA A CA 1
ATOM 2239 C C . ALA A 1 310 ? -6.252 11.530 28.122 1.00 92.25 310 ALA A C 1
ATOM 2241 O O . ALA A 1 310 ? -5.495 12.003 28.977 1.00 92.25 310 ALA A O 1
ATOM 2242 N N . ALA A 1 311 ? -6.225 11.963 26.858 1.00 92.31 311 ALA A N 1
ATOM 2243 C CA . ALA A 1 311 ? -5.327 13.023 26.402 1.00 92.31 311 ALA A CA 1
ATOM 2244 C C . ALA A 1 311 ? -5.685 14.388 27.015 1.00 92.31 311 ALA A C 1
ATOM 2246 O O . ALA A 1 311 ? -4.804 15.112 27.481 1.00 92.31 311 ALA A O 1
ATOM 2247 N N . VAL A 1 312 ? -6.974 14.743 27.057 1.00 90.38 312 VAL A N 1
ATOM 2248 C CA . VAL A 1 312 ? -7.424 15.998 27.678 1.00 90.38 312 VAL A CA 1
ATOM 2249 C C . VAL A 1 312 ? -7.183 15.969 29.189 1.00 90.38 312 VAL A C 1
ATOM 2251 O O . VAL A 1 312 ? -6.610 16.919 29.713 1.00 90.38 312 VAL A O 1
ATOM 2254 N N . ASP A 1 313 ? -7.520 14.878 29.881 1.00 88.62 313 ASP A N 1
ATOM 2255 C CA . ASP A 1 313 ? -7.341 14.733 31.333 1.00 88.62 313 ASP A CA 1
ATOM 2256 C C . ASP A 1 313 ? -5.873 14.779 31.769 1.00 88.62 313 ASP A C 1
ATOM 2258 O O . ASP A 1 313 ? -5.532 15.406 32.776 1.00 88.62 313 ASP A O 1
ATOM 2262 N N . SER A 1 314 ? -4.972 14.157 31.008 1.00 87.56 314 SER A N 1
ATOM 2263 C CA . SER A 1 314 ? -3.532 14.282 31.265 1.00 87.56 314 SER A CA 1
ATOM 2264 C C . SER A 1 314 ? -3.040 15.715 31.036 1.00 87.56 314 SER A C 1
ATOM 2266 O O . SER A 1 314 ? -2.204 16.205 31.799 1.00 87.56 314 SER A O 1
ATOM 2268 N N . ALA A 1 315 ? -3.613 16.439 30.068 1.00 78.75 315 ALA A N 1
ATOM 2269 C CA . ALA A 1 315 ? -3.270 17.831 29.798 1.00 78.75 315 ALA A CA 1
ATOM 2270 C C . ALA A 1 315 ? -3.752 18.833 30.872 1.00 78.75 315 ALA A C 1
ATOM 2272 O O . ALA A 1 315 ? -3.132 19.893 31.015 1.00 78.75 315 ALA A O 1
ATOM 2273 N N . VAL A 1 316 ? -4.792 18.506 31.658 1.00 82.94 316 VAL A N 1
ATOM 2274 C CA . VAL A 1 316 ? -5.331 19.363 32.744 1.00 82.94 316 VAL A CA 1
ATOM 2275 C C . VAL A 1 316 ? -4.270 19.717 33.794 1.00 82.94 316 VAL A C 1
ATOM 2277 O O . VAL A 1 316 ? -4.333 20.785 34.400 1.00 82.94 316 VAL A O 1
ATOM 2280 N N . ARG A 1 317 ? -3.255 18.865 33.979 1.00 79.19 317 ARG A N 1
ATOM 2281 C CA . ARG A 1 317 ? -2.215 19.003 35.020 1.00 79.19 317 ARG A CA 1
ATOM 2282 C C . ARG A 1 317 ? -1.200 20.116 34.739 1.00 79.19 317 ARG A C 1
ATOM 2284 O O . ARG A 1 317 ? -0.486 20.557 35.638 1.00 79.19 317 ARG A O 1
ATOM 2291 N N . TYR A 1 318 ? -1.090 20.555 33.490 1.00 73.50 318 TYR A N 1
ATOM 2292 C CA . TYR A 1 318 ? -0.112 21.563 33.080 1.00 73.50 318 TYR A CA 1
ATOM 2293 C C . TYR A 1 318 ? -0.729 22.952 33.181 1.00 73.50 318 TYR A C 1
ATOM 2295 O O . TYR A 1 318 ? -1.925 23.063 32.959 1.00 73.50 318 TYR A O 1
ATOM 2303 N N . HIS A 1 319 ? 0.070 23.989 33.472 1.00 65.75 319 HIS A N 1
ATOM 2304 C CA . HIS A 1 319 ? -0.379 25.385 33.672 1.00 65.75 319 HIS A CA 1
ATOM 2305 C C . HIS A 1 319 ? 0.109 26.371 32.585 1.00 65.75 319 HIS 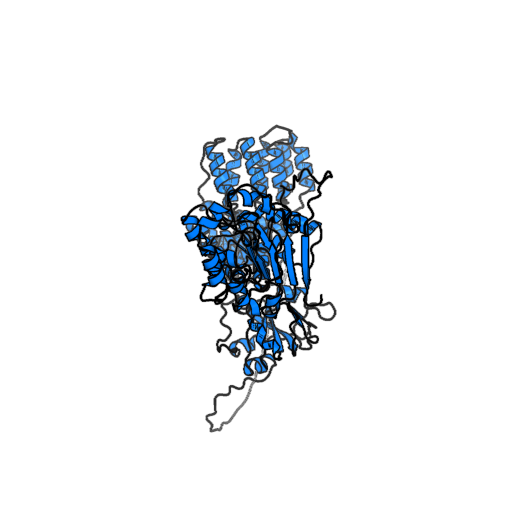A C 1
ATOM 2307 O O . HIS A 1 319 ? -0.165 27.564 32.652 1.00 65.75 319 HIS A O 1
ATOM 2313 N N . SER A 1 320 ? 0.831 25.898 31.561 1.00 63.72 320 SER A N 1
ATOM 2314 C CA . SER A 1 320 ? 1.452 26.767 30.544 1.00 63.72 320 SER A CA 1
ATOM 2315 C C . SER A 1 320 ? 0.486 27.148 29.411 1.00 63.72 320 SER A C 1
ATOM 2317 O O . SER A 1 320 ? -0.226 26.294 28.881 1.00 63.72 320 SER A O 1
ATOM 2319 N N . THR A 1 321 ? 0.469 28.426 29.028 1.00 54.16 321 THR A N 1
ATOM 2320 C CA . THR A 1 321 ? -0.438 29.035 28.033 1.00 54.16 321 THR A CA 1
ATOM 2321 C C . THR A 1 321 ? 0.165 29.181 26.627 1.00 54.16 321 THR A C 1
ATOM 2323 O O . THR A 1 321 ? -0.471 29.763 25.755 1.00 54.16 321 THR A O 1
ATOM 2326 N N . GLY A 1 322 ? 1.372 28.659 26.376 1.00 54.53 322 GLY A N 1
ATOM 2327 C CA . GLY A 1 322 ? 2.028 28.763 25.065 1.00 54.53 322 GLY A CA 1
ATOM 2328 C C . GLY A 1 322 ? 1.469 27.811 23.991 1.00 54.53 322 GLY A C 1
ATOM 2329 O O . GLY A 1 322 ? 0.995 26.712 24.292 1.00 54.53 322 GLY A O 1
ATOM 2330 N N . ASP A 1 323 ? 1.621 28.188 22.716 1.00 50.69 323 ASP A N 1
ATOM 2331 C CA . ASP A 1 323 ? 1.146 27.423 21.545 1.00 50.69 323 ASP A CA 1
ATOM 2332 C C . ASP A 1 323 ? 1.826 26.048 21.374 1.00 50.69 323 ASP A C 1
ATOM 2334 O O . ASP A 1 323 ? 1.296 25.155 20.715 1.00 50.69 323 ASP A O 1
ATOM 2338 N N . ALA A 1 324 ? 2.980 25.836 22.011 1.00 58.56 324 ALA A N 1
ATOM 2339 C CA . ALA A 1 324 ? 3.799 24.628 21.893 1.00 58.56 324 ALA A CA 1
ATOM 2340 C C . ALA A 1 324 ? 3.629 23.627 23.059 1.00 58.56 324 ALA A C 1
ATOM 2342 O O . ALA A 1 324 ? 4.557 22.862 23.338 1.00 58.56 324 ALA A O 1
ATOM 2343 N N . THR A 1 325 ? 2.481 23.631 23.747 1.00 77.00 325 THR A N 1
ATOM 2344 C CA . THR A 1 325 ? 2.241 22.850 24.977 1.00 77.00 325 THR A CA 1
ATOM 2345 C C . THR A 1 325 ? 1.550 21.496 24.730 1.00 77.00 325 THR A C 1
ATOM 2347 O O . THR A 1 325 ? 0.868 21.320 23.716 1.00 77.00 325 THR A O 1
ATOM 2350 N N . PRO A 1 326 ? 1.654 20.529 25.670 1.00 81.88 326 PRO A N 1
ATOM 2351 C CA . PRO A 1 326 ? 0.871 19.288 25.638 1.00 81.88 326 PRO A CA 1
ATOM 2352 C C . PRO A 1 326 ? -0.637 19.530 25.573 1.00 81.88 326 PRO A C 1
ATOM 2354 O O . PRO A 1 326 ? -1.344 18.750 24.948 1.00 81.88 326 PRO A O 1
ATOM 2357 N N . ARG A 1 327 ? -1.121 20.637 26.157 1.00 85.38 327 ARG A N 1
ATOM 2358 C CA . ARG A 1 327 ? -2.521 21.074 26.064 1.00 85.38 327 ARG A CA 1
ATOM 2359 C C . ARG A 1 327 ? -2.932 21.274 24.610 1.00 85.38 327 ARG A C 1
ATOM 2361 O O . ARG A 1 327 ? -3.873 20.632 24.158 1.00 85.38 327 ARG A O 1
ATOM 2368 N N . THR A 1 328 ? -2.200 22.093 23.855 1.00 83.94 328 THR A N 1
ATOM 2369 C CA . THR A 1 328 ? -2.502 22.337 22.437 1.00 83.94 328 THR A CA 1
ATOM 2370 C C . THR A 1 328 ? -2.527 21.034 21.638 1.00 83.94 328 THR A C 1
ATOM 2372 O O . THR A 1 328 ? -3.432 20.822 20.832 1.00 83.94 328 THR A O 1
ATOM 2375 N N . ALA A 1 329 ? -1.577 20.128 21.891 1.00 86.44 329 ALA A N 1
ATOM 2376 C CA . ALA A 1 329 ? -1.524 18.828 21.224 1.00 86.44 329 ALA A CA 1
ATOM 2377 C C . ALA A 1 329 ? -2.704 17.908 21.609 1.00 86.44 329 ALA A C 1
ATOM 2379 O O . ALA A 1 329 ? -3.313 17.312 20.723 1.00 86.44 329 ALA A O 1
ATOM 2380 N N . ALA A 1 330 ? -3.087 17.852 22.888 1.00 91.62 330 ALA A N 1
ATOM 2381 C CA . ALA A 1 330 ? -4.232 17.075 23.366 1.00 91.62 330 ALA A CA 1
ATOM 2382 C C . ALA A 1 330 ? -5.563 17.576 22.788 1.00 91.62 330 ALA A C 1
ATOM 2384 O O . ALA A 1 330 ? -6.360 16.785 22.292 1.00 91.62 330 ALA A O 1
ATOM 2385 N N . PHE A 1 331 ? -5.796 18.893 22.779 1.00 90.44 331 PHE A N 1
ATOM 2386 C CA . PHE A 1 331 ? -7.008 19.475 22.189 1.00 90.44 331 PHE A CA 1
ATOM 2387 C C . PHE A 1 331 ? -7.034 19.334 20.660 1.00 90.44 331 PHE A C 1
ATOM 2389 O O . PHE A 1 331 ? -8.108 19.166 20.076 1.00 90.44 331 PHE A O 1
ATOM 2396 N N . LYS A 1 332 ? -5.868 19.339 19.998 1.00 89.25 332 LYS A N 1
ATOM 2397 C CA . LYS A 1 332 ? -5.756 18.997 18.573 1.00 89.25 332 LYS A CA 1
ATOM 2398 C C . LYS A 1 332 ? -6.143 17.538 18.323 1.00 89.25 332 LYS A C 1
ATOM 2400 O O . LYS A 1 332 ? -6.910 17.286 17.399 1.00 89.25 332 LYS A O 1
ATOM 2405 N N . LEU A 1 333 ? -5.675 16.607 19.157 1.00 89.12 333 LEU A N 1
ATOM 2406 C CA . LEU A 1 333 ? -6.057 15.194 19.088 1.00 89.12 333 LEU A CA 1
ATOM 2407 C C . LEU A 1 333 ? -7.561 15.004 19.338 1.00 89.12 333 LEU A C 1
ATOM 2409 O O . LEU A 1 333 ? -8.227 14.346 18.546 1.00 89.12 333 LEU A O 1
ATOM 2413 N N . ALA A 1 334 ? -8.128 15.650 20.360 1.00 92.88 334 ALA A N 1
ATOM 2414 C CA . ALA A 1 334 ? -9.568 15.614 20.628 1.00 92.88 334 ALA A CA 1
ATOM 2415 C C . ALA A 1 334 ? -10.397 16.169 19.455 1.00 92.88 334 ALA A C 1
ATOM 2417 O O . ALA A 1 334 ? -11.423 15.601 19.092 1.00 92.88 334 ALA A O 1
ATOM 2418 N N . THR A 1 335 ? -9.917 17.234 18.803 1.00 90.12 335 THR A N 1
ATOM 2419 C CA . THR A 1 335 ? -10.557 17.795 17.601 1.00 90.12 335 THR A CA 1
ATOM 2420 C C . THR A 1 335 ? -10.454 16.851 16.401 1.00 90.12 335 THR A C 1
ATOM 2422 O O . THR A 1 335 ? -11.408 16.744 15.638 1.00 90.12 335 THR A O 1
ATOM 2425 N N . TYR A 1 336 ? -9.313 16.178 16.221 1.00 89.06 336 TYR A N 1
ATOM 2426 C CA . TYR A 1 336 ? -9.107 15.188 15.158 1.00 89.06 336 TYR A CA 1
ATOM 2427 C C . TYR A 1 336 ? -10.045 13.986 15.314 1.00 89.06 336 TYR A C 1
ATOM 2429 O O . TYR A 1 336 ? -10.664 13.552 14.345 1.00 89.06 336 TYR A O 1
ATOM 2437 N N . VAL A 1 337 ? -10.174 13.476 16.540 1.00 92.12 337 VAL A N 1
ATOM 2438 C CA . VAL A 1 337 ? -11.036 12.330 16.841 1.00 92.12 337 VAL A CA 1
ATOM 2439 C C . VAL A 1 337 ? -12.520 12.708 16.775 1.00 92.12 337 VAL A C 1
ATOM 2441 O O . VAL A 1 337 ? -13.321 11.928 16.263 1.00 92.12 337 VAL A O 1
ATOM 2444 N N . ALA A 1 338 ? -12.871 13.910 17.245 1.00 90.19 338 ALA A N 1
ATOM 2445 C CA . ALA A 1 338 ? -14.218 14.478 17.213 1.00 90.19 338 ALA A CA 1
ATOM 2446 C C . ALA A 1 338 ? -15.295 13.594 17.880 1.00 90.19 338 ALA A C 1
ATOM 2448 O O . ALA A 1 338 ? -16.385 13.407 17.336 1.00 90.19 338 ALA A O 1
ATOM 2449 N N . ASP A 1 339 ? -15.002 13.051 19.068 1.00 94.62 339 ASP A N 1
ATOM 2450 C CA . ASP A 1 339 ? -15.975 12.274 19.843 1.00 94.62 339 ASP A CA 1
ATOM 2451 C C . ASP A 1 339 ? -16.969 13.188 20.579 1.00 94.62 339 ASP A C 1
ATOM 2453 O O . ASP A 1 339 ? -16.639 13.853 21.563 1.00 94.62 339 ASP A O 1
ATOM 2457 N N . GLY A 1 340 ? -18.219 13.182 20.113 1.00 92.25 340 GLY A N 1
ATOM 2458 C CA . GLY A 1 340 ? -19.319 13.959 20.678 1.00 92.25 340 GLY A CA 1
ATOM 2459 C C . GLY A 1 340 ? -19.610 13.684 22.152 1.00 92.25 340 GLY A C 1
ATOM 2460 O O . GLY A 1 340 ? -20.087 14.573 22.857 1.00 92.25 340 GLY A O 1
ATOM 2461 N N . ARG A 1 341 ? -19.282 12.486 22.657 1.00 94.19 341 ARG A N 1
ATOM 2462 C CA . ARG A 1 341 ? -19.520 12.109 24.063 1.00 94.19 341 ARG A CA 1
ATOM 2463 C C . ARG A 1 341 ? -18.757 12.997 25.045 1.00 94.19 341 ARG A C 1
ATOM 2465 O O . ARG A 1 341 ? -19.198 13.172 26.179 1.00 94.19 341 ARG A O 1
ATOM 2472 N N . GLN A 1 342 ? -17.654 13.610 24.608 1.00 92.44 342 GLN A N 1
ATOM 2473 C CA . GLN A 1 342 ? -16.875 14.523 25.443 1.00 92.44 342 GLN A CA 1
ATOM 2474 C C . GLN A 1 342 ? -17.656 15.771 25.862 1.00 92.44 342 GLN A C 1
ATOM 2476 O O . GLN A 1 342 ? -17.336 16.349 26.896 1.00 92.44 342 GLN A O 1
ATOM 2481 N N . LEU A 1 343 ? -18.693 16.182 25.117 1.00 92.31 343 LEU A N 1
ATOM 2482 C CA . LEU A 1 343 ? -19.504 17.360 25.453 1.00 92.31 343 LEU A CA 1
ATOM 2483 C C . LEU A 1 343 ? -20.015 17.327 26.902 1.00 92.31 343 LEU A C 1
ATOM 2485 O O . LEU A 1 343 ? -20.023 18.368 27.557 1.00 92.31 343 LEU A O 1
ATOM 2489 N N . ALA A 1 344 ? -20.352 16.137 27.413 1.00 89.62 344 ALA A N 1
ATOM 2490 C CA . ALA A 1 344 ? -20.846 15.934 28.773 1.00 89.62 344 ALA A CA 1
ATOM 2491 C C . ALA A 1 344 ? -19.772 16.109 29.866 1.00 89.62 344 ALA A C 1
ATOM 2493 O O . ALA A 1 344 ? -20.113 16.335 31.024 1.00 89.62 344 ALA A O 1
ATOM 2494 N N . THR A 1 345 ? -18.482 16.005 29.528 1.00 88.62 345 THR A N 1
ATOM 2495 C CA . THR A 1 345 ? -17.372 16.076 30.496 1.00 88.62 345 THR A CA 1
ATOM 2496 C C . THR A 1 345 ? -16.580 17.381 30.414 1.00 88.62 345 THR A C 1
ATOM 2498 O O . THR A 1 345 ? -15.831 17.699 31.340 1.00 88.62 345 THR A O 1
ATOM 2501 N N . LEU A 1 346 ? -16.770 18.178 29.353 1.00 89.25 346 LEU A N 1
ATOM 2502 C CA . LEU A 1 346 ? -16.035 19.427 29.122 1.00 89.25 346 LEU A CA 1
ATOM 2503 C C . LEU A 1 346 ? -16.163 20.441 30.268 1.00 89.25 346 LEU A C 1
ATOM 2505 O O . LEU A 1 346 ? -15.176 21.094 30.602 1.00 89.25 346 LEU A O 1
ATOM 2509 N N . ASP A 1 347 ? -17.326 20.557 30.911 1.00 88.62 347 ASP A N 1
ATOM 2510 C CA . ASP A 1 347 ? -17.493 21.495 32.032 1.00 88.62 347 ASP A CA 1
ATOM 2511 C C . ASP A 1 347 ? -16.667 21.076 33.256 1.00 88.62 347 ASP A C 1
ATOM 2513 O O . ASP A 1 347 ? -16.058 21.916 33.915 1.00 88.62 347 ASP A O 1
ATOM 2517 N N . SER A 1 348 ? -16.539 19.769 33.507 1.00 89.56 348 SER A N 1
ATOM 2518 C CA . SER A 1 348 ? -15.660 19.243 34.560 1.00 89.56 348 SER A CA 1
ATOM 2519 C C . SER A 1 348 ? -14.175 19.482 34.251 1.00 89.56 348 SER A C 1
ATOM 2521 O O . SER A 1 348 ? -13.363 19.650 35.163 1.00 89.56 348 SER A O 1
ATOM 2523 N N . VAL A 1 349 ? -13.784 19.527 32.971 1.00 88.19 349 VAL A N 1
ATOM 2524 C CA . VAL A 1 349 ? -12.418 19.909 32.566 1.00 88.19 349 VAL A CA 1
ATOM 2525 C C . VAL A 1 349 ? -12.131 21.362 32.954 1.00 88.19 349 VAL A C 1
ATOM 2527 O O . VAL A 1 349 ? -11.092 21.621 33.558 1.00 88.19 349 VAL A O 1
ATOM 2530 N N . VAL A 1 350 ? -13.058 22.286 32.676 1.00 88.25 350 VAL A N 1
ATOM 2531 C CA . VAL A 1 350 ? -12.911 23.708 33.044 1.00 88.25 350 VAL A CA 1
ATOM 2532 C C . VAL A 1 350 ? -12.922 23.893 34.561 1.00 88.25 350 VAL A C 1
ATOM 2534 O O . VAL A 1 350 ? -12.102 24.634 35.084 1.00 88.25 350 VAL A O 1
ATOM 2537 N N . GLN A 1 351 ? -13.775 23.172 35.295 1.00 89.62 351 GLN A N 1
ATOM 2538 C CA . GLN A 1 351 ? -13.800 23.237 36.764 1.00 89.62 351 GLN A CA 1
ATOM 2539 C C . GLN A 1 351 ? -12.478 22.804 37.410 1.00 89.62 351 GLN A C 1
ATOM 2541 O O . GLN A 1 351 ? -12.089 23.345 38.441 1.00 89.62 351 GLN A O 1
ATOM 2546 N N . ARG A 1 352 ? -11.783 21.823 36.820 1.00 88.38 352 ARG A N 1
ATOM 2547 C CA . ARG A 1 352 ? -10.472 21.364 37.308 1.00 88.38 352 ARG A CA 1
ATOM 2548 C C . ARG A 1 352 ? -9.325 22.284 36.891 1.00 88.38 352 ARG A C 1
ATOM 2550 O O . ARG A 1 352 ? -8.292 22.279 37.555 1.00 88.38 352 ARG A O 1
ATOM 2557 N N . ASN A 1 353 ? -9.472 23.024 35.790 1.00 86.75 353 ASN A N 1
ATOM 2558 C CA . ASN A 1 353 ? -8.492 23.998 35.315 1.00 86.75 353 ASN A CA 1
ATOM 2559 C C . ASN A 1 353 ? -9.171 25.075 34.449 1.00 86.75 353 ASN A C 1
ATOM 2561 O O . ASN A 1 353 ? -9.380 24.891 33.245 1.00 86.75 353 ASN A O 1
ATOM 2565 N N . ASP A 1 354 ? -9.477 26.211 35.070 1.00 85.50 354 ASP A N 1
ATOM 2566 C CA . ASP A 1 354 ? -10.195 27.341 34.471 1.00 85.50 354 ASP A CA 1
ATOM 2567 C C . ASP A 1 354 ? -9.448 27.964 33.280 1.00 85.50 354 ASP A C 1
ATOM 2569 O O . ASP A 1 354 ? -10.062 28.371 32.294 1.00 85.50 354 ASP A O 1
ATOM 2573 N N . THR A 1 355 ? -8.112 27.921 33.284 1.00 85.19 355 THR A N 1
ATOM 2574 C CA . THR A 1 355 ? -7.279 28.424 32.177 1.00 85.19 355 THR A CA 1
ATOM 2575 C C . THR A 1 355 ? -7.517 27.702 30.840 1.00 85.19 355 THR A C 1
ATOM 2577 O O . THR A 1 355 ? -7.047 28.158 29.795 1.00 85.19 355 THR A O 1
ATOM 2580 N N . LEU A 1 356 ? -8.239 26.573 30.836 1.00 85.88 356 LEU A N 1
ATOM 2581 C CA . LEU A 1 356 ? -8.612 25.831 29.630 1.00 85.88 356 LEU A CA 1
ATOM 2582 C C . LEU A 1 356 ? -9.937 26.282 29.001 1.00 85.88 356 LEU A C 1
ATOM 2584 O O . LEU A 1 356 ? -10.266 25.775 27.927 1.00 85.88 356 LEU A O 1
ATOM 2588 N N . GLU A 1 357 ? -10.667 27.233 29.592 1.00 87.56 357 GLU A N 1
ATOM 2589 C CA . GLU A 1 357 ? -11.988 27.675 29.118 1.00 87.56 357 GLU A CA 1
ATOM 2590 C C . GLU A 1 357 ? -11.995 28.013 27.617 1.00 87.56 357 GLU A C 1
ATOM 2592 O O . GLU A 1 357 ? -12.833 27.518 26.862 1.00 87.56 357 GLU A O 1
ATOM 2597 N N . GLY A 1 358 ? -10.996 28.763 27.139 1.00 86.69 358 GLY A N 1
ATOM 2598 C CA . GLY A 1 358 ? -10.868 29.099 25.718 1.00 86.69 358 GLY A CA 1
ATOM 2599 C C . GLY A 1 358 ? -10.642 27.883 24.806 1.00 86.69 358 GLY A C 1
ATOM 2600 O O . GLY A 1 358 ? -11.188 27.828 23.701 1.00 86.69 358 GLY A O 1
ATOM 2601 N N . ASN A 1 359 ? -9.874 26.886 25.257 1.00 88.00 359 ASN A N 1
ATOM 2602 C CA . ASN A 1 359 ? -9.638 25.643 24.511 1.00 88.00 359 ASN A CA 1
ATOM 2603 C C . ASN A 1 359 ? -10.905 24.783 24.464 1.00 88.00 359 ASN A C 1
ATOM 2605 O O . ASN A 1 359 ? -11.292 24.304 23.397 1.00 88.00 359 ASN A O 1
ATOM 2609 N N . VAL A 1 360 ? -11.587 24.655 25.603 1.00 90.31 360 VAL A N 1
ATOM 2610 C CA . VAL A 1 360 ? -12.855 23.933 25.730 1.00 90.31 360 VAL A CA 1
ATOM 2611 C C . VAL A 1 360 ? -13.939 24.581 24.871 1.00 90.31 360 VAL A C 1
ATOM 2613 O O . VAL A 1 360 ? -14.625 23.880 24.132 1.00 90.31 360 VAL A O 1
ATOM 2616 N N . ALA A 1 361 ? -14.047 25.911 24.868 1.00 90.00 361 ALA A N 1
ATOM 2617 C CA . ALA A 1 361 ? -14.994 26.633 24.022 1.00 90.00 361 ALA A CA 1
ATOM 2618 C C . ALA A 1 361 ? -14.735 26.401 22.522 1.00 90.00 361 ALA A C 1
ATOM 2620 O O . ALA A 1 361 ? -15.681 26.266 21.743 1.00 90.00 361 ALA A O 1
ATOM 2621 N N . ARG A 1 362 ? -13.465 26.326 22.095 1.00 89.44 362 ARG A N 1
ATOM 2622 C CA . ARG A 1 362 ? -13.098 25.996 20.705 1.00 89.44 362 ARG A CA 1
ATOM 2623 C C . ARG A 1 362 ? -13.445 24.553 20.352 1.00 89.44 362 ARG A C 1
ATOM 2625 O O . ARG A 1 362 ? -14.012 24.331 19.285 1.00 89.44 362 ARG A O 1
ATOM 2632 N N . LEU A 1 363 ? -13.141 23.602 21.234 1.00 90.69 363 LEU A N 1
ATOM 2633 C CA . LEU A 1 363 ? -13.459 22.189 21.033 1.00 90.69 363 LEU A CA 1
ATOM 2634 C C . LEU A 1 363 ? -14.976 21.964 20.982 1.00 90.69 363 LEU A C 1
ATOM 2636 O O . LEU A 1 363 ? -15.464 21.328 20.054 1.00 90.69 363 LEU A O 1
ATOM 2640 N N . ARG A 1 364 ? -15.740 22.577 21.894 1.00 94.31 364 ARG A N 1
ATOM 2641 C CA . ARG A 1 364 ? -17.210 22.503 21.933 1.00 94.31 364 ARG A CA 1
ATOM 2642 C C . ARG A 1 364 ? -17.857 22.931 20.613 1.00 94.31 364 ARG A C 1
ATOM 2644 O O . ARG A 1 364 ? -18.827 22.318 20.199 1.00 94.31 364 ARG A O 1
ATOM 2651 N N . LYS A 1 365 ? -17.299 23.927 19.911 1.00 91.81 365 LYS A N 1
ATOM 2652 C CA . LYS A 1 365 ? -17.777 24.356 18.577 1.00 91.81 365 LYS A CA 1
ATOM 2653 C C . LYS A 1 365 ? -17.522 23.335 17.461 1.00 91.81 365 LYS A C 1
ATOM 2655 O O . LYS A 1 365 ? -18.069 23.489 16.373 1.00 91.81 365 LYS A O 1
ATOM 2660 N N . LYS A 1 366 ? -16.623 22.373 17.676 1.00 88.94 366 LYS A N 1
ATOM 2661 C CA . LYS A 1 366 ? -16.237 21.344 16.698 1.00 88.94 366 LYS A CA 1
ATOM 2662 C C . LYS A 1 366 ? -16.912 20.001 16.953 1.00 88.94 366 LYS A C 1
ATOM 2664 O O . LYS A 1 366 ? -16.996 19.204 16.026 1.00 88.94 366 LYS A O 1
ATOM 2669 N N . LEU A 1 367 ? -17.368 19.758 18.179 1.00 91.31 367 LEU A N 1
ATOM 2670 C CA . LEU A 1 367 ? -18.064 18.533 18.549 1.00 91.31 367 LEU A CA 1
ATOM 2671 C C . LEU A 1 367 ? -19.559 18.638 18.239 1.00 91.31 367 LEU A C 1
ATOM 2673 O O . LEU A 1 367 ? -20.165 19.700 18.360 1.00 91.31 367 LEU A O 1
ATOM 2677 N N . VAL A 1 368 ? -20.141 17.506 17.861 1.00 90.56 368 VAL A N 1
ATOM 2678 C CA . VAL A 1 368 ? -21.576 17.333 17.621 1.00 90.56 368 VAL A CA 1
ATOM 2679 C C . VAL A 1 368 ? -22.063 16.244 18.566 1.00 90.56 368 VAL A C 1
ATOM 2681 O O . VAL A 1 368 ? -21.322 15.296 18.821 1.00 90.56 368 VAL A O 1
ATOM 2684 N N . GLU A 1 369 ? -23.276 16.373 19.103 1.00 91.88 369 GLU A N 1
ATOM 2685 C CA . GLU A 1 369 ? -23.859 15.318 19.935 1.00 91.88 369 GLU A CA 1
ATOM 2686 C C . GLU A 1 369 ? -23.919 13.984 19.169 1.00 91.88 369 GLU A C 1
ATOM 2688 O O . GLU A 1 369 ? -24.223 13.986 17.971 1.00 91.88 369 GLU A O 1
ATOM 2693 N N . PRO A 1 370 ? -23.623 12.844 19.825 1.00 93.62 370 PRO A N 1
ATOM 2694 C CA . PRO A 1 370 ? -23.632 11.550 19.156 1.00 93.62 370 PRO A CA 1
ATOM 2695 C C . PRO A 1 370 ? -25.004 11.262 18.526 1.00 93.62 370 PRO A C 1
ATOM 2697 O O . PRO A 1 370 ? -26.016 11.303 19.232 1.00 93.62 370 PRO A O 1
ATOM 2700 N N . PRO A 1 371 ? -25.070 10.948 17.222 1.00 91.75 371 PRO A N 1
ATOM 2701 C CA . PRO A 1 371 ? -26.337 10.676 16.564 1.00 91.75 371 PRO A CA 1
ATOM 2702 C C . PRO A 1 371 ? -26.934 9.343 17.027 1.00 91.75 371 PRO A C 1
ATOM 2704 O O . PRO A 1 371 ? -26.230 8.417 17.442 1.00 91.75 371 PRO A O 1
ATOM 2707 N N . VAL A 1 372 ? -28.258 9.240 16.909 1.00 91.62 372 VAL A N 1
ATOM 2708 C CA . VAL A 1 372 ? -28.991 7.986 17.106 1.00 91.62 372 VAL A CA 1
ATOM 2709 C C . VAL A 1 372 ? -28.792 7.101 15.874 1.00 91.62 372 VAL A C 1
ATOM 2711 O O . VAL A 1 372 ? -28.940 7.565 14.744 1.00 91.62 372 VAL A O 1
ATOM 2714 N N . LEU A 1 373 ? -28.446 5.832 16.091 1.00 90.62 373 LEU A N 1
ATOM 2715 C CA . LEU A 1 373 ? -28.276 4.849 15.018 1.00 90.62 373 LEU A CA 1
ATOM 2716 C C . LEU A 1 373 ? -29.613 4.472 14.369 1.00 90.62 373 LEU A C 1
ATOM 2718 O O . LEU A 1 373 ? -30.676 4.600 14.982 1.00 90.62 373 LEU A O 1
ATOM 2722 N N . SER A 1 374 ? -29.552 3.957 13.138 1.00 91.31 374 SER A N 1
ATOM 2723 C CA . SER A 1 374 ? -30.713 3.323 12.510 1.00 91.31 374 SER A CA 1
ATOM 2724 C C . SER A 1 374 ? -31.154 2.084 13.297 1.00 91.31 374 SER A C 1
ATOM 2726 O O . SER A 1 374 ? -30.397 1.531 14.101 1.00 91.31 374 SER A O 1
ATOM 2728 N N . ALA A 1 375 ? -32.386 1.629 13.065 1.00 90.00 375 ALA A N 1
ATOM 2729 C CA . ALA A 1 375 ? -32.895 0.423 13.711 1.00 90.00 375 ALA A CA 1
ATOM 2730 C C . ALA A 1 375 ? -32.058 -0.813 13.335 1.00 90.00 375 ALA A C 1
ATOM 2732 O O . ALA A 1 375 ? -31.765 -1.642 14.195 1.00 90.00 375 ALA A O 1
ATOM 2733 N N . GLU A 1 376 ? -31.627 -0.895 12.074 1.00 90.62 376 GLU A N 1
ATOM 2734 C CA . GLU A 1 376 ? -30.798 -1.977 11.543 1.00 90.62 376 GLU A CA 1
ATOM 2735 C C . GLU A 1 376 ? -29.405 -1.984 12.183 1.00 90.62 376 GLU A C 1
ATOM 2737 O O . GLU A 1 376 ? -28.935 -3.033 12.623 1.00 90.62 376 GLU A O 1
ATOM 2742 N N . ASP A 1 377 ? -28.757 -0.818 12.291 1.00 89.44 377 ASP A N 1
ATOM 2743 C CA . ASP A 1 377 ? -27.463 -0.702 12.969 1.00 89.44 377 ASP A CA 1
ATOM 2744 C C . ASP A 1 377 ? -27.600 -1.015 14.462 1.00 89.44 377 ASP A C 1
ATOM 2746 O O . ASP A 1 377 ? -26.763 -1.719 15.022 1.00 89.44 377 ASP A O 1
ATOM 2750 N N . GLY A 1 378 ? -28.683 -0.565 15.104 1.00 92.44 378 GLY A N 1
ATOM 2751 C CA . GLY A 1 378 ? -28.988 -0.883 16.499 1.00 92.44 378 GLY A CA 1
ATOM 2752 C C . GLY A 1 378 ? -29.134 -2.387 16.763 1.00 92.44 378 GLY A C 1
ATOM 2753 O O . GLY A 1 378 ? -28.687 -2.875 17.803 1.00 92.44 378 GLY A O 1
ATOM 2754 N N . GLU A 1 379 ? -29.695 -3.143 15.818 1.00 93.38 379 GLU A N 1
ATOM 2755 C CA . GLU A 1 379 ? -29.760 -4.604 15.904 1.00 93.38 379 GLU A CA 1
ATOM 2756 C C . GLU A 1 379 ? -28.368 -5.244 15.775 1.00 93.38 379 GLU A C 1
ATOM 2758 O O . GLU A 1 379 ? -28.024 -6.113 16.579 1.00 93.38 379 GLU A O 1
ATOM 2763 N N . VAL A 1 380 ? -27.520 -4.779 14.847 1.00 92.25 380 VAL A N 1
ATOM 2764 C CA . VAL A 1 380 ? -26.137 -5.285 14.740 1.00 92.25 380 VAL A CA 1
ATOM 2765 C C . VAL A 1 380 ? -25.320 -4.953 15.988 1.00 92.25 380 VAL A C 1
ATOM 2767 O O . VAL A 1 380 ? -24.594 -5.818 16.471 1.00 92.25 380 VAL A O 1
ATOM 2770 N N . ILE A 1 381 ? -25.482 -3.761 16.576 1.00 96.50 381 ILE A N 1
ATOM 2771 C CA . ILE A 1 381 ? -24.859 -3.413 17.864 1.00 96.50 381 ILE A CA 1
ATOM 2772 C C . ILE A 1 381 ? -25.237 -4.432 18.946 1.00 96.50 381 ILE A C 1
ATOM 2774 O O . ILE A 1 381 ? -24.366 -4.894 19.686 1.00 96.50 381 ILE A O 1
ATOM 2778 N N . ALA A 1 382 ? -26.516 -4.810 19.039 1.00 95.31 382 ALA A N 1
ATOM 2779 C CA . ALA A 1 382 ? -26.976 -5.791 20.018 1.00 95.31 382 ALA A CA 1
ATOM 2780 C C . ALA A 1 382 ? -26.355 -7.181 19.783 1.00 95.31 382 ALA A C 1
ATOM 2782 O O . ALA A 1 382 ? -25.964 -7.845 20.746 1.00 95.31 382 ALA A O 1
ATOM 2783 N N . LEU A 1 383 ? -26.208 -7.596 18.520 1.00 95.25 383 LEU A N 1
ATOM 2784 C CA . LEU A 1 383 ? -25.537 -8.847 18.154 1.00 95.25 383 LEU A CA 1
ATOM 2785 C C . LEU A 1 383 ? -24.039 -8.813 18.492 1.00 95.25 383 LEU A C 1
ATOM 2787 O O . LEU A 1 383 ? -23.548 -9.731 19.147 1.00 95.25 383 LEU A O 1
ATOM 2791 N N . CYS A 1 384 ? -23.324 -7.743 18.131 1.00 96.00 384 CYS A N 1
ATOM 2792 C CA . CYS A 1 384 ? -21.915 -7.557 18.491 1.00 96.00 384 CYS A CA 1
ATOM 2793 C C . CYS A 1 384 ? -21.725 -7.572 20.011 1.00 96.00 384 CYS A C 1
ATOM 2795 O O . CYS A 1 384 ? -20.816 -8.220 20.521 1.00 96.00 384 CYS A O 1
ATOM 2797 N N . SER A 1 385 ? -22.614 -6.902 20.749 1.00 97.00 385 SER A N 1
ATOM 2798 C CA . SER A 1 385 ? -22.607 -6.892 22.213 1.00 97.00 385 SER A CA 1
ATOM 2799 C C . SER A 1 385 ? -22.728 -8.301 22.804 1.00 97.00 385 SER A C 1
ATOM 2801 O O . SER A 1 385 ? -22.013 -8.624 23.753 1.00 97.00 385 SER A O 1
ATOM 2803 N N . ALA A 1 386 ? -23.590 -9.148 22.233 1.00 95.31 386 ALA A N 1
ATOM 2804 C CA . ALA A 1 386 ? -23.760 -10.533 22.667 1.00 95.31 386 ALA A CA 1
ATOM 2805 C C . ALA A 1 386 ? -22.528 -11.405 22.363 1.00 95.31 386 ALA A C 1
ATOM 2807 O O . ALA A 1 386 ? -22.154 -12.239 23.191 1.00 95.31 386 ALA A O 1
ATOM 2808 N N . GLU A 1 387 ? -21.870 -11.204 21.216 1.00 96.00 387 GLU A N 1
ATOM 2809 C CA . GLU A 1 387 ? -20.609 -11.892 20.903 1.00 96.00 387 GLU A CA 1
ATOM 2810 C C . GLU A 1 387 ? -19.469 -11.439 21.822 1.00 96.00 387 GLU A C 1
ATOM 2812 O O . GLU A 1 387 ? -18.711 -12.273 22.315 1.00 96.00 387 GLU A O 1
ATOM 2817 N N . LEU A 1 388 ? -19.388 -10.147 22.160 1.00 95.44 388 LEU A N 1
ATOM 2818 C CA . LEU A 1 388 ? -18.435 -9.663 23.164 1.00 95.44 388 LEU A CA 1
ATOM 2819 C C . LEU A 1 388 ? -18.687 -10.283 24.544 1.00 95.44 388 LEU A C 1
ATOM 2821 O O . LEU A 1 388 ? -17.732 -10.651 25.224 1.00 95.44 388 LEU A O 1
ATOM 2825 N N . ASP A 1 389 ? -19.946 -10.466 24.953 1.00 95.19 389 ASP A N 1
ATOM 2826 C CA . ASP A 1 389 ? -20.281 -11.152 26.210 1.00 95.19 389 ASP A CA 1
ATOM 2827 C C . ASP A 1 389 ? -19.902 -12.642 26.194 1.00 95.19 389 ASP A C 1
ATOM 2829 O O . ASP A 1 389 ? -19.613 -13.224 27.246 1.00 95.19 389 ASP A O 1
ATOM 2833 N N . ARG A 1 390 ? -19.918 -13.285 25.018 1.00 95.00 390 ARG A N 1
ATOM 2834 C CA . ARG A 1 390 ? -19.404 -14.650 24.835 1.00 95.00 390 ARG A CA 1
ATOM 2835 C C . ARG A 1 390 ? -17.883 -14.667 24.983 1.00 95.00 390 ARG A C 1
ATOM 2837 O O . ARG A 1 390 ? -17.375 -15.448 25.786 1.00 95.00 390 ARG A O 1
ATOM 2844 N N . LEU A 1 391 ? -17.182 -13.798 24.259 1.00 92.25 391 LEU A N 1
ATOM 2845 C CA . LEU A 1 391 ? -15.719 -13.689 24.266 1.00 92.25 391 LEU A CA 1
ATOM 2846 C C . LEU A 1 391 ? -15.167 -13.300 25.645 1.00 92.25 391 LEU A C 1
ATOM 2848 O O . LEU A 1 391 ? -14.157 -13.834 26.089 1.00 92.25 391 LEU A O 1
ATOM 2852 N N . ALA A 1 392 ? -15.860 -12.431 26.385 1.00 90.88 392 ALA A N 1
ATOM 2853 C CA . ALA A 1 392 ? -15.457 -12.014 27.729 1.00 90.88 392 ALA A CA 1
ATOM 2854 C C . ALA A 1 392 ? -15.380 -13.170 28.742 1.00 90.88 392 ALA A C 1
ATOM 2856 O O . ALA A 1 392 ? -14.642 -13.064 29.723 1.00 90.88 392 ALA A O 1
ATOM 2857 N N . LYS A 1 393 ? -16.119 -14.264 28.506 1.00 92.06 393 LYS A N 1
ATOM 2858 C CA . LYS A 1 393 ? -16.120 -15.475 29.347 1.00 92.06 393 LYS A CA 1
ATOM 2859 C C . L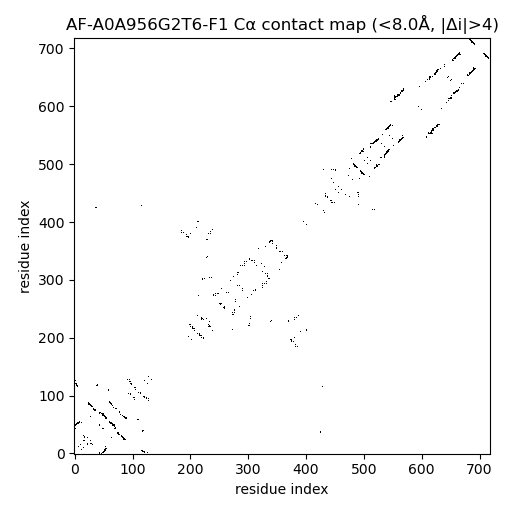YS A 1 393 ? -14.996 -16.453 29.004 1.00 92.06 393 LYS A C 1
ATOM 2861 O O . LYS A 1 393 ? -14.775 -17.395 29.760 1.00 92.06 393 LYS A O 1
ATOM 2866 N N . GLN A 1 394 ? -14.334 -16.269 27.868 1.00 88.12 394 GLN A N 1
ATOM 2867 C CA . GLN A 1 394 ? -13.191 -17.075 27.460 1.00 88.12 394 GLN A CA 1
ATOM 2868 C C . GLN A 1 394 ? -11.906 -16.533 28.112 1.00 88.12 394 GLN A C 1
ATOM 2870 O O . GLN A 1 394 ? -11.858 -15.352 28.485 1.00 88.12 394 GLN A O 1
ATOM 2875 N N . PRO A 1 395 ? -10.867 -17.373 28.287 1.00 85.62 395 PRO A N 1
ATOM 2876 C CA . PRO A 1 395 ? -9.557 -16.881 28.703 1.00 85.62 395 PRO A CA 1
ATOM 2877 C C . PRO A 1 395 ? -9.040 -15.834 27.700 1.00 85.62 395 PRO A C 1
ATOM 2879 O O . PRO A 1 395 ? -9.390 -15.906 26.519 1.00 85.62 395 PRO A O 1
ATOM 2882 N N . PRO A 1 396 ? -8.239 -14.850 28.151 1.00 82.38 396 PRO A N 1
ATOM 2883 C CA . PRO A 1 396 ? -7.647 -13.876 27.245 1.00 82.38 396 PRO A CA 1
ATOM 2884 C C . PRO A 1 396 ? -6.842 -14.616 26.164 1.00 82.38 396 PRO A C 1
ATOM 2886 O O . PRO A 1 396 ? -6.083 -15.529 26.503 1.00 82.38 396 PRO A O 1
ATOM 2889 N N . PRO A 1 397 ? -7.029 -14.280 24.877 1.00 81.81 397 PRO A N 1
ATOM 2890 C CA . PRO A 1 397 ? -6.299 -14.931 23.797 1.00 81.81 397 PRO A CA 1
ATOM 2891 C C . PRO A 1 397 ? -4.807 -14.627 23.908 1.00 81.81 397 PRO A C 1
ATOM 2893 O O . PRO A 1 397 ? -4.419 -13.584 24.432 1.00 81.81 397 PRO A O 1
ATOM 2896 N N . ASP A 1 398 ? -3.967 -15.518 23.398 1.00 85.25 398 ASP A N 1
ATOM 2897 C CA . ASP A 1 398 ? -2.534 -15.254 23.328 1.00 85.25 398 ASP A CA 1
ATOM 2898 C C . ASP A 1 398 ? -2.237 -14.080 22.375 1.00 85.25 398 ASP A C 1
ATOM 2900 O O . ASP A 1 398 ? -2.813 -13.985 21.286 1.00 85.25 398 ASP A O 1
ATOM 2904 N N . ALA A 1 399 ? -1.354 -13.167 22.789 1.00 83.94 399 ALA A N 1
ATOM 2905 C CA . ALA A 1 399 ? -1.059 -11.962 22.019 1.00 83.94 399 ALA A CA 1
ATOM 2906 C C . ALA A 1 399 ? -0.359 -12.272 20.695 1.00 83.94 399 ALA A C 1
ATOM 2908 O O . ALA A 1 399 ? -0.639 -11.617 19.690 1.00 83.94 399 ALA A O 1
ATOM 2909 N N . GLU A 1 400 ? 0.548 -13.249 20.687 1.00 78.50 400 GLU A N 1
ATOM 2910 C CA . GLU A 1 400 ? 1.294 -13.624 19.491 1.00 78.50 400 GLU A CA 1
ATOM 2911 C C . GLU A 1 400 ? 0.357 -14.264 18.465 1.00 78.50 400 GLU A C 1
ATOM 2913 O O . GLU A 1 400 ? 0.289 -13.792 17.329 1.00 78.50 400 GLU A O 1
ATOM 2918 N N . ALA A 1 401 ? -0.471 -15.222 18.890 1.00 77.31 401 ALA A N 1
ATOM 2919 C CA . ALA A 1 401 ? -1.499 -15.838 18.054 1.00 77.31 401 ALA A CA 1
ATOM 2920 C C . ALA A 1 401 ? -2.521 -14.819 17.516 1.00 77.31 401 ALA A C 1
ATOM 2922 O O . ALA A 1 401 ? -2.872 -14.850 16.335 1.00 77.31 401 ALA A O 1
ATOM 2923 N N . MET A 1 402 ? -2.966 -13.877 18.356 1.00 83.44 402 MET A N 1
ATOM 2924 C CA . MET A 1 402 ? -3.928 -12.836 17.978 1.00 83.44 402 MET A CA 1
ATOM 2925 C C . MET A 1 402 ? -3.393 -11.928 16.861 1.00 83.44 402 MET A C 1
ATOM 2927 O O . MET A 1 402 ? -4.139 -11.560 15.953 1.00 83.44 402 MET A O 1
ATOM 2931 N N . PHE A 1 403 ? -2.108 -11.562 16.906 1.00 77.25 403 PHE A N 1
ATOM 2932 C CA . PHE A 1 403 ? -1.495 -10.756 15.849 1.00 77.25 403 PHE A CA 1
ATOM 2933 C C . PHE A 1 403 ? -1.030 -11.585 14.646 1.00 77.25 403 PHE A C 1
ATOM 2935 O O . PHE A 1 403 ? -0.990 -11.038 13.546 1.00 77.25 403 PHE A O 1
ATOM 2942 N N . ALA A 1 404 ? -0.698 -12.866 14.823 1.00 68.75 404 ALA A N 1
ATOM 2943 C CA . ALA A 1 404 ? -0.333 -13.770 13.733 1.00 68.75 404 ALA A CA 1
ATOM 2944 C C . ALA A 1 404 ? -1.533 -14.078 12.824 1.00 68.75 404 ALA A C 1
ATOM 2946 O O . ALA A 1 404 ? -1.435 -13.904 11.615 1.00 68.75 404 ALA A O 1
ATOM 2947 N N . ALA A 1 405 ? -2.697 -14.409 13.394 1.00 60.09 405 ALA A N 1
ATOM 2948 C CA . ALA A 1 405 ? -3.913 -14.682 12.621 1.00 60.09 405 ALA A CA 1
ATOM 2949 C C . ALA A 1 405 ? -4.370 -13.471 11.780 1.00 60.09 405 ALA A C 1
ATOM 2951 O O . ALA A 1 405 ? -4.807 -13.621 10.641 1.00 60.09 405 ALA A O 1
ATOM 2952 N N . ALA A 1 406 ? -4.219 -12.255 12.318 1.00 58.59 406 ALA A N 1
ATOM 2953 C CA . ALA A 1 406 ? -4.531 -11.021 11.596 1.00 58.59 406 ALA A CA 1
ATOM 2954 C C . ALA A 1 406 ? -3.542 -10.727 10.450 1.00 58.59 406 ALA A C 1
ATOM 2956 O O . ALA A 1 406 ? -3.931 -10.134 9.440 1.00 58.59 406 ALA A O 1
ATOM 2957 N N . ARG A 1 407 ? -2.275 -11.135 10.609 1.00 55.06 407 ARG A N 1
ATOM 2958 C CA . ARG A 1 407 ? -1.227 -11.017 9.587 1.00 55.06 407 ARG A CA 1
ATOM 2959 C C . ARG A 1 407 ? -1.436 -12.018 8.460 1.00 55.06 407 ARG A C 1
ATOM 2961 O O . ARG A 1 407 ? -1.552 -11.586 7.324 1.00 55.06 407 ARG A O 1
ATOM 2968 N N . ASP A 1 408 ? -1.624 -13.300 8.762 1.00 53.06 408 ASP A N 1
ATOM 2969 C CA . ASP A 1 408 ? -1.732 -14.351 7.739 1.00 53.06 408 ASP A CA 1
ATOM 2970 C C . ASP A 1 408 ? -2.906 -14.136 6.767 1.00 53.06 408 ASP A C 1
ATOM 2972 O O . ASP A 1 408 ? -2.751 -14.314 5.560 1.00 53.06 408 ASP A O 1
ATOM 2976 N N . GLU A 1 409 ? -4.082 -13.705 7.237 1.00 54.19 409 GLU A N 1
ATOM 2977 C CA . GLU A 1 409 ? -5.224 -13.437 6.344 1.00 54.19 409 GLU A CA 1
ATOM 2978 C C . GLU A 1 409 ? -5.049 -12.157 5.509 1.00 54.19 409 GLU A C 1
ATOM 2980 O O . GLU A 1 409 ? -5.497 -12.086 4.359 1.00 54.19 409 GLU A O 1
ATOM 2985 N N . THR A 1 410 ? -4.410 -11.131 6.074 1.00 57.94 410 THR A N 1
ATOM 2986 C CA . THR A 1 410 ? -4.254 -9.830 5.409 1.00 57.94 410 THR A CA 1
ATOM 2987 C C . THR A 1 410 ? -3.086 -9.846 4.428 1.00 57.94 410 THR A C 1
ATOM 2989 O O . THR A 1 410 ? -3.268 -9.411 3.289 1.00 57.94 410 THR A O 1
ATOM 2992 N N . ASP A 1 411 ? -1.949 -10.410 4.837 1.00 59.47 411 ASP A N 1
ATOM 2993 C CA . ASP A 1 411 ? -0.736 -10.545 4.032 1.00 59.47 411 ASP A CA 1
ATOM 2994 C C . ASP A 1 411 ? -0.995 -11.506 2.864 1.00 59.47 411 ASP A C 1
ATOM 2996 O O . ASP A 1 411 ? -0.751 -11.139 1.718 1.00 59.47 411 ASP A O 1
ATOM 3000 N N . SER A 1 412 ? -1.653 -12.655 3.088 1.00 64.31 412 SER A N 1
ATOM 3001 C CA . SER A 1 412 ? -2.004 -13.570 1.983 1.00 64.31 412 SER A CA 1
ATOM 3002 C C . SER A 1 412 ? -2.976 -12.961 0.962 1.00 64.31 412 SER A C 1
ATOM 3004 O O . SER A 1 412 ? -2.896 -13.249 -0.237 1.00 64.31 412 SER A O 1
ATOM 3006 N N . THR A 1 413 ? -3.891 -12.090 1.404 1.00 76.75 413 THR A N 1
ATOM 3007 C CA . THR A 1 413 ? -4.817 -11.393 0.500 1.00 76.75 413 THR A CA 1
ATOM 3008 C C . THR A 1 413 ? -4.097 -10.304 -0.293 1.00 76.75 413 THR A C 1
ATOM 3010 O O . THR A 1 413 ? -4.294 -10.205 -1.505 1.00 76.75 413 THR A O 1
ATOM 3013 N N . GLU A 1 414 ? -3.268 -9.486 0.362 1.00 84.94 414 GLU A N 1
ATOM 3014 C CA . GLU A 1 414 ? -2.476 -8.454 -0.312 1.00 84.94 414 GLU A CA 1
ATOM 3015 C C . GLU A 1 414 ? -1.504 -9.065 -1.323 1.00 84.94 414 GLU A C 1
ATOM 3017 O O . GLU A 1 414 ? -1.497 -8.654 -2.485 1.00 84.94 414 GLU A O 1
ATOM 3022 N N . GLU A 1 415 ? -0.753 -10.092 -0.921 1.00 80.88 415 GLU A N 1
ATOM 3023 C CA . GLU A 1 415 ? 0.159 -10.836 -1.789 1.00 80.88 415 GLU A CA 1
ATOM 3024 C C . GLU A 1 415 ? -0.565 -11.378 -3.021 1.00 80.88 415 GLU A C 1
ATOM 3026 O O . GLU A 1 415 ? -0.081 -11.213 -4.140 1.00 80.88 415 GLU A O 1
ATOM 3031 N N . SER A 1 416 ? -1.764 -11.950 -2.856 1.00 86.31 416 SER A N 1
ATOM 3032 C CA . SER A 1 416 ? -2.558 -12.440 -3.986 1.00 86.31 416 SER A CA 1
ATOM 3033 C C . SER A 1 416 ? -3.015 -11.323 -4.931 1.00 86.31 416 SER A C 1
ATOM 3035 O O . SER A 1 416 ? -3.058 -11.541 -6.145 1.00 86.31 416 SER A O 1
ATOM 3037 N N . LEU A 1 417 ? -3.395 -10.152 -4.411 1.00 90.62 417 LEU A N 1
ATOM 3038 C CA . LEU A 1 417 ? -3.833 -9.014 -5.229 1.00 90.62 417 LEU A CA 1
ATOM 3039 C C . LEU A 1 417 ? -2.660 -8.388 -5.985 1.00 90.62 417 LEU A C 1
ATOM 3041 O O . LEU A 1 417 ? -2.773 -8.105 -7.179 1.00 90.62 417 LEU A O 1
ATOM 3045 N N . VAL A 1 418 ? -1.522 -8.220 -5.311 1.00 91.75 418 VAL A N 1
ATOM 3046 C CA . VAL A 1 418 ? -0.285 -7.738 -5.926 1.00 91.75 418 VAL A CA 1
ATOM 3047 C C . VAL A 1 418 ? 0.194 -8.736 -6.978 1.00 91.75 418 VAL A C 1
ATOM 3049 O O . VAL A 1 418 ? 0.437 -8.333 -8.111 1.00 91.75 418 VAL A O 1
ATOM 3052 N N . ALA A 1 419 ? 0.233 -10.035 -6.675 1.00 89.62 419 ALA A N 1
ATOM 3053 C CA . ALA A 1 419 ? 0.619 -11.069 -7.635 1.00 89.62 419 ALA A CA 1
ATOM 3054 C C . ALA A 1 419 ? -0.245 -11.044 -8.907 1.00 89.62 419 ALA A C 1
ATOM 3056 O O . ALA A 1 419 ? 0.287 -11.199 -10.005 1.00 89.62 419 ALA A O 1
ATOM 3057 N N . ALA A 1 420 ? -1.553 -10.781 -8.789 1.00 89.31 420 ALA A N 1
ATOM 3058 C CA . ALA A 1 420 ? -2.433 -10.628 -9.947 1.00 89.31 420 ALA A CA 1
ATOM 3059 C C . ALA A 1 420 ? -2.050 -9.423 -10.829 1.00 89.31 420 ALA A C 1
ATOM 3061 O O . ALA A 1 420 ? -2.073 -9.540 -12.052 1.00 89.31 420 ALA A O 1
ATOM 3062 N N . VAL A 1 421 ? -1.650 -8.292 -10.230 1.00 93.38 421 VAL A N 1
ATOM 3063 C CA . VAL A 1 421 ? -1.132 -7.128 -10.976 1.00 93.38 421 VAL A CA 1
ATOM 3064 C C . VAL A 1 421 ? 0.204 -7.447 -11.653 1.00 93.38 421 VAL A C 1
ATOM 3066 O O . VAL A 1 421 ? 0.423 -7.062 -12.798 1.00 93.38 421 VAL A O 1
ATOM 3069 N N . LEU A 1 422 ? 1.108 -8.141 -10.958 1.00 93.06 422 LEU A N 1
ATOM 3070 C CA . LEU A 1 422 ? 2.447 -8.451 -11.473 1.00 93.06 422 LEU A CA 1
ATOM 3071 C C . LEU A 1 422 ? 2.424 -9.533 -12.570 1.00 93.06 422 LEU A C 1
ATOM 3073 O O . LEU A 1 422 ? 3.312 -9.561 -13.422 1.00 93.06 422 LEU A O 1
ATOM 3077 N N . ALA A 1 423 ? 1.409 -10.402 -12.581 1.00 89.50 423 ALA A N 1
ATOM 3078 C CA . ALA A 1 423 ? 1.225 -11.435 -13.602 1.00 89.50 423 ALA A CA 1
ATOM 3079 C C . ALA A 1 423 ? 0.822 -10.868 -14.976 1.00 89.50 423 ALA A C 1
ATOM 3081 O O . ALA A 1 423 ? 1.241 -11.408 -16.005 1.00 89.50 423 ALA A O 1
ATOM 3082 N N . ASP A 1 424 ? 0.037 -9.785 -14.999 1.00 87.94 424 ASP A N 1
ATOM 3083 C CA . ASP A 1 424 ? -0.288 -9.030 -16.214 1.00 87.94 424 ASP A CA 1
ATOM 3084 C C . ASP A 1 424 ? -0.160 -7.512 -15.969 1.00 87.94 424 ASP A C 1
ATOM 3086 O O . ASP A 1 424 ? -1.144 -6.822 -15.680 1.00 87.94 424 ASP A O 1
ATOM 3090 N N . PRO A 1 425 ? 1.066 -6.964 -16.085 1.00 91.31 425 PRO A N 1
ATOM 3091 C CA . PRO A 1 425 ? 1.346 -5.560 -15.814 1.00 91.31 425 PRO A CA 1
ATOM 3092 C C . PRO A 1 425 ? 0.629 -4.573 -16.734 1.00 91.31 425 PRO A C 1
ATOM 3094 O O . PRO A 1 425 ? 0.696 -3.374 -16.475 1.00 91.31 425 PRO A O 1
ATOM 3097 N N . ASP A 1 426 ? -0.052 -4.997 -17.792 1.00 87.56 426 ASP A N 1
ATOM 3098 C CA . ASP A 1 426 ? -0.773 -4.080 -18.671 1.00 87.56 426 ASP A CA 1
ATOM 3099 C C . ASP A 1 426 ? -2.275 -4.013 -18.364 1.00 87.56 426 ASP A C 1
ATOM 3101 O O . ASP A 1 426 ? -2.897 -3.020 -18.735 1.00 87.56 426 ASP A O 1
ATOM 3105 N N . ASP A 1 427 ? -2.825 -4.961 -17.596 1.00 87.31 427 ASP A N 1
ATOM 3106 C CA . ASP A 1 427 ? -4.244 -4.998 -17.223 1.00 87.31 427 ASP A CA 1
ATOM 3107 C C . ASP A 1 427 ? -4.569 -4.079 -16.031 1.00 87.31 427 ASP A C 1
ATOM 3109 O O . ASP A 1 427 ? -4.003 -4.182 -14.938 1.00 87.31 427 ASP A O 1
ATOM 3113 N N . ASP A 1 428 ? -5.512 -3.161 -16.218 1.00 90.00 428 ASP A N 1
ATOM 3114 C CA . ASP A 1 428 ? -5.936 -2.236 -15.170 1.00 90.00 428 ASP A CA 1
ATOM 3115 C C . ASP A 1 428 ? -6.973 -2.854 -14.218 1.00 90.00 428 ASP A C 1
ATOM 3117 O O . ASP A 1 428 ? -7.137 -2.365 -13.098 1.00 90.00 428 ASP A O 1
ATOM 3121 N N . VAL A 1 429 ? -7.633 -3.959 -14.592 1.00 85.81 429 VAL A N 1
ATOM 3122 C CA . VAL A 1 429 ? -8.668 -4.590 -13.757 1.00 85.81 429 VAL A CA 1
ATOM 3123 C C . VAL A 1 429 ? -8.109 -5.059 -12.401 1.00 85.81 429 VAL A C 1
ATOM 3125 O O . VAL A 1 429 ? -8.664 -4.648 -11.374 1.00 85.81 429 VAL A O 1
ATOM 3128 N N . PRO A 1 430 ? -6.990 -5.814 -12.322 1.00 89.88 430 PRO A N 1
ATOM 3129 C CA . PRO A 1 430 ? -6.389 -6.188 -11.037 1.00 89.88 430 PRO A CA 1
ATOM 3130 C C . PRO A 1 430 ? -5.981 -4.976 -10.188 1.00 89.88 430 PRO A C 1
ATOM 3132 O O . PRO A 1 430 ? -6.103 -4.995 -8.962 1.00 89.88 430 PRO A O 1
ATOM 3135 N N . ARG A 1 431 ? -5.559 -3.880 -10.834 1.00 93.00 431 ARG A N 1
ATOM 3136 C CA . ARG A 1 431 ? -5.162 -2.639 -10.152 1.00 93.00 431 ARG A CA 1
ATOM 3137 C C . ARG A 1 431 ? -6.342 -1.938 -9.506 1.00 93.00 431 ARG A C 1
ATOM 3139 O O . ARG A 1 431 ? -6.202 -1.421 -8.402 1.00 93.00 431 ARG A O 1
ATOM 3146 N N . MET A 1 432 ? -7.496 -1.935 -10.171 1.00 89.62 432 MET A N 1
ATOM 3147 C CA . MET A 1 432 ? -8.728 -1.378 -9.614 1.00 89.62 432 MET A CA 1
ATOM 3148 C C . MET A 1 432 ? -9.177 -2.158 -8.375 1.00 89.62 432 MET A C 1
ATOM 3150 O O . MET A 1 432 ? -9.535 -1.549 -7.370 1.00 89.62 432 MET A O 1
ATOM 3154 N N . VAL A 1 433 ? -9.093 -3.493 -8.411 1.00 86.44 433 VAL A N 1
ATOM 3155 C CA . VAL A 1 433 ? -9.423 -4.337 -7.250 1.00 86.44 433 VAL A CA 1
ATOM 3156 C C . VAL A 1 433 ? -8.457 -4.075 -6.086 1.00 86.44 433 VAL A C 1
ATOM 3158 O O . VAL A 1 433 ? -8.899 -3.918 -4.947 1.00 86.44 433 VAL A O 1
ATOM 3161 N N . TYR A 1 434 ? -7.152 -3.969 -6.360 1.00 91.56 434 TYR A N 1
ATOM 3162 C CA . TYR A 1 434 ? -6.150 -3.636 -5.341 1.00 91.56 434 TYR A CA 1
ATOM 3163 C C . TYR A 1 434 ? -6.360 -2.227 -4.763 1.00 91.56 434 TYR A C 1
ATOM 3165 O O . TYR A 1 434 ? -6.313 -2.047 -3.547 1.00 91.56 434 TYR A O 1
ATOM 3173 N N . ALA A 1 435 ? -6.686 -1.237 -5.601 1.00 90.62 435 ALA A N 1
ATOM 3174 C CA . ALA A 1 435 ? -6.996 0.124 -5.163 1.00 90.62 435 ALA A CA 1
ATOM 3175 C C . ALA A 1 435 ? -8.199 0.163 -4.207 1.00 90.62 435 ALA A C 1
ATOM 3177 O O . ALA A 1 435 ? -8.133 0.822 -3.171 1.00 90.62 435 ALA A O 1
ATOM 3178 N N . ASP A 1 436 ? -9.265 -0.583 -4.512 1.00 82.62 436 ASP A N 1
ATOM 3179 C CA . ASP A 1 436 ? -10.449 -0.691 -3.652 1.00 82.62 436 ASP A CA 1
ATOM 3180 C C . ASP A 1 436 ? -10.123 -1.355 -2.303 1.00 82.62 436 ASP A C 1
ATOM 3182 O O . ASP A 1 436 ? -10.647 -0.950 -1.259 1.00 82.62 436 ASP A O 1
ATOM 3186 N N . TRP A 1 437 ? -9.255 -2.369 -2.309 1.00 86.12 437 TRP A N 1
ATOM 3187 C CA . TRP A 1 437 ? -8.799 -3.052 -1.096 1.00 86.12 437 TRP A CA 1
ATOM 3188 C C . TRP A 1 437 ? -7.940 -2.141 -0.202 1.00 86.12 437 TRP A C 1
ATOM 3190 O O . TRP A 1 437 ? -8.134 -2.124 1.018 1.00 86.12 437 TRP A O 1
ATOM 3200 N N . LEU A 1 438 ? -7.052 -1.341 -0.806 1.00 83.38 438 LEU A N 1
ATOM 3201 C CA . LEU A 1 438 ? -6.226 -0.340 -0.123 1.00 83.38 438 LEU A CA 1
ATOM 3202 C C . LEU A 1 438 ? -7.073 0.821 0.425 1.00 83.38 438 LEU A C 1
ATOM 3204 O O . LEU A 1 438 ? -6.838 1.289 1.539 1.00 83.38 438 LEU A O 1
ATOM 3208 N N . ALA A 1 439 ? -8.088 1.266 -0.326 1.00 76.50 439 ALA A N 1
ATOM 3209 C CA . ALA A 1 439 ? -8.960 2.376 0.065 1.00 76.50 439 ALA A CA 1
ATOM 3210 C C . ALA A 1 439 ? -9.733 2.069 1.354 1.00 76.50 439 ALA A C 1
ATOM 3212 O O . ALA A 1 439 ? -9.846 2.927 2.227 1.00 76.50 439 ALA A O 1
ATOM 3213 N N . GLN A 1 440 ? -10.206 0.828 1.510 1.00 71.31 440 GLN A N 1
ATOM 3214 C CA . GLN A 1 440 ? -10.876 0.363 2.734 1.00 71.31 440 GLN A CA 1
ATOM 3215 C C . GLN A 1 440 ? -9.966 0.406 3.968 1.00 71.31 440 GLN A C 1
ATOM 3217 O O . GLN A 1 440 ? -10.455 0.453 5.090 1.00 71.31 440 GLN A O 1
ATOM 3222 N N . ARG A 1 441 ? -8.646 0.403 3.766 1.00 74.12 441 ARG A N 1
ATOM 3223 C CA . ARG A 1 441 ? -7.635 0.440 4.830 1.00 74.12 441 ARG A CA 1
ATOM 3224 C C . ARG A 1 441 ? -7.039 1.831 5.036 1.00 74.12 441 ARG A C 1
ATOM 3226 O O . ARG A 1 441 ? -6.205 2.005 5.917 1.00 74.12 441 ARG A O 1
ATOM 3233 N N . GLY A 1 442 ? -7.466 2.816 4.244 1.00 65.38 442 GLY A N 1
ATOM 3234 C CA . GLY A 1 442 ? -6.918 4.168 4.283 1.00 65.38 442 GLY A CA 1
ATOM 3235 C C . GLY A 1 442 ? -5.463 4.254 3.814 1.00 65.38 442 GLY A C 1
ATOM 3236 O O . GLY A 1 442 ? -4.779 5.210 4.174 1.00 65.38 442 GLY A O 1
ATOM 3237 N N . ASP A 1 443 ? -4.969 3.281 3.034 1.00 81.75 443 ASP A N 1
ATOM 3238 C CA . ASP A 1 443 ? -3.595 3.352 2.534 1.00 81.75 443 ASP A CA 1
ATOM 3239 C C . ASP A 1 443 ? -3.480 4.419 1.424 1.00 81.75 443 ASP A C 1
ATOM 3241 O O . ASP A 1 443 ? -4.254 4.398 0.458 1.00 81.75 443 ASP A O 1
ATOM 3245 N N . PRO A 1 444 ? -2.500 5.342 1.504 1.00 79.38 444 PRO A N 1
ATOM 3246 C CA . PRO A 1 444 ? -2.327 6.419 0.526 1.00 79.38 444 PRO A CA 1
ATOM 3247 C C . PRO A 1 444 ? -2.055 5.930 -0.907 1.00 79.38 444 PRO A C 1
ATOM 3249 O O . PRO A 1 444 ? -2.250 6.685 -1.862 1.00 79.38 444 PRO A O 1
ATOM 3252 N N . ARG A 1 445 ? -1.631 4.674 -1.100 1.00 91.31 445 ARG A N 1
ATOM 3253 C CA . ARG A 1 445 ? -1.443 4.076 -2.430 1.00 91.31 445 ARG A CA 1
ATOM 3254 C C . ARG A 1 445 ? -2.762 3.934 -3.186 1.00 91.31 445 ARG A C 1
ATOM 3256 O O . ARG A 1 445 ? -2.753 4.006 -4.414 1.00 91.31 445 ARG A O 1
ATOM 3263 N N . ALA A 1 446 ? -3.887 3.795 -2.478 1.00 89.25 446 ALA A N 1
ATOM 3264 C CA . ALA A 1 446 ? -5.216 3.781 -3.086 1.00 89.25 446 ALA A CA 1
ATOM 3265 C C . ALA A 1 446 ? -5.503 5.086 -3.837 1.00 89.25 446 ALA A C 1
ATOM 3267 O O . ALA A 1 446 ? -5.986 5.067 -4.968 1.00 89.25 446 ALA A O 1
ATOM 3268 N N . GLU A 1 447 ? -5.158 6.223 -3.221 1.00 91.38 447 GLU A N 1
ATOM 3269 C CA . GLU A 1 447 ? -5.316 7.545 -3.826 1.00 91.38 447 GLU A CA 1
ATOM 3270 C C . GLU A 1 447 ? -4.422 7.680 -5.064 1.00 91.38 447 GLU A C 1
ATOM 3272 O O . GLU A 1 447 ? -4.888 8.128 -6.112 1.00 91.38 447 GLU A O 1
ATOM 3277 N N . LEU A 1 448 ? -3.164 7.227 -4.982 1.00 96.38 448 LEU A N 1
ATOM 3278 C CA . LEU A 1 448 ? -2.255 7.229 -6.130 1.00 96.38 448 LEU A CA 1
ATOM 3279 C C . LEU A 1 448 ? -2.823 6.414 -7.302 1.00 96.38 448 LEU A C 1
ATOM 3281 O O . LEU A 1 448 ? -2.875 6.923 -8.421 1.00 96.38 448 LEU A O 1
ATOM 3285 N N . LEU A 1 449 ? -3.260 5.176 -7.049 1.00 95.50 449 LEU A N 1
ATOM 3286 C CA . LEU A 1 449 ? -3.866 4.295 -8.052 1.00 95.50 449 LEU A CA 1
ATOM 3287 C C . LEU A 1 449 ? -5.081 4.955 -8.707 1.00 95.50 449 LEU A C 1
ATOM 3289 O O . LEU A 1 449 ? -5.156 5.044 -9.931 1.00 95.50 449 LEU A O 1
ATOM 3293 N N . ALA A 1 450 ? -6.001 5.475 -7.895 1.00 92.12 450 ALA A N 1
ATOM 3294 C CA . ALA A 1 450 ? -7.214 6.120 -8.379 1.00 92.12 450 ALA A CA 1
ATOM 3295 C C . ALA A 1 450 ? -6.926 7.372 -9.221 1.00 92.12 450 ALA A C 1
ATOM 3297 O O . ALA A 1 450 ? -7.655 7.642 -10.172 1.00 92.12 450 ALA A O 1
ATOM 3298 N N . LEU A 1 451 ? -5.885 8.143 -8.887 1.00 94.44 451 LEU A N 1
ATOM 3299 C CA . LEU A 1 451 ? -5.463 9.307 -9.668 1.00 94.44 451 LEU A CA 1
ATOM 3300 C C . LEU A 1 451 ? -4.786 8.894 -10.980 1.00 94.44 451 LEU A C 1
ATOM 3302 O O . LEU A 1 451 ? -5.117 9.436 -12.030 1.00 94.44 451 LEU A O 1
ATOM 3306 N N . GLN A 1 452 ? -3.863 7.933 -10.938 1.00 94.31 452 GLN A N 1
ATOM 3307 C CA . GLN A 1 452 ? -3.071 7.532 -12.104 1.00 94.31 452 GLN A CA 1
ATOM 3308 C C . GLN A 1 452 ? -3.827 6.660 -13.117 1.00 94.31 452 GLN A C 1
ATOM 3310 O O . GLN A 1 452 ? -3.347 6.509 -14.234 1.00 94.31 452 GLN A O 1
ATOM 3315 N N . LEU A 1 453 ? -4.990 6.112 -12.753 1.00 92.38 453 LEU A N 1
ATOM 3316 C CA . LEU A 1 453 ? -5.897 5.411 -13.673 1.00 92.38 453 LEU A CA 1
ATOM 3317 C C . LEU A 1 453 ? -6.914 6.345 -14.359 1.00 92.38 453 LEU A C 1
ATOM 3319 O O . LEU A 1 453 ? -7.756 5.881 -15.123 1.00 92.38 453 LEU A O 1
ATOM 3323 N N . LYS A 1 454 ? -6.881 7.657 -14.091 1.00 89.44 454 LYS A N 1
ATOM 3324 C CA . LYS A 1 454 ? -7.711 8.627 -14.821 1.00 89.44 454 LYS A CA 1
ATOM 3325 C C . LYS A 1 454 ? -7.091 8.948 -16.178 1.00 89.44 454 LYS A C 1
ATOM 3327 O O . LYS A 1 454 ? -5.897 9.215 -16.256 1.00 89.44 454 LYS A O 1
ATOM 3332 N N . ASP A 1 455 ? -7.934 9.094 -17.200 1.00 83.44 455 ASP A N 1
ATOM 3333 C CA . ASP A 1 455 ? -7.502 9.508 -18.545 1.00 83.44 455 ASP A CA 1
ATOM 3334 C C . ASP A 1 455 ? -6.798 10.875 -18.556 1.00 83.44 455 ASP A C 1
ATOM 3336 O O . ASP A 1 455 ? -5.887 11.120 -19.348 1.00 83.44 455 ASP A O 1
ATOM 3340 N N . LYS A 1 456 ? -7.244 11.804 -17.698 1.00 90.06 456 LYS A N 1
ATOM 3341 C CA . LYS A 1 456 ? -6.680 13.155 -17.579 1.00 90.06 456 LYS A CA 1
ATOM 3342 C C . LYS A 1 456 ? -6.649 13.614 -16.127 1.00 90.06 456 LYS A C 1
ATOM 3344 O O . LYS A 1 456 ? -7.647 13.529 -15.416 1.00 90.06 456 LYS A O 1
ATOM 3349 N N . LEU A 1 457 ? -5.505 14.167 -15.733 1.00 88.94 457 LEU A N 1
ATOM 3350 C CA . LEU A 1 457 ? -5.263 14.763 -14.421 1.00 88.94 457 LEU A CA 1
ATOM 3351 C C . LEU A 1 457 ? -5.280 16.290 -14.514 1.00 88.94 457 LEU A C 1
ATOM 3353 O O . LEU A 1 457 ? -4.619 16.875 -15.376 1.00 88.94 457 LEU A O 1
ATOM 3357 N N . THR A 1 458 ? -5.966 16.941 -13.580 1.00 93.12 458 THR A N 1
ATOM 3358 C CA . THR A 1 458 ? -5.867 18.391 -13.362 1.00 93.12 458 THR A CA 1
ATOM 3359 C C . THR A 1 458 ? -4.516 18.772 -12.740 1.00 93.12 458 THR A C 1
ATOM 3361 O O . THR A 1 458 ? -3.822 17.938 -12.157 1.00 93.12 458 THR A O 1
ATOM 3364 N N . GLY A 1 459 ? -4.131 20.053 -12.801 1.00 91.25 459 GLY A N 1
ATOM 3365 C CA . GLY A 1 459 ? -2.863 20.523 -12.219 1.00 91.25 459 GLY A CA 1
ATOM 3366 C C . GLY A 1 459 ? -2.730 20.259 -10.709 1.00 91.25 459 GLY A C 1
ATOM 3367 O O . GLY A 1 459 ? -1.649 19.899 -10.236 1.00 91.25 459 GLY A O 1
ATOM 3368 N N . ASN A 1 460 ? -3.835 20.360 -9.961 1.00 90.44 460 ASN A N 1
ATOM 3369 C CA . ASN A 1 460 ? -3.868 20.049 -8.529 1.00 90.44 460 ASN A CA 1
ATOM 3370 C C . ASN A 1 460 ? -3.692 18.550 -8.269 1.00 90.44 460 ASN A C 1
ATOM 3372 O O . ASN A 1 460 ? -2.931 18.168 -7.384 1.00 90.44 460 ASN A O 1
ATOM 3376 N N . GLU A 1 461 ? -4.332 17.697 -9.067 1.00 90.38 461 GLU A N 1
ATOM 3377 C CA . GLU A 1 461 ? -4.173 16.246 -8.952 1.00 90.38 461 GLU A CA 1
ATOM 3378 C C . GLU A 1 461 ? -2.753 15.803 -9.317 1.00 90.38 461 GLU A C 1
ATOM 3380 O O . GLU A 1 461 ? -2.174 14.973 -8.627 1.00 90.38 461 GLU A O 1
ATOM 3385 N N . GLN A 1 462 ? -2.129 16.411 -10.330 1.00 92.50 462 GLN A N 1
ATOM 3386 C CA . GLN A 1 462 ? -0.718 16.155 -10.643 1.00 92.50 462 GLN A CA 1
ATOM 3387 C C . GLN A 1 462 ? 0.208 16.561 -9.491 1.00 92.50 462 GLN A C 1
ATOM 3389 O O . GLN A 1 462 ? 1.185 15.868 -9.198 1.00 92.50 462 GLN A O 1
ATOM 3394 N N . LYS A 1 463 ? -0.080 17.690 -8.829 1.00 92.00 463 LYS A N 1
ATOM 3395 C CA . LYS A 1 463 ? 0.652 18.104 -7.627 1.00 92.00 463 LYS A CA 1
ATOM 3396 C C . LYS A 1 463 ? 0.480 17.070 -6.514 1.00 92.00 463 LYS A C 1
ATOM 3398 O O . LYS A 1 463 ? 1.478 16.662 -5.926 1.00 92.00 463 LYS A O 1
ATOM 3403 N N . ARG A 1 464 ? -0.747 16.591 -6.305 1.00 92.06 464 ARG A N 1
ATOM 3404 C CA . ARG A 1 464 ? -1.063 15.568 -5.308 1.00 92.06 464 ARG A CA 1
ATOM 3405 C C . ARG A 1 464 ? -0.351 14.240 -5.577 1.00 92.06 464 ARG A C 1
ATOM 3407 O O . ARG A 1 464 ? 0.237 13.682 -4.659 1.00 92.06 464 ARG A O 1
ATOM 3414 N N . VAL A 1 465 ? -0.302 13.784 -6.830 1.00 94.31 465 VAL A N 1
ATOM 3415 C CA . VAL A 1 465 ? 0.480 12.601 -7.239 1.00 94.31 465 VAL A CA 1
ATOM 3416 C C . VAL A 1 465 ? 1.955 12.760 -6.860 1.00 94.31 465 VAL A C 1
ATOM 3418 O O . VAL A 1 465 ? 2.537 11.857 -6.266 1.00 94.31 465 VAL A O 1
ATOM 3421 N N . ARG A 1 466 ? 2.565 13.921 -7.141 1.00 92.38 466 ARG A N 1
ATOM 3422 C CA . ARG A 1 466 ? 3.968 14.180 -6.771 1.00 92.38 466 ARG A CA 1
ATOM 3423 C C . ARG A 1 466 ? 4.187 14.159 -5.259 1.00 92.38 466 ARG A C 1
ATOM 3425 O O . ARG A 1 466 ? 5.196 13.624 -4.808 1.00 92.38 466 ARG A O 1
ATOM 3432 N N . GLU A 1 467 ? 3.266 14.731 -4.487 1.00 88.06 467 GLU A N 1
ATOM 3433 C CA . GLU A 1 467 ? 3.318 14.719 -3.020 1.00 88.06 467 GLU A CA 1
ATOM 3434 C C . GLU A 1 467 ? 3.243 13.290 -2.468 1.00 88.06 467 GLU A C 1
ATOM 3436 O O . GLU A 1 467 ? 4.072 12.918 -1.640 1.00 88.06 467 GLU A O 1
ATOM 3441 N N . LEU A 1 468 ? 2.314 12.477 -2.981 1.00 87.12 468 LEU A N 1
ATOM 3442 C CA . LEU A 1 468 ? 2.151 11.071 -2.608 1.00 87.12 468 LEU A CA 1
ATOM 3443 C C . LEU A 1 468 ? 3.412 10.249 -2.912 1.00 87.12 468 LEU A C 1
ATOM 3445 O O . LEU A 1 468 ? 3.933 9.575 -2.023 1.00 87.12 468 LEU A O 1
ATOM 3449 N N . CYS A 1 469 ? 3.951 10.350 -4.132 1.00 91.12 469 CYS A N 1
ATOM 3450 C CA . CYS A 1 469 ? 5.178 9.647 -4.514 1.00 91.12 469 CYS A CA 1
ATOM 3451 C C . CYS A 1 469 ? 6.386 10.096 -3.684 1.00 91.12 469 CYS A C 1
ATOM 3453 O O . CYS A 1 469 ? 7.197 9.264 -3.290 1.00 91.12 469 CYS A O 1
ATOM 3455 N N . LYS A 1 470 ? 6.502 11.394 -3.375 1.00 83.69 470 LYS A N 1
ATOM 3456 C CA . LYS A 1 470 ? 7.586 11.908 -2.528 1.00 83.69 470 LYS A CA 1
ATOM 3457 C C . LYS A 1 470 ? 7.481 11.395 -1.089 1.00 83.69 470 LYS A C 1
ATOM 3459 O O . LYS A 1 470 ? 8.503 11.098 -0.484 1.00 83.69 470 LYS A O 1
ATOM 3464 N N . ALA A 1 471 ? 6.269 11.320 -0.541 1.00 70.94 471 ALA A N 1
ATOM 3465 C CA . ALA A 1 471 ? 6.044 10.926 0.847 1.00 70.94 471 ALA A CA 1
ATOM 3466 C C . ALA A 1 471 ? 6.129 9.407 1.072 1.00 70.94 471 ALA A C 1
ATOM 3468 O O . ALA A 1 471 ? 6.562 8.976 2.138 1.00 70.94 471 ALA A O 1
ATOM 3469 N N . HIS A 1 472 ? 5.714 8.597 0.093 1.00 81.12 472 HIS A N 1
ATOM 3470 C CA . HIS A 1 472 ? 5.508 7.157 0.290 1.00 81.12 472 HIS A CA 1
ATOM 3471 C C . HIS A 1 472 ? 6.224 6.261 -0.728 1.00 81.12 472 HIS A C 1
ATOM 3473 O O . HIS A 1 472 ? 6.228 5.045 -0.551 1.00 81.12 472 HIS A O 1
ATOM 3479 N N . GLY A 1 473 ? 6.847 6.831 -1.766 1.00 78.75 473 GLY A N 1
ATOM 3480 C CA . GLY A 1 473 ? 7.415 6.081 -2.889 1.00 78.75 473 GLY A CA 1
ATOM 3481 C C . GLY A 1 473 ? 8.410 4.997 -2.478 1.00 78.75 473 GLY A C 1
ATOM 3482 O O . GLY A 1 473 ? 8.253 3.859 -2.906 1.00 78.75 473 GLY A O 1
ATOM 3483 N N . ALA A 1 474 ? 9.371 5.312 -1.602 1.00 75.81 474 ALA A N 1
ATOM 3484 C CA . ALA A 1 474 ? 10.364 4.339 -1.129 1.00 75.81 474 ALA A CA 1
ATOM 3485 C C . ALA A 1 474 ? 9.702 3.109 -0.482 1.00 75.81 474 ALA A C 1
ATOM 3487 O O . ALA A 1 474 ? 10.011 1.976 -0.833 1.00 75.81 474 ALA A O 1
ATOM 3488 N N . ARG A 1 475 ? 8.686 3.331 0.365 1.00 83.69 475 ARG A N 1
ATOM 3489 C CA . ARG A 1 475 ? 7.919 2.253 1.007 1.00 83.69 475 ARG A CA 1
ATOM 3490 C C . ARG A 1 475 ? 7.221 1.348 -0.011 1.00 83.69 475 ARG A C 1
ATOM 3492 O O . ARG A 1 475 ? 7.126 0.151 0.212 1.00 83.69 475 ARG A O 1
ATOM 3499 N N . TRP A 1 476 ? 6.704 1.906 -1.104 1.00 89.06 476 TRP A N 1
ATOM 3500 C CA . TRP A 1 476 ? 5.940 1.138 -2.096 1.00 89.06 476 TRP A CA 1
ATOM 3501 C C . TRP A 1 476 ? 6.786 0.268 -3.018 1.00 89.06 476 TRP A C 1
ATOM 3503 O O . TRP A 1 476 ? 6.228 -0.606 -3.683 1.00 89.06 476 TRP A O 1
ATOM 3513 N N . ILE A 1 477 ? 8.090 0.534 -3.093 1.00 89.56 477 ILE A N 1
ATOM 3514 C CA . ILE A 1 477 ? 9.025 -0.232 -3.923 1.00 89.56 477 ILE A CA 1
ATOM 3515 C C . ILE A 1 477 ? 10.018 -1.032 -3.094 1.00 89.56 477 ILE A C 1
ATOM 3517 O O . ILE A 1 477 ? 10.810 -1.755 -3.683 1.00 89.56 477 ILE A O 1
ATOM 3521 N N . PHE A 1 478 ? 9.977 -0.926 -1.765 1.00 84.00 478 PHE A N 1
ATOM 3522 C CA . PHE A 1 478 ? 10.820 -1.716 -0.881 1.00 84.00 478 PHE A CA 1
ATOM 3523 C C . PHE A 1 478 ? 10.706 -3.213 -1.217 1.00 84.00 478 PHE A C 1
ATOM 3525 O O . PHE A 1 478 ? 9.584 -3.702 -1.388 1.00 84.00 478 PHE A O 1
ATOM 3532 N N . PRO A 1 479 ? 11.827 -3.951 -1.325 1.00 86.94 479 PRO A N 1
ATOM 3533 C CA . PRO A 1 479 ? 13.217 -3.543 -1.046 1.00 86.94 479 PRO A CA 1
ATOM 3534 C C . PRO A 1 479 ? 14.004 -2.920 -2.224 1.00 86.94 479 PRO A C 1
ATOM 3536 O O . PRO A 1 479 ? 15.206 -2.683 -2.107 1.00 86.94 479 PRO A O 1
ATOM 3539 N N . LEU A 1 480 ? 13.377 -2.652 -3.374 1.00 88.38 480 LEU A N 1
ATOM 3540 C CA . LEU A 1 480 ? 14.058 -2.095 -4.555 1.00 88.38 480 LEU A CA 1
ATOM 3541 C C . LEU A 1 480 ? 14.517 -0.641 -4.387 1.00 88.38 480 LEU A C 1
ATOM 3543 O O . LEU A 1 480 ? 15.363 -0.185 -5.154 1.00 88.38 480 LEU A O 1
ATOM 3547 N N . ASP A 1 481 ? 14.010 0.093 -3.396 1.00 87.88 481 ASP A N 1
ATOM 3548 C CA . ASP A 1 481 ? 14.458 1.458 -3.094 1.00 87.88 481 ASP A CA 1
ATOM 3549 C C . ASP A 1 481 ? 15.962 1.535 -2.784 1.00 87.88 481 ASP A C 1
ATOM 3551 O O . ASP A 1 481 ? 16.573 2.577 -3.007 1.00 87.88 481 ASP A O 1
ATOM 3555 N N . ALA A 1 482 ? 16.572 0.427 -2.349 1.00 80.19 482 ALA A N 1
ATOM 3556 C CA . ALA A 1 482 ? 18.007 0.331 -2.094 1.00 80.19 482 ALA A CA 1
ATOM 3557 C C . ALA A 1 482 ? 18.882 0.331 -3.363 1.00 80.19 482 ALA A C 1
ATOM 3559 O O . ALA A 1 482 ? 20.082 0.586 -3.266 1.00 80.19 482 ALA A O 1
ATOM 3560 N N . VAL A 1 483 ? 18.310 0.014 -4.530 1.00 84.12 483 VAL A N 1
ATOM 3561 C CA . VAL A 1 483 ? 19.054 -0.186 -5.793 1.00 84.12 483 VAL A CA 1
ATOM 3562 C C . VAL A 1 483 ? 18.522 0.661 -6.948 1.00 84.12 483 VAL A C 1
ATOM 3564 O O . VAL A 1 483 ? 19.113 0.674 -8.026 1.00 84.12 483 VAL A O 1
ATOM 3567 N N . VAL A 1 484 ? 17.412 1.373 -6.733 1.00 86.12 484 VAL A N 1
ATOM 3568 C CA . VAL A 1 484 ? 16.721 2.190 -7.736 1.00 86.12 484 VAL A CA 1
ATOM 3569 C C . VAL A 1 484 ? 16.884 3.676 -7.437 1.00 86.12 484 VAL A C 1
ATOM 3571 O O . VAL A 1 484 ? 16.421 4.179 -6.414 1.00 86.12 484 VAL A O 1
ATOM 3574 N N . GLU A 1 485 ? 17.434 4.424 -8.392 1.00 85.75 485 GLU A N 1
ATOM 3575 C CA . GLU A 1 485 ? 17.465 5.883 -8.336 1.00 85.75 485 GLU A CA 1
ATOM 3576 C C . GLU A 1 485 ? 16.259 6.503 -9.064 1.00 85.75 485 GLU A C 1
ATOM 3578 O O . GLU A 1 485 ? 15.834 6.039 -10.124 1.00 85.75 485 GLU A O 1
ATOM 3583 N N . LYS A 1 486 ? 15.729 7.612 -8.531 1.00 86.06 486 LYS A N 1
ATOM 3584 C CA . LYS A 1 486 ? 14.636 8.406 -9.134 1.00 86.06 486 LYS A CA 1
ATOM 3585 C C . LYS A 1 486 ? 13.433 7.555 -9.600 1.00 86.06 486 LYS A C 1
ATOM 3587 O O . LYS A 1 486 ? 13.079 7.600 -10.785 1.00 86.06 486 LYS A O 1
ATOM 3592 N N . PRO A 1 487 ? 12.782 6.801 -8.696 1.00 92.44 487 PRO A N 1
ATOM 3593 C CA . PRO A 1 487 ? 11.648 5.962 -9.060 1.00 92.44 487 PRO A CA 1
ATOM 3594 C C . PRO A 1 487 ? 10.494 6.796 -9.626 1.00 92.44 487 PRO A C 1
ATOM 3596 O O . PRO A 1 487 ? 10.137 7.857 -9.103 1.00 92.44 487 PRO A O 1
ATOM 3599 N N . ARG A 1 488 ? 9.889 6.293 -10.700 1.00 94.50 488 ARG A N 1
ATOM 3600 C CA . ARG A 1 488 ? 8.718 6.861 -11.364 1.00 94.50 488 ARG A CA 1
ATOM 3601 C C . ARG A 1 488 ? 7.572 5.873 -11.270 1.00 94.50 488 ARG A C 1
ATOM 3603 O O . ARG A 1 488 ? 7.709 4.706 -11.632 1.00 94.50 488 ARG A O 1
ATOM 3610 N N . PHE A 1 489 ? 6.441 6.365 -10.786 1.00 95.94 489 PHE A N 1
ATOM 3611 C CA . PHE A 1 489 ? 5.245 5.559 -10.602 1.00 95.94 489 PHE A CA 1
ATOM 3612 C C . PHE A 1 489 ? 4.263 5.811 -11.734 1.00 95.94 489 PHE A C 1
ATOM 3614 O O . PHE A 1 489 ? 3.973 6.969 -12.038 1.00 95.94 489 PHE A O 1
ATOM 3621 N N . GLU A 1 490 ? 3.696 4.744 -12.280 1.00 94.62 490 GLU A N 1
ATOM 3622 C CA . GLU A 1 490 ? 2.512 4.795 -13.134 1.00 94.62 490 GLU A CA 1
ATOM 3623 C C . GLU A 1 490 ? 1.538 3.7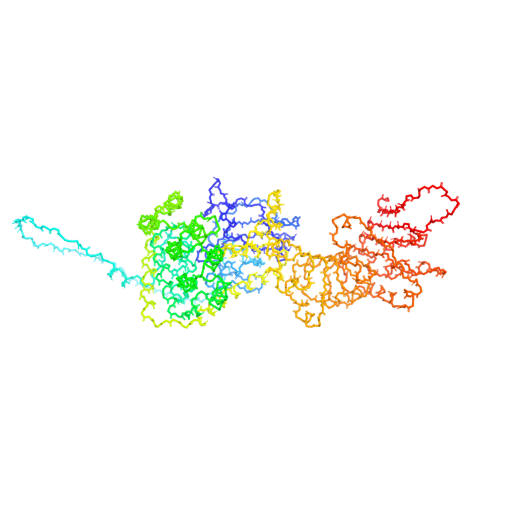17 -12.691 1.00 94.62 490 GLU A C 1
ATOM 3625 O O . GLU A 1 490 ? 1.938 2.617 -12.302 1.00 94.62 490 GLU A O 1
ATOM 3630 N N . ARG A 1 491 ? 0.243 4.041 -12.751 1.00 93.75 491 ARG A N 1
ATOM 3631 C CA . ARG A 1 491 ? -0.838 3.127 -12.366 1.00 93.75 491 ARG A CA 1
ATOM 3632 C C . ARG A 1 491 ? -0.568 2.454 -11.007 1.00 93.75 491 ARG A C 1
ATOM 3634 O O . ARG A 1 491 ? -0.841 1.270 -10.839 1.00 93.75 491 ARG A O 1
ATOM 3641 N N . GLY A 1 492 ? 0.007 3.207 -10.059 1.00 94.06 492 GLY A N 1
ATOM 3642 C CA . GLY A 1 492 ? 0.270 2.801 -8.674 1.00 94.06 492 GLY A CA 1
ATOM 3643 C C . GLY A 1 492 ? 1.504 1.931 -8.402 1.00 94.06 492 GLY A C 1
ATOM 3644 O O . GLY A 1 492 ? 1.708 1.532 -7.252 1.00 94.06 492 GLY A O 1
ATOM 3645 N N . PHE A 1 493 ? 2.325 1.620 -9.407 1.00 96.62 493 PHE A N 1
ATOM 3646 C CA . PHE A 1 493 ? 3.507 0.753 -9.279 1.00 96.62 493 PHE A CA 1
ATOM 3647 C C . PHE A 1 493 ? 4.750 1.403 -9.889 1.00 96.62 493 PHE A C 1
ATOM 3649 O O . PHE A 1 493 ? 4.638 2.396 -10.608 1.00 96.62 493 PHE A O 1
ATOM 3656 N N . LEU A 1 494 ? 5.934 0.858 -9.588 1.00 97.00 494 LEU A N 1
ATOM 3657 C CA . LEU A 1 494 ? 7.180 1.290 -10.219 1.00 97.00 494 LEU A CA 1
ATOM 3658 C C . LEU A 1 494 ? 7.098 0.999 -11.719 1.00 97.00 494 LEU A C 1
ATOM 3660 O O . LEU A 1 494 ? 6.996 -0.156 -12.124 1.00 97.00 494 LEU A O 1
ATOM 3664 N N . ALA A 1 495 ? 7.119 2.051 -12.526 1.00 96.38 495 ALA A N 1
ATOM 3665 C CA . ALA A 1 495 ? 6.995 1.968 -13.977 1.00 96.38 495 ALA A CA 1
ATOM 3666 C C . ALA A 1 495 ? 8.275 2.403 -14.689 1.00 96.38 495 ALA A C 1
ATOM 3668 O O . ALA A 1 495 ? 8.541 1.958 -15.801 1.00 96.38 495 ALA A O 1
ATOM 3669 N N . GLY A 1 496 ? 9.106 3.216 -14.041 1.00 94.94 496 GLY A N 1
ATOM 3670 C CA . GLY A 1 496 ? 10.444 3.477 -14.540 1.00 94.94 496 GLY A CA 1
ATOM 3671 C C . GLY A 1 496 ? 11.381 4.025 -13.485 1.00 94.94 496 GLY A C 1
ATOM 3672 O O . GLY A 1 496 ? 10.962 4.386 -12.383 1.00 94.94 496 GLY A O 1
ATOM 3673 N N . CYS A 1 497 ? 12.659 4.092 -13.822 1.00 92.25 497 CYS A N 1
ATOM 3674 C CA . CYS A 1 497 ? 13.691 4.595 -12.928 1.00 92.25 497 CYS A CA 1
ATOM 3675 C C . CYS A 1 497 ? 14.857 5.228 -13.683 1.00 92.25 497 CYS A C 1
ATOM 3677 O O . CYS A 1 497 ? 15.012 5.034 -14.886 1.00 92.25 497 CYS A O 1
ATOM 3679 N N . GLY A 1 498 ? 15.657 5.997 -12.942 1.00 84.75 498 GLY A N 1
ATOM 3680 C CA . GLY A 1 498 ? 16.929 6.544 -13.394 1.00 84.75 498 GLY A CA 1
ATOM 3681 C C . GLY A 1 498 ? 17.975 5.441 -13.556 1.00 84.75 498 GLY A C 1
ATOM 3682 O O . GLY A 1 498 ? 17.950 4.689 -14.527 1.00 84.75 498 GLY A O 1
ATOM 3683 N N . ALA A 1 499 ? 18.895 5.345 -12.599 1.00 81.38 499 ALA A N 1
ATOM 3684 C CA . ALA A 1 499 ? 19.899 4.288 -12.562 1.00 81.38 499 ALA A CA 1
ATOM 3685 C C . ALA A 1 499 ? 19.433 3.089 -11.722 1.00 81.38 499 ALA A C 1
ATOM 3687 O O . ALA A 1 499 ? 18.745 3.265 -10.712 1.00 81.38 499 ALA A O 1
ATOM 3688 N N . VAL A 1 500 ? 19.857 1.889 -12.123 1.00 86.19 500 VAL A N 1
ATOM 3689 C CA . VAL A 1 500 ? 19.828 0.681 -11.288 1.00 86.19 500 VAL A CA 1
ATOM 3690 C C . VAL A 1 500 ? 21.261 0.245 -11.009 1.00 86.19 500 VAL A C 1
ATOM 3692 O O . VAL A 1 500 ? 22.042 0.087 -11.947 1.00 86.19 500 VAL A O 1
ATOM 3695 N N . SER A 1 501 ? 21.607 0.063 -9.736 1.00 82.06 501 SER A N 1
ATOM 3696 C CA . SER A 1 501 ? 22.950 -0.352 -9.318 1.00 82.06 501 SER A CA 1
ATOM 3697 C C . SER A 1 501 ? 22.889 -1.198 -8.052 1.00 82.06 501 SER A C 1
ATOM 3699 O O . SER A 1 501 ? 22.207 -0.833 -7.093 1.00 82.06 501 SER A O 1
ATOM 3701 N N . PHE A 1 502 ? 23.615 -2.318 -8.040 1.00 81.69 502 PHE A N 1
ATOM 3702 C CA . PHE A 1 502 ? 23.747 -3.178 -6.865 1.00 81.69 502 PHE A CA 1
ATOM 3703 C C . PHE A 1 502 ? 25.138 -3.004 -6.251 1.00 81.69 502 PHE A C 1
ATOM 3705 O O . PHE A 1 502 ? 26.158 -3.255 -6.895 1.00 81.69 502 PHE A O 1
ATOM 3712 N N . THR A 1 503 ? 25.200 -2.623 -4.976 1.00 77.12 503 THR A N 1
ATOM 3713 C CA . THR A 1 503 ? 26.476 -2.386 -4.283 1.00 77.12 503 THR A CA 1
ATOM 3714 C C . THR A 1 503 ? 27.092 -3.665 -3.720 1.00 77.12 503 THR A C 1
ATOM 3716 O O . THR A 1 503 ? 28.287 -3.694 -3.437 1.00 77.12 503 THR A O 1
ATOM 3719 N N . THR A 1 504 ? 26.306 -4.738 -3.574 1.00 77.12 504 THR A N 1
ATOM 3720 C CA . THR A 1 504 ? 26.759 -6.020 -3.008 1.00 77.12 504 THR A CA 1
ATOM 3721 C C . THR A 1 504 ? 26.213 -7.219 -3.785 1.00 77.12 504 THR A C 1
ATOM 3723 O O . THR A 1 504 ? 25.132 -7.146 -4.373 1.00 77.12 504 THR A O 1
ATOM 3726 N N . ASP A 1 505 ? 26.920 -8.354 -3.740 1.00 82.19 505 ASP A N 1
ATOM 3727 C CA . ASP A 1 505 ? 26.433 -9.612 -4.331 1.00 82.19 505 ASP A CA 1
ATOM 3728 C C . ASP A 1 505 ? 25.143 -10.099 -3.673 1.00 82.19 505 ASP A C 1
ATOM 3730 O O . ASP A 1 505 ? 24.233 -10.546 -4.361 1.00 82.19 505 ASP A O 1
ATOM 3734 N N . LYS A 1 506 ? 25.008 -9.899 -2.357 1.00 78.94 506 LYS A N 1
ATOM 3735 C CA . LYS A 1 506 ? 23.777 -10.212 -1.627 1.00 78.94 506 LYS A CA 1
ATOM 3736 C C . LYS A 1 506 ? 22.566 -9.479 -2.214 1.00 78.94 506 LYS A C 1
ATOM 3738 O O . LYS A 1 506 ? 21.541 -10.100 -2.466 1.00 78.94 506 LYS A O 1
ATOM 3743 N N . GLN A 1 507 ? 22.693 -8.176 -2.480 1.00 78.56 507 GLN A N 1
ATOM 3744 C CA . GLN A 1 507 ? 21.626 -7.422 -3.143 1.00 78.56 507 GLN A CA 1
ATOM 3745 C C . GLN A 1 507 ? 21.333 -7.976 -4.541 1.00 78.56 507 GLN A C 1
ATOM 3747 O O . GLN A 1 507 ? 20.168 -8.082 -4.907 1.00 78.56 507 GLN A O 1
ATOM 3752 N N . ARG A 1 508 ? 22.356 -8.353 -5.321 1.00 87.88 508 ARG A N 1
ATOM 3753 C CA . ARG A 1 508 ? 22.144 -8.975 -6.638 1.00 87.88 508 ARG A CA 1
ATOM 3754 C C . ARG A 1 508 ? 21.364 -10.285 -6.525 1.00 87.88 508 ARG A C 1
ATOM 3756 O O . ARG A 1 508 ? 20.470 -10.510 -7.334 1.00 87.88 508 ARG A O 1
ATOM 3763 N N . ASP A 1 509 ? 21.690 -11.135 -5.559 1.00 85.00 509 ASP A N 1
ATOM 3764 C CA . ASP A 1 509 ? 21.029 -12.430 -5.379 1.00 85.00 509 ASP A CA 1
ATOM 3765 C C . ASP A 1 509 ? 19.569 -12.271 -4.929 1.00 85.00 509 ASP A C 1
ATOM 3767 O O . ASP A 1 509 ? 18.686 -12.953 -5.441 1.00 85.00 509 ASP A O 1
ATOM 3771 N N . GLU A 1 510 ? 19.301 -11.340 -4.011 1.00 83.50 510 GLU A N 1
ATOM 3772 C CA . GLU A 1 510 ? 17.966 -11.133 -3.437 1.00 83.50 510 GLU A CA 1
ATOM 3773 C C . GLU A 1 510 ? 17.036 -10.324 -4.351 1.00 83.50 510 GLU A C 1
ATOM 3775 O O . GLU A 1 510 ? 15.824 -10.546 -4.360 1.00 83.50 510 GLU A O 1
ATOM 3780 N N . LEU A 1 511 ? 17.580 -9.363 -5.105 1.00 88.75 511 LEU A N 1
ATOM 3781 C CA . LEU A 1 511 ? 16.772 -8.334 -5.757 1.00 88.75 511 LEU A CA 1
ATOM 3782 C C . LEU A 1 511 ? 16.673 -8.475 -7.277 1.00 88.75 511 LEU A C 1
ATOM 3784 O O . LEU A 1 511 ? 15.717 -7.940 -7.828 1.00 88.75 511 LEU A O 1
ATOM 3788 N N . CYS A 1 512 ? 17.579 -9.176 -7.976 1.00 92.06 512 CYS A N 1
ATOM 3789 C CA . CYS A 1 512 ? 17.493 -9.295 -9.446 1.00 92.06 512 CYS A CA 1
ATOM 3790 C C . CYS A 1 512 ? 16.177 -9.935 -9.918 1.00 92.06 512 CYS A C 1
ATOM 3792 O O . CYS A 1 512 ? 15.592 -9.481 -10.895 1.00 92.06 512 CYS A O 1
ATOM 3794 N N . GLU A 1 513 ? 15.686 -10.949 -9.200 1.00 91.69 513 GLU A N 1
ATOM 3795 C CA . GLU A 1 513 ? 14.449 -11.669 -9.543 1.00 91.69 513 GLU A CA 1
ATOM 3796 C C . GLU A 1 513 ? 13.231 -11.184 -8.742 1.00 91.69 513 GLU A C 1
ATOM 3798 O O . GLU A 1 513 ? 12.183 -11.831 -8.715 1.00 91.69 513 GLU A O 1
ATOM 3803 N N . HIS A 1 514 ? 13.346 -10.036 -8.068 1.00 93.38 514 HIS A N 1
ATOM 3804 C CA . HIS A 1 514 ? 12.261 -9.535 -7.237 1.00 93.38 514 HIS A CA 1
ATOM 3805 C C . HIS A 1 514 ? 11.018 -9.208 -8.091 1.00 93.38 514 HIS A C 1
ATOM 3807 O O . HIS A 1 514 ? 11.116 -8.493 -9.093 1.00 93.38 514 HIS A O 1
ATOM 3813 N N . PRO A 1 515 ? 9.810 -9.650 -7.700 1.00 92.50 515 PRO A N 1
ATOM 3814 C CA . PRO A 1 515 ? 8.632 -9.583 -8.568 1.00 92.50 515 PRO A CA 1
ATOM 3815 C C . PRO A 1 515 ? 8.168 -8.147 -8.873 1.00 92.50 515 PRO A C 1
ATOM 3817 O O . PRO A 1 515 ? 7.507 -7.917 -9.885 1.00 92.50 515 PRO A O 1
ATOM 3820 N N . LEU A 1 516 ? 8.550 -7.155 -8.056 1.00 92.31 516 LEU A N 1
ATOM 3821 C CA . LEU A 1 516 ? 8.241 -5.738 -8.311 1.00 92.31 516 LEU A CA 1
ATOM 3822 C C . LEU A 1 516 ? 8.883 -5.175 -9.591 1.00 92.31 516 LEU A C 1
ATOM 3824 O O . LEU A 1 516 ? 8.429 -4.140 -10.078 1.00 92.31 516 LEU A O 1
ATOM 3828 N N . TRP A 1 517 ? 9.874 -5.853 -10.179 1.00 96.50 517 TRP A N 1
ATOM 3829 C CA . TRP A 1 517 ? 10.393 -5.489 -11.500 1.00 96.50 517 TRP A CA 1
ATOM 3830 C C . TRP A 1 517 ? 9.370 -5.692 -12.627 1.00 96.50 517 TRP A C 1
ATOM 3832 O O . TRP A 1 517 ? 9.494 -5.061 -13.676 1.00 96.50 517 TRP A O 1
ATOM 3842 N N . ALA A 1 518 ? 8.324 -6.503 -12.416 1.00 95.81 518 ALA A N 1
ATOM 3843 C CA . ALA A 1 518 ? 7.366 -6.871 -13.461 1.00 95.81 518 ALA A CA 1
ATOM 3844 C C . ALA A 1 518 ? 6.644 -5.682 -14.087 1.00 95.81 518 ALA A C 1
ATOM 3846 O O . ALA A 1 518 ? 6.280 -5.754 -15.257 1.00 95.81 518 ALA A O 1
ATOM 3847 N N . THR A 1 519 ? 6.469 -4.582 -13.353 1.00 96.44 519 THR A N 1
ATOM 3848 C CA . THR A 1 519 ? 5.788 -3.377 -13.844 1.00 96.44 519 THR A CA 1
ATOM 3849 C C . THR A 1 519 ? 6.723 -2.341 -14.461 1.00 96.44 519 THR A C 1
ATOM 3851 O O . THR A 1 519 ? 6.234 -1.365 -15.030 1.00 96.44 519 THR A O 1
ATOM 3854 N N . VAL A 1 520 ? 8.043 -2.533 -14.375 1.00 97.19 520 VAL A N 1
ATOM 3855 C CA . VAL A 1 520 ? 9.031 -1.576 -14.883 1.00 97.19 520 VAL A CA 1
ATOM 3856 C C . VAL A 1 520 ? 9.076 -1.633 -16.404 1.00 97.19 520 VAL A C 1
ATOM 3858 O O . VAL A 1 520 ? 9.377 -2.666 -16.992 1.00 97.19 520 VAL A O 1
ATOM 3861 N N . ARG A 1 521 ? 8.767 -0.500 -17.034 1.00 95.62 521 ARG A N 1
ATOM 3862 C CA . ARG A 1 521 ? 8.714 -0.297 -18.486 1.00 95.62 521 ARG A CA 1
ATOM 3863 C C . ARG A 1 521 ? 9.950 0.398 -19.038 1.00 95.62 521 ARG A C 1
ATOM 3865 O O . ARG A 1 521 ? 10.336 0.120 -20.173 1.00 95.62 521 ARG A O 1
ATOM 3872 N N . GLU A 1 522 ? 10.558 1.281 -18.251 1.00 94.06 522 GLU A N 1
ATOM 3873 C CA . GLU A 1 522 ? 11.699 2.096 -18.672 1.00 94.06 522 GLU A CA 1
ATOM 3874 C C . GLU A 1 522 ? 12.795 2.133 -17.604 1.00 94.06 522 GLU A C 1
ATOM 3876 O O . GLU A 1 522 ? 12.534 2.448 -16.442 1.00 94.06 522 GLU A O 1
ATOM 3881 N N . ILE A 1 523 ? 14.034 1.868 -18.015 1.00 91.88 523 ILE A N 1
ATOM 3882 C CA . ILE A 1 523 ? 15.219 2.046 -17.174 1.00 91.88 523 ILE A CA 1
ATOM 3883 C C . ILE A 1 523 ? 16.200 2.976 -17.893 1.00 91.88 523 ILE A C 1
ATOM 3885 O O . ILE A 1 523 ? 16.713 2.639 -18.964 1.00 91.88 523 ILE A O 1
ATOM 3889 N N . ASP A 1 524 ? 16.468 4.146 -17.305 1.00 83.75 524 ASP A N 1
ATOM 3890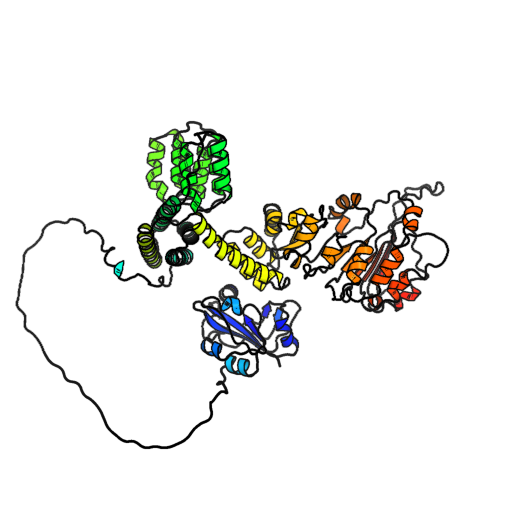 C CA . ASP A 1 524 ? 17.303 5.171 -17.941 1.00 83.75 524 ASP A CA 1
ATOM 3891 C C . ASP A 1 524 ? 18.792 4.794 -17.954 1.00 83.75 524 ASP A C 1
ATOM 3893 O O . ASP A 1 524 ? 19.518 5.309 -18.801 1.00 83.75 524 ASP A O 1
ATOM 3897 N N . ALA A 1 525 ? 19.252 3.934 -17.037 1.00 82.38 525 ALA A N 1
ATOM 3898 C CA . ALA A 1 525 ? 20.559 3.278 -17.099 1.00 82.38 525 ALA A CA 1
ATOM 3899 C C . ALA A 1 525 ? 20.661 2.016 -16.245 1.00 82.38 525 ALA A C 1
ATOM 3901 O O . ALA A 1 525 ? 20.368 2.026 -15.047 1.00 82.38 525 ALA A O 1
ATOM 3902 N N . CYS A 1 526 ? 21.152 0.944 -16.859 1.00 83.69 526 CYS A N 1
ATOM 3903 C CA . CYS A 1 526 ? 21.421 -0.321 -16.197 1.00 83.69 526 CYS A CA 1
ATOM 3904 C C . CYS A 1 526 ? 22.457 -1.131 -16.983 1.00 83.69 526 CYS A C 1
ATOM 3906 O O . CYS A 1 526 ? 22.219 -1.466 -18.139 1.00 83.69 526 CYS A O 1
ATOM 3908 N N . ASN A 1 527 ? 23.566 -1.491 -16.334 1.00 82.00 527 ASN A N 1
ATOM 3909 C CA . ASN A 1 527 ? 24.588 -2.399 -16.883 1.00 82.00 527 ASN A CA 1
ATOM 3910 C C . ASN A 1 527 ? 24.585 -3.757 -16.153 1.00 82.00 527 ASN A C 1
ATOM 3912 O O . ASN A 1 527 ? 25.550 -4.514 -16.167 1.00 82.00 527 ASN A O 1
ATOM 3916 N N . GLU A 1 528 ? 23.484 -4.068 -15.468 1.00 87.00 528 GLU A N 1
ATOM 3917 C CA . GLU A 1 528 ? 23.347 -5.274 -14.656 1.00 87.00 528 GLU A CA 1
ATOM 3918 C C . GLU A 1 528 ? 22.774 -6.396 -15.519 1.00 87.00 528 GLU A C 1
ATOM 3920 O O . GLU A 1 528 ? 21.565 -6.637 -15.570 1.00 87.00 528 GLU A O 1
ATOM 3925 N N . SER A 1 529 ? 23.665 -7.088 -16.231 1.00 85.69 529 SER A N 1
ATOM 3926 C CA . SER A 1 529 ? 23.294 -8.149 -17.174 1.00 85.69 529 SER A CA 1
ATOM 3927 C C . SER A 1 529 ? 22.466 -9.269 -16.535 1.00 85.69 529 SER A C 1
ATOM 3929 O O . SER A 1 529 ? 21.605 -9.837 -17.205 1.00 85.69 529 SER A O 1
ATOM 3931 N N . ARG A 1 530 ? 22.660 -9.567 -15.240 1.00 88.94 530 ARG A N 1
ATOM 3932 C CA . ARG A 1 530 ? 21.834 -10.540 -14.506 1.00 88.94 530 ARG A CA 1
ATOM 3933 C C . ARG A 1 530 ? 20.374 -10.090 -14.430 1.00 88.94 530 ARG A C 1
ATOM 3935 O O . ARG A 1 530 ? 19.501 -10.871 -14.789 1.00 88.94 530 ARG A O 1
ATOM 3942 N N . LEU A 1 531 ? 20.123 -8.842 -14.032 1.00 91.31 531 LEU A N 1
ATOM 3943 C CA . LEU A 1 531 ? 18.772 -8.283 -13.953 1.00 91.31 531 LEU A CA 1
ATOM 3944 C C . LEU A 1 531 ? 18.105 -8.284 -15.335 1.00 91.31 531 LEU A C 1
ATOM 3946 O O . LEU A 1 531 ? 17.009 -8.810 -15.491 1.00 91.31 531 LEU A O 1
ATOM 3950 N N . LEU A 1 532 ? 18.782 -7.752 -16.357 1.00 89.25 532 LEU A N 1
ATOM 3951 C CA . LEU A 1 532 ? 18.201 -7.592 -17.698 1.00 89.25 532 LEU A CA 1
ATOM 3952 C C . LEU A 1 532 ? 17.999 -8.916 -18.456 1.00 89.25 532 LEU A C 1
ATOM 3954 O O . LEU A 1 532 ? 17.231 -8.961 -19.417 1.00 89.25 532 LEU A O 1
ATOM 3958 N N . ARG A 1 533 ? 18.665 -9.998 -18.034 1.00 86.88 533 ARG A N 1
ATOM 3959 C CA . ARG A 1 533 ? 18.437 -11.358 -18.550 1.00 86.88 533 ARG A CA 1
ATOM 3960 C C . ARG A 1 533 ? 17.388 -12.134 -17.755 1.00 86.88 533 ARG A C 1
ATOM 3962 O O . ARG A 1 533 ? 16.911 -13.145 -18.273 1.00 86.88 533 ARG A O 1
ATOM 3969 N N . GLY A 1 534 ? 17.037 -11.682 -16.554 1.00 86.00 534 GLY A N 1
ATOM 3970 C CA . GLY A 1 534 ? 16.016 -12.293 -15.706 1.00 86.00 534 GLY A CA 1
ATOM 3971 C C . GLY A 1 534 ? 14.617 -12.254 -16.323 1.00 86.00 534 GLY A C 1
ATOM 3972 O O . GLY A 1 534 ? 14.373 -11.601 -17.344 1.00 86.00 534 GLY A O 1
ATOM 3973 N N . ASP A 1 535 ? 13.679 -12.968 -15.704 1.00 88.25 535 ASP A N 1
ATOM 3974 C CA . ASP A 1 535 ? 12.276 -13.025 -16.151 1.00 88.25 535 ASP A CA 1
ATOM 3975 C C . ASP A 1 535 ? 11.374 -12.050 -15.386 1.00 88.25 535 ASP A C 1
ATOM 3977 O O . ASP A 1 535 ? 10.189 -11.891 -15.704 1.00 88.25 535 ASP A O 1
ATOM 3981 N N . ALA A 1 536 ? 11.936 -11.373 -14.383 1.00 91.19 536 ALA A N 1
ATOM 3982 C CA . ALA A 1 536 ? 11.224 -10.414 -13.559 1.00 91.19 536 ALA A CA 1
ATOM 3983 C C . ALA A 1 536 ? 10.784 -9.165 -14.347 1.00 91.19 536 ALA A C 1
ATOM 3985 O O . ALA A 1 536 ? 9.721 -8.629 -14.066 1.00 91.19 536 ALA A O 1
ATOM 3986 N N . LEU A 1 537 ? 11.521 -8.729 -15.377 1.00 92.50 537 LEU A N 1
ATOM 3987 C CA . LEU A 1 537 ? 11.273 -7.499 -16.156 1.00 92.50 537 LEU A CA 1
ATOM 3988 C C . LEU A 1 537 ? 10.249 -7.672 -17.301 1.00 92.50 537 LEU A C 1
ATOM 3990 O O . LEU A 1 537 ? 10.518 -7.401 -18.471 1.00 92.50 537 LEU A O 1
ATOM 3994 N N . ARG A 1 538 ? 9.034 -8.112 -16.966 1.00 90.38 538 ARG A N 1
ATOM 3995 C CA . ARG A 1 538 ? 7.979 -8.459 -17.945 1.00 90.38 538 ARG A CA 1
ATOM 3996 C C . ARG A 1 538 ? 7.466 -7.269 -18.767 1.00 90.38 538 ARG A C 1
ATOM 3998 O O . ARG A 1 538 ? 7.152 -7.413 -19.952 1.00 90.38 538 ARG A O 1
ATOM 4005 N N . ALA A 1 539 ? 7.362 -6.093 -18.150 1.00 93.31 539 ALA A N 1
ATOM 4006 C CA . ALA A 1 539 ? 6.875 -4.883 -18.809 1.00 93.31 539 ALA A CA 1
ATOM 4007 C C . ALA A 1 539 ? 7.978 -4.059 -19.488 1.00 93.31 539 ALA A C 1
ATOM 4009 O O . ALA A 1 539 ? 7.651 -3.061 -20.128 1.00 93.31 539 ALA A O 1
ATOM 4010 N N . LEU A 1 540 ? 9.253 -4.454 -19.394 1.00 94.94 540 LEU A N 1
ATOM 4011 C CA . LEU A 1 540 ? 10.358 -3.632 -19.883 1.00 94.94 540 LEU A CA 1
ATOM 4012 C C . LEU A 1 540 ? 10.249 -3.439 -21.398 1.00 94.94 540 LEU A C 1
ATOM 4014 O O . LEU A 1 540 ? 10.078 -4.399 -22.145 1.00 94.94 540 LEU A O 1
ATOM 4018 N N . ARG A 1 541 ? 10.314 -2.188 -21.853 1.00 93.94 541 ARG A N 1
ATOM 4019 C CA . ARG A 1 541 ? 10.293 -1.807 -23.275 1.00 93.94 541 ARG A CA 1
ATOM 4020 C C . ARG A 1 541 ? 11.490 -0.961 -23.657 1.00 93.94 541 ARG A C 1
ATOM 4022 O O . ARG A 1 541 ? 11.962 -1.069 -24.786 1.00 93.94 541 ARG A O 1
ATOM 4029 N N . VAL A 1 542 ? 11.964 -0.140 -22.724 1.00 91.69 542 VAL A N 1
ATOM 4030 C CA . VAL A 1 542 ? 13.024 0.836 -22.955 1.00 91.69 542 VAL A CA 1
ATOM 4031 C C . VAL A 1 542 ? 14.133 0.627 -21.935 1.00 91.69 542 VAL A C 1
ATOM 4033 O O . VAL A 1 542 ? 13.886 0.651 -20.729 1.00 91.69 542 VAL A O 1
ATOM 4036 N N . VAL A 1 543 ? 15.363 0.445 -22.407 1.00 89.81 543 VAL A N 1
ATOM 4037 C CA . VAL A 1 543 ? 16.539 0.372 -21.533 1.00 89.81 543 VAL A CA 1
ATOM 4038 C C . VAL A 1 543 ? 17.714 1.118 -22.142 1.00 89.81 543 VAL A C 1
ATOM 4040 O O . VAL A 1 543 ? 17.919 1.105 -23.360 1.00 89.81 543 VAL A O 1
ATOM 4043 N N . ARG A 1 544 ? 18.516 1.756 -21.289 1.00 85.56 544 ARG A N 1
ATOM 4044 C CA . ARG A 1 544 ? 19.852 2.218 -21.671 1.00 85.56 544 ARG A CA 1
ATOM 4045 C C . ARG A 1 544 ? 20.908 1.415 -20.927 1.00 85.56 544 ARG A C 1
ATOM 4047 O O . ARG A 1 544 ? 20.818 1.260 -19.713 1.00 85.56 544 ARG A O 1
ATOM 4054 N N . CYS A 1 545 ? 21.870 0.881 -21.665 1.00 81.94 545 CYS A N 1
ATOM 4055 C CA . CYS A 1 545 ? 22.895 -0.028 -21.152 1.00 81.94 545 CYS A CA 1
ATOM 4056 C C . CYS A 1 545 ? 24.177 0.093 -21.982 1.00 81.94 545 CYS A C 1
ATOM 4058 O O . CYS A 1 545 ? 24.202 0.802 -22.989 1.00 81.94 545 CYS A O 1
ATOM 4060 N N . ASP A 1 546 ? 25.249 -0.571 -21.571 1.00 75.94 546 ASP A N 1
ATOM 4061 C CA . ASP A 1 546 ? 26.445 -0.721 -22.396 1.00 75.94 546 ASP A CA 1
ATOM 4062 C C . ASP A 1 546 ? 26.320 -1.856 -23.433 1.00 75.94 546 ASP A C 1
ATOM 4064 O O . ASP A 1 546 ? 25.379 -2.657 -23.445 1.00 75.94 546 ASP A O 1
ATOM 4068 N N . ALA A 1 547 ? 27.282 -1.903 -24.359 1.00 73.31 547 ALA A N 1
ATOM 4069 C CA . ALA A 1 547 ? 27.304 -2.887 -25.439 1.00 73.31 547 ALA A CA 1
ATOM 4070 C C . ALA A 1 547 ? 27.498 -4.331 -24.939 1.00 73.31 547 ALA A C 1
ATOM 4072 O O . ALA A 1 547 ? 26.971 -5.262 -25.548 1.00 73.31 547 ALA A O 1
ATOM 4073 N N . GLU A 1 548 ? 28.236 -4.526 -23.844 1.00 77.19 548 GLU A N 1
ATOM 4074 C CA . GLU A 1 548 ? 28.465 -5.843 -23.239 1.00 77.19 548 GLU A CA 1
ATOM 4075 C C . GLU A 1 548 ? 27.159 -6.411 -22.672 1.00 77.19 548 GLU A C 1
ATOM 4077 O O . GLU A 1 548 ? 26.763 -7.538 -22.982 1.00 77.19 548 GLU A O 1
ATOM 4082 N N . THR A 1 549 ? 26.433 -5.589 -21.920 1.00 83.62 549 THR A N 1
ATOM 4083 C CA . THR A 1 549 ? 25.125 -5.906 -21.356 1.00 83.62 549 THR A CA 1
ATOM 4084 C C . THR A 1 549 ? 24.116 -6.199 -22.460 1.00 83.62 549 THR A C 1
ATOM 4086 O O . THR A 1 549 ? 23.426 -7.220 -22.409 1.00 83.62 549 THR A O 1
ATOM 4089 N N . LEU A 1 550 ? 24.063 -5.367 -23.506 1.00 84.25 550 LEU A N 1
ATOM 4090 C CA . LEU A 1 550 ? 23.187 -5.607 -24.653 1.00 84.25 550 LEU A CA 1
ATOM 4091 C C . LEU A 1 550 ? 23.520 -6.922 -25.372 1.00 84.25 550 LEU A C 1
ATOM 4093 O O . LEU A 1 550 ? 22.614 -7.679 -25.726 1.00 84.25 550 LEU A O 1
ATOM 4097 N N . ALA A 1 551 ? 24.805 -7.231 -25.554 1.00 80.62 551 ALA A N 1
ATOM 4098 C CA . ALA A 1 551 ? 25.244 -8.495 -26.137 1.00 80.62 551 ALA A CA 1
ATOM 4099 C C . ALA A 1 551 ? 24.860 -9.699 -25.264 1.00 80.62 551 ALA A C 1
ATOM 4101 O O . ALA A 1 551 ? 24.513 -10.755 -25.797 1.00 80.62 551 ALA A O 1
ATOM 4102 N N . ALA A 1 552 ? 24.894 -9.556 -23.938 1.00 84.56 552 ALA A N 1
ATOM 4103 C CA . ALA A 1 552 ? 24.458 -10.591 -23.005 1.00 84.56 552 ALA A CA 1
ATOM 4104 C C . ALA A 1 552 ? 22.937 -10.830 -23.073 1.00 84.56 552 ALA A C 1
ATOM 4106 O O . ALA A 1 552 ? 22.490 -11.978 -23.008 1.00 84.56 552 ALA A O 1
ATOM 4107 N N . ILE A 1 553 ? 22.142 -9.769 -23.256 1.00 87.44 553 ILE A N 1
ATOM 4108 C CA . ILE A 1 553 ? 20.689 -9.859 -23.479 1.00 87.44 553 ILE A CA 1
ATOM 4109 C C . ILE A 1 553 ? 20.392 -10.547 -24.814 1.00 87.44 553 ILE A C 1
ATOM 4111 O O . ILE A 1 553 ? 19.558 -11.446 -24.862 1.00 87.44 553 ILE A O 1
ATOM 4115 N N . ALA A 1 554 ? 21.094 -10.171 -25.889 1.00 84.44 554 ALA A N 1
ATOM 4116 C CA . ALA A 1 554 ? 20.883 -10.717 -27.233 1.00 84.44 554 ALA A CA 1
ATOM 4117 C C . ALA A 1 554 ? 21.064 -12.244 -27.317 1.00 84.44 554 ALA A C 1
ATOM 4119 O O . ALA A 1 554 ? 20.440 -12.893 -28.157 1.00 84.44 554 ALA A O 1
ATOM 4120 N N . GLN A 1 555 ? 21.880 -12.804 -26.420 1.00 83.75 555 GLN A N 1
ATOM 4121 C CA . GLN A 1 555 ? 22.159 -14.236 -26.291 1.00 83.75 555 GLN A CA 1
ATOM 4122 C C . GLN A 1 555 ? 21.125 -15.004 -25.447 1.00 83.75 555 GLN A C 1
ATOM 4124 O O . GLN A 1 555 ? 21.280 -16.211 -25.252 1.00 83.75 555 GLN A O 1
ATOM 4129 N N . LYS A 1 556 ? 20.089 -14.348 -24.905 1.00 84.25 556 LYS A N 1
ATOM 4130 C CA . LYS A 1 556 ? 18.999 -15.050 -24.213 1.00 84.25 556 LYS A CA 1
ATOM 4131 C C . LYS A 1 556 ? 18.258 -15.959 -25.220 1.00 84.25 556 LYS A C 1
ATOM 4133 O O . LYS A 1 556 ? 18.015 -15.528 -26.347 1.00 84.25 556 LYS A O 1
ATOM 4138 N N . PRO A 1 557 ? 17.922 -17.211 -24.851 1.00 79.50 557 PRO A N 1
ATOM 4139 C CA . PRO A 1 557 ? 17.197 -18.111 -25.750 1.00 79.50 557 PRO A CA 1
ATOM 4140 C C . PRO A 1 557 ? 15.778 -17.607 -26.040 1.00 79.50 557 PRO A C 1
ATOM 4142 O O . PRO A 1 557 ? 15.298 -17.738 -27.164 1.00 79.50 557 PRO A O 1
ATOM 4145 N N . ASP A 1 558 ? 15.136 -17.001 -25.041 1.00 83.38 558 ASP A N 1
ATOM 4146 C CA . ASP A 1 558 ? 13.780 -16.479 -25.154 1.00 83.38 558 ASP A CA 1
ATOM 4147 C C . ASP A 1 558 ? 13.759 -15.009 -25.606 1.00 83.38 558 ASP A C 1
ATOM 4149 O O . ASP A 1 558 ? 14.593 -14.209 -25.161 1.00 83.38 558 ASP A O 1
ATOM 4153 N N . PRO A 1 559 ? 12.772 -14.620 -26.434 1.00 84.06 559 PRO A N 1
ATOM 4154 C CA . PRO A 1 559 ? 12.510 -13.229 -26.777 1.00 84.06 559 PRO A CA 1
ATOM 4155 C C . PRO A 1 559 ? 12.360 -12.325 -25.552 1.00 84.06 559 PRO A C 1
ATOM 4157 O O . PRO A 1 559 ? 11.596 -12.622 -24.634 1.00 84.06 559 PRO A O 1
ATOM 4160 N N . VAL A 1 560 ? 13.017 -11.166 -25.585 1.00 86.06 560 VAL A N 1
ATOM 4161 C CA . VAL A 1 560 ? 12.778 -10.082 -24.630 1.00 86.06 560 VAL A CA 1
ATOM 4162 C C . VAL A 1 560 ? 11.797 -9.061 -25.213 1.00 86.06 560 VAL A C 1
ATOM 4164 O O . VAL A 1 560 ? 11.762 -8.837 -26.429 1.00 86.06 560 VAL A O 1
ATOM 4167 N N . PRO A 1 561 ? 10.991 -8.398 -24.372 1.00 85.44 561 PRO A N 1
ATOM 4168 C CA . PRO A 1 561 ? 9.993 -7.439 -24.836 1.00 85.44 561 PRO A CA 1
ATOM 4169 C C . PRO A 1 561 ? 10.565 -6.054 -25.203 1.00 85.44 561 PRO A C 1
ATOM 4171 O O . PRO A 1 561 ? 9.804 -5.107 -25.371 1.00 85.44 561 PRO A O 1
ATOM 4174 N N . LEU A 1 562 ? 11.888 -5.912 -25.335 1.00 89.88 562 LEU A N 1
ATOM 4175 C CA . LEU A 1 562 ? 12.541 -4.635 -25.629 1.00 89.88 562 LEU A CA 1
ATOM 4176 C C . LEU A 1 562 ? 12.136 -4.090 -27.004 1.00 89.88 562 LEU A C 1
ATOM 4178 O O . LEU A 1 562 ? 12.316 -4.754 -28.021 1.00 89.88 562 LEU A O 1
ATOM 4182 N N . GLU A 1 563 ? 11.651 -2.851 -27.021 1.00 90.81 563 GLU A N 1
ATOM 4183 C CA . GLU A 1 563 ? 11.265 -2.112 -28.228 1.00 90.81 563 GLU A CA 1
ATOM 4184 C C . GLU A 1 563 ? 12.283 -1.021 -28.576 1.00 90.81 563 GLU A C 1
ATOM 4186 O O . GLU A 1 563 ? 12.481 -0.710 -29.755 1.00 90.81 563 GLU A O 1
ATOM 4191 N N . GLU A 1 564 ? 12.938 -0.454 -27.559 1.00 88.31 564 GLU A N 1
ATOM 4192 C CA . GLU A 1 564 ? 13.926 0.610 -27.691 1.00 88.31 564 GLU A CA 1
ATOM 4193 C C . GLU A 1 564 ? 15.138 0.365 -26.796 1.00 88.31 564 GLU A C 1
ATOM 4195 O O . GLU A 1 564 ? 15.015 0.111 -25.596 1.00 88.31 564 GLU A O 1
ATOM 4200 N N . VAL A 1 565 ? 16.324 0.490 -27.388 1.00 85.06 565 VAL A N 1
ATOM 4201 C CA . VAL A 1 565 ? 17.592 0.400 -26.667 1.00 85.06 565 VAL A CA 1
ATOM 4202 C C . VAL A 1 565 ? 18.473 1.583 -27.026 1.00 85.06 565 VAL A C 1
ATOM 4204 O O . VAL A 1 565 ? 18.686 1.884 -28.201 1.00 85.06 565 VAL A O 1
ATOM 4207 N N . SER A 1 566 ? 19.033 2.221 -26.000 1.00 79.06 566 SER A N 1
ATOM 4208 C CA . SER A 1 566 ? 20.137 3.166 -26.160 1.00 79.06 566 SER A CA 1
ATOM 4209 C C . SER A 1 566 ? 21.405 2.552 -25.585 1.00 79.06 566 SER A C 1
ATOM 4211 O O . SER A 1 566 ? 21.534 2.423 -24.370 1.00 79.06 566 SER A O 1
ATOM 4213 N N . ALA A 1 567 ? 22.343 2.196 -26.452 1.00 69.50 567 ALA A N 1
ATOM 4214 C CA . ALA A 1 567 ? 23.633 1.661 -26.051 1.00 69.50 567 ALA A CA 1
ATOM 4215 C C . ALA A 1 567 ? 24.687 2.773 -25.998 1.00 69.50 567 ALA A C 1
ATOM 4217 O O . ALA A 1 567 ? 24.838 3.519 -26.970 1.00 69.50 567 ALA A O 1
ATOM 4218 N N . ALA A 1 568 ? 25.409 2.892 -24.885 1.00 62.28 568 ALA A N 1
ATOM 4219 C CA . ALA A 1 568 ? 26.501 3.856 -24.749 1.00 62.28 568 ALA A CA 1
ATOM 4220 C C . ALA A 1 568 ? 27.750 3.247 -24.103 1.00 62.28 568 ALA A C 1
ATOM 4222 O O . ALA A 1 568 ? 27.662 2.292 -23.333 1.00 62.28 568 ALA A O 1
ATOM 4223 N N . TYR A 1 569 ? 28.914 3.833 -24.394 1.00 49.91 569 TYR A N 1
ATOM 4224 C CA . TYR A 1 569 ? 30.163 3.512 -23.713 1.00 49.91 569 TYR A CA 1
ATOM 4225 C C . TYR A 1 569 ? 30.216 4.322 -22.414 1.00 49.91 569 TYR A C 1
ATOM 4227 O O . TYR A 1 569 ? 30.210 5.553 -22.456 1.00 49.91 569 TYR A O 1
ATOM 4235 N N . PHE A 1 570 ? 30.209 3.652 -21.261 1.00 50.03 570 PHE A N 1
ATOM 4236 C CA . PHE A 1 570 ? 30.088 4.320 -19.964 1.00 50.03 570 PHE A CA 1
ATOM 4237 C C . PHE A 1 570 ? 31.371 4.256 -19.134 1.00 50.03 570 PHE A C 1
ATOM 4239 O O . PHE A 1 570 ? 32.013 3.215 -19.011 1.00 50.03 570 PHE A O 1
ATOM 4246 N N . ASP A 1 571 ? 31.671 5.385 -18.495 1.00 37.94 571 ASP A N 1
ATOM 4247 C CA . ASP A 1 571 ? 32.427 5.463 -17.250 1.00 37.94 571 ASP A CA 1
ATOM 4248 C C . ASP A 1 571 ? 31.436 5.729 -16.105 1.00 37.94 571 ASP A C 1
ATOM 4250 O O . ASP A 1 571 ? 30.609 6.642 -16.197 1.00 37.94 571 ASP A O 1
ATOM 4254 N N . ALA A 1 572 ? 31.473 4.910 -15.053 1.00 34.97 572 ALA A N 1
ATOM 4255 C CA . ALA A 1 572 ? 30.418 4.842 -14.038 1.00 34.97 572 ALA A CA 1
ATOM 4256 C C . ALA A 1 572 ? 30.303 6.111 -13.164 1.00 34.97 572 ALA A C 1
ATOM 4258 O O . ALA A 1 572 ? 29.209 6.436 -12.702 1.00 34.97 572 ALA A O 1
ATOM 4259 N N . GLU A 1 573 ? 31.390 6.865 -12.961 1.00 33.97 573 GLU A N 1
ATOM 4260 C CA . GLU A 1 573 ? 31.421 7.981 -11.996 1.00 33.97 573 GLU A CA 1
ATOM 4261 C C . GLU A 1 573 ? 30.730 9.272 -12.477 1.00 33.97 573 GLU A C 1
ATOM 4263 O O . GLU A 1 573 ? 30.189 10.021 -11.664 1.00 33.97 573 GLU A O 1
ATOM 4268 N N . ARG A 1 574 ? 30.674 9.547 -13.789 1.00 37.25 574 ARG A N 1
ATOM 4269 C CA . ARG A 1 574 ? 30.070 10.791 -14.327 1.00 37.25 574 ARG A CA 1
ATOM 4270 C C . ARG A 1 574 ? 28.570 10.686 -14.632 1.00 37.25 574 ARG A C 1
ATOM 4272 O O . ARG A 1 574 ? 27.909 11.708 -14.839 1.00 37.25 574 ARG A O 1
ATOM 4279 N N . PHE A 1 575 ? 28.010 9.476 -14.639 1.00 38.72 575 PHE A N 1
ATOM 4280 C CA . PHE A 1 575 ? 26.635 9.217 -15.076 1.00 38.72 575 PHE A CA 1
ATOM 4281 C C . PHE A 1 575 ? 25.564 9.792 -14.130 1.00 38.72 575 PHE A C 1
ATOM 4283 O O . PHE A 1 575 ? 24.544 10.318 -14.590 1.00 38.72 575 PHE A O 1
ATOM 4290 N N . LEU A 1 576 ? 25.813 9.780 -12.815 1.00 38.28 576 LEU A N 1
ATOM 4291 C CA . LEU A 1 576 ? 24.840 10.257 -11.823 1.00 38.28 576 LEU A CA 1
ATOM 4292 C C . LEU A 1 576 ? 24.453 11.734 -12.027 1.00 38.28 576 LEU A C 1
ATOM 4294 O O . LEU A 1 576 ? 23.324 12.128 -11.735 1.00 38.28 576 LEU A O 1
ATOM 4298 N N . HIS A 1 577 ? 25.362 12.552 -12.566 1.00 38.50 577 HIS A N 1
ATOM 4299 C CA . HIS A 1 577 ? 25.136 13.987 -12.734 1.00 38.50 577 HIS A CA 1
ATOM 4300 C C . HIS A 1 577 ? 24.256 14.327 -13.951 1.00 38.50 577 HIS A C 1
ATOM 4302 O O . HIS A 1 577 ? 23.394 15.203 -13.851 1.00 38.50 577 HIS A O 1
ATOM 4308 N N . LEU A 1 578 ? 24.405 13.621 -15.079 1.00 35.81 578 LEU A N 1
ATOM 4309 C CA . LEU A 1 578 ? 23.734 13.954 -16.349 1.00 35.81 578 LEU A CA 1
ATOM 4310 C C . LEU A 1 578 ? 22.289 13.433 -16.439 1.00 35.81 578 LEU A C 1
ATOM 4312 O O . LEU A 1 578 ? 21.434 14.074 -17.052 1.00 35.81 578 LEU A O 1
ATOM 4316 N N . ALA A 1 579 ? 21.969 12.331 -15.754 1.00 36.97 579 ALA A N 1
ATOM 4317 C CA . ALA A 1 579 ? 20.625 11.743 -15.724 1.00 36.97 579 ALA A CA 1
ATOM 4318 C C . ALA A 1 579 ? 19.599 12.537 -14.876 1.00 36.97 579 ALA A C 1
ATOM 4320 O O . ALA A 1 579 ? 18.459 12.105 -14.690 1.00 36.97 579 ALA A O 1
ATOM 4321 N N . THR A 1 580 ? 19.977 13.688 -14.305 1.00 38.41 580 THR A N 1
ATOM 4322 C CA . THR A 1 580 ? 19.141 14.450 -13.353 1.00 38.41 580 THR A CA 1
ATOM 4323 C C . THR A 1 580 ? 18.333 15.596 -13.979 1.00 38.41 580 THR A C 1
ATOM 4325 O O . THR A 1 580 ? 17.324 16.004 -13.398 1.00 38.41 580 THR A O 1
ATOM 4328 N N . SER A 1 581 ? 18.686 16.092 -15.174 1.00 38.06 581 SER A N 1
ATOM 4329 C CA . SER A 1 581 ? 18.059 17.291 -15.761 1.00 38.06 581 SER A CA 1
ATOM 4330 C C . SER A 1 581 ? 16.900 16.978 -16.737 1.00 38.06 581 SER A C 1
ATOM 4332 O O . SER A 1 581 ? 17.048 16.149 -17.637 1.00 38.06 581 SER A O 1
ATOM 4334 N N . PRO A 1 582 ? 15.722 17.635 -16.617 1.00 38.06 582 PRO A N 1
ATOM 4335 C CA . PRO A 1 582 ? 14.636 17.573 -17.608 1.00 38.06 582 PRO A CA 1
ATOM 4336 C C . PRO A 1 582 ? 15.033 18.033 -19.016 1.00 38.06 582 PRO A C 1
ATOM 4338 O O . PRO A 1 582 ? 14.496 17.523 -19.996 1.00 38.06 582 PRO A O 1
ATOM 4341 N N . GLU A 1 583 ? 15.969 18.975 -19.127 1.00 35.72 583 GLU A N 1
ATOM 4342 C CA . GLU A 1 583 ? 16.403 19.519 -20.417 1.00 35.72 583 GLU A CA 1
ATOM 4343 C C . GLU A 1 583 ? 17.359 18.558 -21.137 1.00 35.72 583 GLU A C 1
ATOM 4345 O O . GLU A 1 583 ? 17.257 18.379 -22.352 1.00 35.72 583 GLU A O 1
ATOM 4350 N N . HIS A 1 584 ? 18.175 17.816 -20.381 1.00 40.56 584 HIS A N 1
ATOM 4351 C CA . HIS A 1 584 ? 19.084 16.797 -20.921 1.00 40.56 584 HIS A CA 1
ATOM 4352 C C . HIS A 1 584 ? 18.362 15.502 -21.331 1.00 40.56 584 HIS A C 1
ATOM 4354 O O . HIS A 1 584 ? 18.843 14.743 -22.167 1.00 40.56 584 HIS A O 1
ATOM 4360 N N . ARG A 1 585 ? 17.142 15.278 -20.816 1.00 40.59 585 ARG A N 1
ATOM 4361 C CA . ARG A 1 585 ? 16.247 14.197 -21.268 1.00 40.59 585 ARG A CA 1
ATOM 4362 C C . ARG A 1 585 ? 15.750 14.385 -22.707 1.00 40.59 585 ARG A C 1
ATOM 4364 O O . ARG A 1 585 ? 15.310 13.415 -23.317 1.00 40.59 585 ARG A O 1
ATOM 4371 N N . ARG A 1 586 ? 15.814 15.613 -23.247 1.00 35.19 586 ARG A N 1
ATOM 4372 C CA . ARG A 1 586 ? 15.436 15.954 -24.635 1.00 35.19 586 ARG A CA 1
ATOM 4373 C C . ARG A 1 586 ? 16.614 16.434 -25.495 1.00 35.19 586 ARG A C 1
ATOM 4375 O O . ARG A 1 586 ? 16.542 16.292 -26.714 1.00 35.19 586 ARG A O 1
ATOM 4382 N N . ARG A 1 587 ? 17.675 16.986 -24.895 1.00 35.69 587 ARG A N 1
ATOM 4383 C CA . ARG A 1 587 ? 18.898 17.456 -25.568 1.00 35.69 587 ARG A CA 1
ATOM 4384 C C . ARG A 1 587 ? 20.131 16.744 -25.013 1.00 35.69 587 ARG A C 1
ATOM 4386 O O . ARG A 1 587 ? 20.497 16.910 -23.860 1.00 35.69 587 ARG A O 1
ATOM 4393 N N . TRP A 1 588 ? 20.749 15.958 -25.877 1.00 38.59 588 TRP A N 1
ATOM 4394 C CA . TRP A 1 588 ? 21.990 15.227 -25.668 1.00 38.59 588 TRP A CA 1
ATOM 4395 C C . TRP A 1 588 ? 23.122 16.231 -25.416 1.00 38.59 588 TRP A C 1
ATOM 4397 O O . TRP A 1 588 ? 23.495 16.954 -26.331 1.00 38.59 588 TRP A O 1
ATOM 4407 N N . TYR A 1 589 ? 23.632 16.317 -24.188 1.00 32.91 589 TYR A N 1
ATOM 4408 C CA . TYR A 1 589 ? 24.871 17.036 -23.886 1.00 32.91 589 TYR A CA 1
ATOM 4409 C C . TYR A 1 589 ? 25.802 16.082 -23.151 1.00 32.91 589 TYR A C 1
ATOM 4411 O O . TYR A 1 589 ? 25.520 15.685 -22.018 1.00 32.91 589 TYR A O 1
ATOM 4419 N N . PHE A 1 590 ? 26.898 15.730 -23.814 1.00 33.94 590 PHE A N 1
ATOM 4420 C CA . PHE A 1 590 ? 28.061 15.102 -23.208 1.00 33.94 590 PHE A CA 1
ATOM 4421 C C . PHE A 1 590 ? 29.155 16.163 -23.094 1.00 33.94 590 PHE A C 1
ATOM 4423 O O . PHE A 1 590 ? 29.407 16.885 -24.052 1.00 33.94 590 PHE A O 1
ATOM 4430 N N . SER A 1 591 ? 29.780 16.263 -21.920 1.00 28.09 591 SER A N 1
ATOM 4431 C CA . SER A 1 591 ? 31.067 16.947 -21.792 1.00 28.09 591 SER A CA 1
ATOM 4432 C C . SER A 1 591 ? 32.144 15.944 -22.203 1.00 28.09 591 SER A C 1
ATOM 4434 O O . SER A 1 591 ? 32.215 14.880 -21.571 1.00 28.09 591 SER A O 1
ATOM 4436 N N . PRO A 1 592 ? 32.967 16.233 -23.221 1.00 30.98 592 PRO A N 1
ATOM 4437 C CA . PRO A 1 592 ? 34.145 15.431 -23.492 1.00 30.98 592 PRO A CA 1
ATOM 4438 C C . PRO A 1 592 ? 35.123 15.661 -22.336 1.00 30.98 592 PRO A C 1
ATOM 4440 O O . PRO A 1 592 ? 35.310 16.796 -21.906 1.00 30.98 592 PRO A O 1
ATOM 4443 N N . ASP A 1 593 ? 35.720 14.607 -21.779 1.00 32.31 593 ASP A N 1
ATOM 4444 C CA . ASP A 1 593 ? 37.018 14.797 -21.132 1.00 32.31 593 ASP A CA 1
ATOM 4445 C C . ASP A 1 593 ? 37.860 13.516 -21.135 1.00 32.31 593 ASP A C 1
ATOM 4447 O O . ASP A 1 593 ? 37.481 12.498 -20.554 1.00 32.31 593 ASP A O 1
ATOM 4451 N N . GLN A 1 594 ? 38.999 13.638 -21.821 1.00 37.62 594 GLN A N 1
ATOM 4452 C CA . GLN A 1 594 ? 40.329 13.118 -21.483 1.00 37.62 594 GLN A CA 1
ATOM 4453 C C . GLN A 1 594 ? 40.422 11.636 -21.090 1.00 37.62 594 GLN A C 1
ATOM 4455 O O . GLN A 1 594 ? 40.862 11.294 -19.993 1.00 37.62 594 GLN A O 1
ATOM 4460 N N . ARG A 1 595 ? 40.122 10.729 -22.022 1.00 38.06 595 ARG A N 1
ATOM 4461 C CA . ARG A 1 595 ? 40.856 9.455 -22.069 1.00 38.06 595 ARG A CA 1
ATOM 4462 C C . ARG A 1 595 ? 41.504 9.282 -23.424 1.00 38.06 595 ARG A C 1
ATOM 4464 O O . ARG A 1 595 ? 40.912 9.608 -24.449 1.00 38.06 595 ARG A O 1
ATOM 4471 N N . ASP A 1 596 ? 42.725 8.776 -23.364 1.00 37.09 596 ASP A N 1
ATOM 4472 C CA . ASP A 1 596 ? 43.574 8.483 -24.504 1.00 37.09 596 ASP A CA 1
ATOM 4473 C C . ASP A 1 596 ? 42.880 7.459 -25.428 1.00 37.09 596 ASP A C 1
ATOM 4475 O O . ASP A 1 596 ? 42.532 6.363 -24.962 1.00 37.09 596 ASP A O 1
ATOM 4479 N N . PRO A 1 597 ? 42.632 7.791 -26.708 1.00 38.94 597 PRO A N 1
ATOM 4480 C CA . PRO A 1 597 ? 42.099 6.864 -27.706 1.00 38.94 597 PRO A CA 1
ATOM 4481 C C . PRO A 1 597 ? 42.846 5.520 -27.753 1.00 38.94 597 PRO A C 1
ATOM 4483 O O . PRO A 1 597 ? 42.216 4.485 -27.985 1.00 38.94 597 PRO A O 1
ATOM 4486 N N . GLU A 1 598 ? 44.146 5.497 -27.434 1.00 38.19 598 GLU A N 1
ATOM 4487 C CA . GLU A 1 598 ? 44.951 4.269 -27.372 1.00 38.19 598 GLU A CA 1
ATOM 4488 C C . GLU A 1 598 ? 44.498 3.304 -26.258 1.00 38.19 598 GLU A C 1
ATOM 4490 O O . GLU A 1 598 ? 44.491 2.087 -26.454 1.00 38.19 598 GLU A O 1
ATOM 4495 N N . GLN A 1 599 ? 44.023 3.809 -25.112 1.00 42.25 599 GLN A N 1
ATOM 4496 C CA . GLN A 1 599 ? 43.493 2.967 -24.024 1.00 42.25 599 GLN A CA 1
ATOM 4497 C C . GLN A 1 599 ? 42.106 2.387 -24.342 1.00 42.25 599 GLN A C 1
ATOM 4499 O O . GLN A 1 599 ? 41.753 1.309 -23.857 1.00 42.25 599 GLN A O 1
ATOM 4504 N N . LEU A 1 600 ? 41.319 3.090 -25.163 1.00 40.78 600 LEU A N 1
ATOM 4505 C CA . LEU A 1 600 ? 40.037 2.615 -25.696 1.00 40.78 600 LEU A CA 1
ATOM 4506 C C . LEU A 1 600 ? 40.240 1.551 -26.788 1.00 40.78 600 LEU A C 1
ATOM 4508 O O . LEU A 1 600 ? 39.492 0.573 -26.834 1.00 40.78 600 LEU A O 1
ATOM 4512 N N . ALA A 1 601 ? 41.272 1.706 -27.623 1.00 41.09 601 ALA A N 1
ATOM 4513 C CA . ALA A 1 601 ? 41.641 0.758 -28.674 1.00 41.09 601 ALA A CA 1
ATOM 4514 C C . ALA A 1 601 ? 42.269 -0.538 -28.130 1.00 41.09 601 ALA A C 1
ATOM 4516 O O . ALA A 1 601 ? 41.973 -1.626 -28.629 1.00 41.09 601 ALA A O 1
ATOM 4517 N N . ALA A 1 602 ? 43.071 -0.448 -27.062 1.00 40.75 602 ALA A N 1
ATOM 4518 C CA . ALA A 1 602 ? 43.763 -1.586 -26.449 1.00 40.75 602 ALA A CA 1
ATOM 4519 C C . ALA A 1 602 ? 42.829 -2.669 -25.868 1.00 40.75 602 ALA A C 1
ATOM 4521 O O . ALA A 1 602 ? 43.285 -3.768 -25.555 1.00 40.75 602 ALA A O 1
ATOM 4522 N N . ARG A 1 603 ? 41.524 -2.390 -25.724 1.00 44.53 603 ARG A N 1
ATOM 4523 C CA . ARG A 1 603 ? 40.552 -3.322 -25.130 1.00 44.53 603 ARG A CA 1
ATOM 4524 C C . ARG A 1 603 ? 39.921 -4.337 -26.081 1.00 44.53 603 ARG A C 1
ATOM 4526 O O . ARG A 1 603 ? 39.206 -5.178 -25.563 1.00 44.53 603 ARG A O 1
ATOM 4533 N N . GLY A 1 604 ? 40.166 -4.301 -27.398 1.00 40.44 604 GLY A N 1
ATOM 4534 C CA . GLY A 1 604 ? 39.986 -5.422 -28.356 1.00 40.44 604 GLY A CA 1
ATOM 4535 C C . GLY A 1 604 ? 38.610 -6.118 -28.525 1.00 40.44 604 GLY A C 1
ATOM 4536 O O . GLY A 1 604 ? 38.353 -6.684 -29.585 1.00 40.44 604 GLY A O 1
ATOM 4537 N N . ASP A 1 605 ? 37.692 -6.054 -27.558 1.00 49.44 605 ASP A N 1
ATOM 4538 C CA . ASP A 1 605 ? 36.552 -6.973 -27.414 1.00 49.44 605 ASP A CA 1
ATOM 4539 C C . ASP A 1 605 ? 35.214 -6.401 -27.911 1.00 49.44 605 ASP A C 1
ATOM 4541 O O . ASP A 1 605 ? 34.247 -7.140 -28.115 1.00 49.44 605 ASP A O 1
ATOM 4545 N N . ASN A 1 606 ? 35.134 -5.093 -28.174 1.00 53.16 606 ASN A N 1
ATOM 4546 C CA . ASN A 1 606 ? 33.872 -4.407 -28.488 1.00 53.16 606 ASN A CA 1
ATOM 4547 C C . ASN A 1 606 ? 33.239 -4.825 -29.821 1.00 53.16 606 ASN A C 1
ATOM 4549 O O . ASN A 1 606 ? 32.016 -4.938 -29.914 1.00 53.16 606 ASN A O 1
ATOM 4553 N N . LEU A 1 607 ? 34.046 -5.088 -30.853 1.00 56.34 607 LEU A N 1
ATOM 4554 C CA . LEU A 1 607 ? 33.534 -5.616 -32.121 1.00 56.34 607 LEU A CA 1
ATOM 4555 C C . LEU A 1 607 ? 32.843 -6.967 -31.898 1.00 56.34 607 LEU A C 1
ATOM 4557 O O . LEU A 1 607 ? 31.793 -7.213 -32.487 1.00 56.34 607 LEU A O 1
ATOM 4561 N N . SER A 1 608 ? 33.361 -7.814 -31.002 1.00 61.72 608 SER A N 1
ATOM 4562 C CA . SER A 1 608 ? 32.757 -9.118 -30.702 1.00 61.72 608 SER A CA 1
ATOM 4563 C C . SER A 1 608 ? 31.357 -8.990 -30.081 1.00 61.72 608 SER A C 1
ATOM 4565 O O . SER A 1 608 ? 30.465 -9.773 -30.413 1.00 61.72 608 SER A O 1
ATOM 4567 N N . HIS A 1 609 ? 31.129 -7.980 -29.232 1.00 70.00 609 HIS A N 1
ATOM 4568 C CA . HIS A 1 609 ? 29.828 -7.721 -28.609 1.00 70.00 609 HIS A CA 1
ATOM 4569 C C . HIS A 1 609 ? 28.772 -7.345 -29.644 1.00 70.00 609 HIS A C 1
ATOM 4571 O O . HIS A 1 609 ? 27.696 -7.935 -29.662 1.00 70.00 609 HIS A O 1
ATOM 4577 N N . TRP A 1 610 ? 29.093 -6.450 -30.576 1.00 70.81 610 TRP A N 1
ATOM 4578 C CA . TRP A 1 610 ? 28.151 -6.031 -31.614 1.00 70.81 610 TRP A CA 1
ATOM 4579 C C . TRP A 1 610 ? 27.804 -7.143 -32.611 1.00 70.81 610 TRP A C 1
ATOM 4581 O O . TRP A 1 610 ? 26.646 -7.271 -33.006 1.00 70.81 610 TRP A O 1
ATOM 4591 N N . HIS A 1 611 ? 28.750 -8.030 -32.934 1.00 70.69 611 HIS A N 1
ATOM 4592 C CA . HIS A 1 611 ? 28.432 -9.244 -33.694 1.00 70.69 611 HIS A CA 1
ATOM 4593 C C . HIS A 1 611 ? 27.429 -10.139 -32.947 1.00 70.69 611 HIS A C 1
ATOM 4595 O O . HIS A 1 611 ? 26.477 -10.616 -33.559 1.00 70.69 611 HIS A O 1
ATOM 4601 N N . LYS A 1 612 ? 27.577 -10.298 -31.622 1.00 71.94 612 LYS A N 1
ATOM 4602 C CA . LYS A 1 612 ? 26.622 -11.039 -30.773 1.00 71.94 612 LYS A CA 1
ATOM 4603 C C . LYS A 1 612 ? 25.250 -10.352 -30.692 1.00 71.94 612 LYS A C 1
ATOM 4605 O O . LYS A 1 612 ? 24.229 -11.034 -30.667 1.00 71.94 612 LYS A O 1
ATOM 4610 N N . VAL A 1 613 ? 25.201 -9.016 -30.696 1.00 73.88 613 VAL A N 1
ATOM 4611 C CA . VAL A 1 613 ? 23.937 -8.256 -30.786 1.00 73.88 613 VAL A CA 1
ATOM 4612 C C . VAL A 1 613 ? 23.225 -8.540 -32.114 1.00 73.88 613 VAL A C 1
ATOM 4614 O O . VAL A 1 613 ? 22.006 -8.700 -32.142 1.00 73.88 613 VAL A O 1
ATOM 4617 N N . GLY A 1 614 ? 23.986 -8.670 -33.204 1.00 66.88 614 GLY A N 1
ATOM 4618 C CA . GLY A 1 614 ? 23.473 -9.019 -34.526 1.00 66.88 614 GLY A CA 1
ATOM 4619 C C . GLY A 1 614 ? 22.938 -10.454 -34.664 1.00 66.88 614 GLY A C 1
ATOM 4620 O O . GLY A 1 614 ? 22.148 -10.720 -35.561 1.00 66.88 614 GLY A O 1
ATOM 4621 N N . THR A 1 615 ? 23.279 -11.412 -33.801 1.00 67.38 615 THR A N 1
ATOM 4622 C CA . THR A 1 615 ? 22.867 -12.829 -33.962 1.00 67.38 615 THR A CA 1
ATOM 4623 C C . THR A 1 615 ? 21.463 -13.160 -33.409 1.00 67.38 615 THR A C 1
ATOM 4625 O O . THR A 1 615 ? 21.266 -14.178 -32.762 1.00 67.38 615 THR A O 1
ATOM 4628 N N . VAL A 1 616 ? 20.475 -12.298 -33.667 1.00 59.53 616 VAL A N 1
ATOM 4629 C CA . VAL A 1 616 ? 19.144 -12.186 -33.017 1.00 59.53 616 VAL A CA 1
ATOM 4630 C C . VAL A 1 616 ? 18.425 -13.502 -32.661 1.00 59.53 616 VAL A C 1
ATOM 4632 O O . VAL A 1 616 ? 17.703 -14.067 -33.481 1.00 59.53 616 VAL A O 1
ATOM 4635 N N . GLY A 1 617 ? 18.520 -13.909 -31.391 1.00 64.00 617 GLY A N 1
ATOM 4636 C CA . GLY A 1 617 ? 17.525 -14.764 -30.731 1.00 64.00 617 GLY A CA 1
ATOM 4637 C C . GLY A 1 617 ? 16.537 -13.940 -29.894 1.00 64.00 617 GLY A C 1
ATOM 4638 O O . GLY A 1 617 ? 15.333 -13.968 -30.134 1.00 64.00 617 GLY A O 1
ATOM 4639 N N . ALA A 1 618 ? 17.047 -13.128 -28.959 1.00 76.31 618 ALA A N 1
ATOM 4640 C CA . ALA A 1 618 ? 16.215 -12.443 -27.964 1.00 76.31 618 ALA A CA 1
ATOM 4641 C C . ALA A 1 618 ? 15.598 -11.102 -28.419 1.00 76.31 618 ALA A C 1
ATOM 4643 O O . ALA A 1 618 ? 14.515 -10.734 -27.972 1.00 76.31 618 ALA A O 1
ATOM 4644 N N . LEU A 1 619 ? 16.268 -10.335 -29.289 1.00 84.62 619 LEU A N 1
ATOM 4645 C CA . LEU A 1 619 ? 15.916 -8.932 -29.602 1.00 84.62 619 LEU A CA 1
ATOM 4646 C C . LEU A 1 619 ? 14.878 -8.771 -30.729 1.00 84.62 619 LEU A C 1
ATOM 4648 O O . LEU A 1 619 ? 14.849 -7.752 -31.413 1.00 84.62 619 LEU A O 1
ATOM 4652 N N . VAL A 1 620 ? 14.004 -9.753 -30.941 1.00 84.62 620 VAL A N 1
ATOM 4653 C CA . VAL A 1 620 ? 13.042 -9.782 -32.066 1.00 84.62 620 VAL A CA 1
ATOM 4654 C C . VAL A 1 620 ? 12.017 -8.636 -32.067 1.00 84.62 620 VAL A C 1
ATOM 4656 O O . VAL A 1 620 ? 11.425 -8.342 -33.101 1.00 84.62 620 VAL A O 1
ATOM 4659 N N . ASN A 1 621 ? 11.813 -7.971 -30.925 1.00 87.06 621 ASN A N 1
ATOM 4660 C CA . ASN A 1 621 ? 10.881 -6.846 -30.782 1.00 87.06 621 ASN A CA 1
ATOM 4661 C C . ASN A 1 621 ? 11.550 -5.468 -30.930 1.00 87.06 621 ASN A C 1
ATOM 4663 O O . ASN A 1 621 ? 10.855 -4.451 -30.924 1.00 87.06 621 ASN A O 1
ATOM 4667 N N . LEU A 1 622 ? 12.880 -5.419 -31.078 1.00 89.50 622 LEU A N 1
ATOM 4668 C CA . LEU A 1 622 ? 13.636 -4.171 -31.104 1.00 89.50 622 LEU A CA 1
ATOM 4669 C C . LEU A 1 622 ? 13.356 -3.387 -32.391 1.00 89.50 622 LEU A C 1
ATOM 4671 O O . LEU A 1 622 ? 13.712 -3.828 -33.487 1.00 89.50 622 LEU A O 1
ATOM 4675 N N . LYS A 1 623 ? 12.762 -2.201 -32.245 1.00 90.50 623 LYS A N 1
ATOM 4676 C CA . LYS A 1 623 ? 12.414 -1.299 -33.354 1.00 90.50 623 LYS A CA 1
ATOM 4677 C C . LYS A 1 623 ? 13.276 -0.049 -33.391 1.00 90.50 623 LYS A C 1
ATOM 4679 O O . LYS A 1 623 ? 13.488 0.503 -34.468 1.00 90.50 623 LYS A O 1
ATOM 4684 N N . ARG A 1 624 ? 13.747 0.407 -32.231 1.00 90.38 624 ARG A N 1
ATOM 4685 C CA . ARG A 1 624 ? 14.521 1.641 -32.094 1.00 90.38 624 ARG A CA 1
ATOM 4686 C C . ARG A 1 624 ? 15.868 1.338 -31.459 1.00 90.38 624 ARG A C 1
ATOM 4688 O O . ARG A 1 624 ? 15.931 0.826 -30.343 1.00 90.38 624 ARG A O 1
ATOM 4695 N N . LEU A 1 625 ? 16.942 1.655 -32.172 1.00 86.38 625 LEU A N 1
ATOM 4696 C CA . LEU A 1 625 ? 18.305 1.501 -31.675 1.00 86.38 625 LEU A CA 1
ATOM 4697 C C . LEU A 1 625 ? 19.004 2.854 -31.696 1.00 86.38 625 LEU A C 1
ATOM 4699 O O . LEU A 1 625 ? 19.050 3.523 -32.728 1.00 86.38 625 LEU A O 1
ATOM 4703 N N . ARG A 1 626 ? 19.581 3.246 -30.564 1.00 82.06 626 ARG A N 1
ATOM 4704 C CA . ARG A 1 626 ? 20.482 4.391 -30.483 1.00 82.06 626 ARG A CA 1
ATOM 4705 C C . ARG A 1 626 ? 21.876 3.945 -30.057 1.00 82.06 626 ARG A C 1
ATOM 4707 O O . ARG A 1 626 ? 22.019 3.198 -29.094 1.00 82.06 626 ARG A O 1
ATOM 4714 N N . LEU A 1 627 ? 22.886 4.454 -30.753 1.00 76.12 627 LEU A N 1
ATOM 4715 C CA . LEU A 1 627 ? 24.305 4.243 -30.484 1.00 76.12 627 LEU A CA 1
ATOM 4716 C C . LEU A 1 627 ? 24.924 5.581 -30.059 1.00 76.12 627 LEU A C 1
ATOM 4718 O O . LEU A 1 627 ? 24.820 6.552 -30.805 1.00 76.12 627 LEU A O 1
ATOM 4722 N N . ALA A 1 628 ? 25.504 5.651 -28.859 1.00 65.81 628 ALA A N 1
ATOM 4723 C CA . ALA A 1 628 ? 26.092 6.875 -28.300 1.00 65.81 628 ALA A CA 1
ATOM 4724 C C . ALA A 1 628 ? 27.577 7.090 -28.714 1.00 65.81 628 ALA A C 1
ATOM 4726 O O . ALA A 1 628 ? 28.196 6.156 -29.247 1.00 65.81 628 ALA A O 1
ATOM 4727 N N . PRO A 1 629 ? 28.175 8.273 -28.428 1.00 52.75 629 PRO A N 1
ATOM 4728 C CA . PRO A 1 629 ? 29.565 8.595 -28.769 1.00 52.75 629 PRO A CA 1
ATOM 4729 C C . PRO A 1 629 ? 30.567 7.597 -28.181 1.00 52.75 629 PRO A C 1
ATOM 4731 O O . PRO A 1 629 ? 30.351 7.043 -27.106 1.00 52.75 629 PRO A O 1
ATOM 4734 N N . GLY A 1 630 ? 31.684 7.372 -28.878 1.00 50.53 630 GLY A N 1
ATOM 4735 C CA . GLY A 1 630 ? 32.714 6.400 -28.478 1.00 50.53 630 GLY A CA 1
ATOM 4736 C C . GLY A 1 630 ? 32.567 5.020 -29.128 1.00 50.53 630 GLY A C 1
ATOM 4737 O O . GLY A 1 630 ? 33.546 4.295 -29.244 1.00 50.53 630 GLY A O 1
ATOM 4738 N N . HIS A 1 631 ? 31.389 4.677 -29.657 1.00 49.97 631 HIS A N 1
ATOM 4739 C CA . HIS A 1 631 ? 31.220 3.478 -30.494 1.00 49.97 631 HIS A CA 1
ATOM 4740 C C . HIS A 1 631 ? 31.536 3.725 -31.974 1.00 49.97 631 HIS A C 1
ATOM 4742 O O . HIS A 1 631 ? 31.864 2.791 -32.702 1.00 49.97 631 HIS A O 1
ATOM 4748 N N . ALA A 1 632 ? 31.481 4.988 -32.403 1.00 41.06 632 ALA A N 1
ATOM 4749 C CA . ALA A 1 632 ? 31.938 5.440 -33.714 1.00 41.06 632 ALA A CA 1
ATOM 4750 C C . ALA A 1 632 ? 33.412 5.897 -33.725 1.00 41.06 632 ALA A C 1
ATOM 4752 O O . ALA A 1 632 ? 33.942 6.263 -34.773 1.00 41.06 632 ALA A O 1
ATOM 4753 N N . ILE A 1 633 ? 34.074 5.893 -32.563 1.00 40.59 633 ILE A N 1
ATOM 4754 C CA . ILE A 1 633 ? 35.450 6.356 -32.386 1.00 40.59 633 ILE A CA 1
ATOM 4755 C C . ILE A 1 633 ? 36.342 5.144 -32.177 1.00 40.59 633 ILE A C 1
ATOM 4757 O O . ILE A 1 633 ? 36.425 4.675 -31.056 1.00 40.59 633 ILE A O 1
ATOM 4761 N N . LEU A 1 634 ? 37.001 4.666 -33.232 1.00 42.25 634 LEU A N 1
ATOM 4762 C CA . LEU A 1 634 ? 38.370 4.145 -33.169 1.00 42.25 634 LEU A CA 1
ATOM 4763 C C . LEU A 1 634 ? 39.013 4.341 -34.551 1.00 42.25 634 LEU A C 1
ATOM 4765 O O . LEU A 1 634 ? 38.360 4.189 -35.586 1.00 42.25 634 LEU A O 1
ATOM 4769 N N . GLU A 1 635 ? 40.262 4.776 -34.513 1.00 36.97 635 GLU A N 1
ATOM 4770 C CA . GLU A 1 635 ? 40.916 5.726 -35.408 1.00 36.97 635 GLU A CA 1
ATOM 4771 C C . GLU A 1 635 ? 41.142 5.319 -36.875 1.00 36.97 635 GLU A C 1
ATOM 4773 O O . GLU A 1 635 ? 40.761 4.254 -37.365 1.00 36.97 635 GLU A O 1
ATOM 4778 N N . SER A 1 636 ? 41.686 6.324 -37.558 1.00 41.19 636 SER A N 1
ATOM 4779 C CA . SER A 1 636 ? 42.205 6.442 -38.912 1.00 41.19 636 SER A CA 1
ATOM 4780 C C . SER A 1 636 ? 42.882 5.201 -39.486 1.00 41.19 636 SER A C 1
ATOM 4782 O O . SER A 1 636 ? 43.529 4.428 -38.793 1.00 41.19 636 SER A O 1
ATOM 4784 N N . ASP A 1 637 ? 42.785 5.134 -40.811 1.00 37.47 637 ASP A N 1
ATOM 4785 C CA . ASP A 1 637 ? 43.452 4.215 -41.727 1.00 37.47 637 ASP A CA 1
ATOM 4786 C C . ASP A 1 637 ? 42.784 2.844 -41.918 1.00 37.47 637 ASP A C 1
ATOM 4788 O O . ASP A 1 637 ? 42.983 1.869 -41.207 1.00 37.47 637 ASP A O 1
ATOM 4792 N N . HIS A 1 638 ? 42.010 2.808 -43.010 1.00 35.62 638 HIS A N 1
ATOM 4793 C CA . HIS A 1 638 ? 41.560 1.638 -43.769 1.00 35.62 638 HIS A CA 1
ATOM 4794 C C . HIS A 1 638 ? 40.245 0.981 -43.294 1.00 35.62 638 HIS A C 1
ATOM 4796 O O . HIS A 1 638 ? 40.175 0.225 -42.332 1.00 35.62 638 HIS A O 1
ATOM 4802 N N . GLY A 1 639 ? 39.167 1.235 -44.053 1.00 42.41 639 GLY A N 1
ATOM 4803 C CA . GLY A 1 639 ? 37.942 0.423 -44.038 1.00 42.41 639 GLY A CA 1
ATOM 4804 C C . GLY A 1 639 ? 36.818 0.920 -43.121 1.00 42.41 639 GLY A C 1
ATOM 4805 O O . GLY A 1 639 ? 36.525 0.317 -42.092 1.00 42.41 639 GLY A O 1
ATOM 4806 N N . ALA A 1 640 ? 36.116 1.984 -43.522 1.00 40.56 640 ALA A N 1
ATOM 4807 C CA . ALA A 1 640 ? 34.857 2.405 -42.886 1.00 40.56 640 ALA A CA 1
ATOM 4808 C C . ALA A 1 640 ? 33.686 1.422 -43.145 1.00 40.56 640 ALA A C 1
ATOM 4810 O O . ALA A 1 640 ? 32.696 1.418 -42.418 1.00 40.56 640 ALA A O 1
ATOM 4811 N N . LEU A 1 641 ? 33.807 0.559 -44.162 1.00 35.31 641 LEU A N 1
ATOM 4812 C CA . LEU A 1 641 ? 32.741 -0.322 -44.657 1.00 35.31 641 LEU A CA 1
ATOM 4813 C C . LEU A 1 641 ? 32.506 -1.600 -43.825 1.00 35.31 641 LEU A C 1
ATOM 4815 O O . LEU A 1 641 ? 31.407 -2.137 -43.893 1.00 35.31 641 LEU A O 1
ATOM 4819 N N . SER A 1 642 ? 33.472 -2.067 -43.021 1.00 45.72 642 SER A N 1
ATOM 4820 C CA . SER A 1 642 ? 33.367 -3.328 -42.255 1.00 45.72 642 SER A CA 1
ATOM 4821 C C . SER A 1 642 ? 32.653 -3.200 -40.896 1.00 45.72 642 SER A C 1
ATOM 4823 O O . SER A 1 642 ? 32.300 -4.196 -40.271 1.00 45.72 642 SER A O 1
ATOM 4825 N N . ARG A 1 643 ? 32.412 -1.976 -40.403 1.00 57.66 643 ARG A N 1
ATOM 4826 C CA . ARG A 1 643 ? 32.125 -1.732 -38.969 1.00 57.66 643 ARG A CA 1
ATOM 4827 C C . ARG A 1 643 ? 30.638 -1.732 -38.591 1.00 57.66 643 ARG A C 1
ATOM 4829 O O . ARG A 1 643 ? 30.309 -1.944 -37.429 1.00 57.66 643 ARG A O 1
ATOM 4836 N N . PHE A 1 644 ? 29.746 -1.564 -39.567 1.00 63.00 644 PHE A N 1
ATOM 4837 C CA . PHE A 1 644 ? 28.291 -1.763 -39.432 1.00 63.00 644 PHE A CA 1
ATOM 4838 C C . PHE A 1 644 ? 27.811 -3.027 -40.159 1.00 63.00 644 PHE A C 1
ATOM 4840 O O . PHE A 1 644 ? 26.605 -3.245 -40.299 1.00 63.00 644 PHE A O 1
ATOM 4847 N N . GLU A 1 645 ? 28.733 -3.874 -40.629 1.00 65.00 645 GLU A N 1
ATOM 4848 C CA . GLU A 1 645 ? 28.374 -5.152 -41.252 1.00 65.00 645 GLU A CA 1
ATOM 4849 C C . GLU A 1 645 ? 27.631 -6.049 -40.276 1.00 65.00 645 GLU A C 1
ATOM 4851 O O . GLU A 1 645 ? 26.644 -6.655 -40.665 1.00 65.00 645 GLU A O 1
ATOM 4856 N N . TRP A 1 646 ? 27.990 -6.033 -38.990 1.00 73.06 646 TRP A N 1
ATOM 4857 C CA . TRP A 1 646 ? 27.228 -6.743 -37.962 1.00 73.06 646 TRP A CA 1
ATOM 4858 C C . TRP A 1 646 ? 25.743 -6.341 -37.950 1.00 73.06 646 TRP A C 1
ATOM 4860 O O . TRP A 1 646 ? 24.883 -7.191 -37.747 1.00 73.06 646 TRP A O 1
ATOM 4870 N N . LEU A 1 647 ? 25.422 -5.063 -38.196 1.00 76.06 647 LEU A N 1
ATOM 4871 C CA . LEU A 1 647 ? 24.048 -4.566 -38.199 1.00 76.06 647 LEU A CA 1
ATOM 4872 C C . LEU A 1 647 ? 23.376 -4.855 -39.540 1.00 76.06 647 LEU A C 1
ATOM 4874 O O . LEU A 1 647 ? 22.322 -5.473 -39.567 1.00 76.06 647 LEU A O 1
ATOM 4878 N N . THR A 1 648 ? 24.001 -4.456 -40.646 1.00 74.81 648 THR A N 1
ATOM 4879 C CA . THR A 1 648 ? 23.442 -4.593 -42.005 1.00 74.81 648 THR A CA 1
ATOM 4880 C C . THR A 1 648 ? 23.349 -6.047 -42.483 1.00 74.81 648 THR A C 1
ATOM 4882 O O . THR A 1 648 ? 22.458 -6.375 -43.262 1.00 74.81 648 THR A O 1
ATOM 4885 N N . ALA A 1 649 ? 24.212 -6.938 -41.986 1.00 73.62 649 ALA A N 1
ATOM 4886 C CA . ALA A 1 649 ? 24.168 -8.374 -42.262 1.00 73.62 649 ALA A CA 1
ATOM 4887 C C . ALA A 1 649 ? 23.344 -9.170 -41.231 1.00 73.62 649 ALA A C 1
ATOM 4889 O O . ALA A 1 649 ? 23.147 -10.372 -41.413 1.00 73.62 649 ALA A O 1
ATOM 4890 N N . SER A 1 650 ? 22.846 -8.535 -40.161 1.00 76.56 650 SER A N 1
ATOM 4891 C CA . SER A 1 650 ? 22.034 -9.219 -39.147 1.00 76.56 650 SER A CA 1
ATOM 4892 C C . SER A 1 650 ? 20.534 -9.194 -39.444 1.00 76.56 650 SER A C 1
ATOM 4894 O O . SER A 1 650 ? 20.036 -8.313 -40.148 1.00 76.56 650 SER A O 1
ATOM 4896 N N . PRO A 1 651 ? 19.754 -10.104 -38.831 1.00 78.12 651 PRO A N 1
ATOM 4897 C CA . PRO A 1 651 ? 18.300 -9.998 -3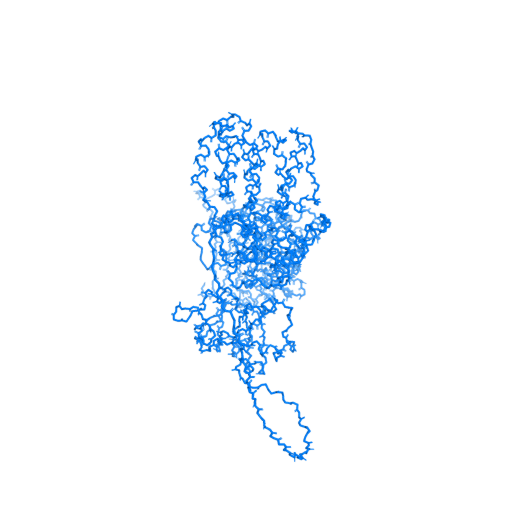8.799 1.00 78.12 651 PRO A CA 1
ATOM 4898 C C . PRO A 1 651 ? 17.768 -8.667 -38.234 1.00 78.12 651 PRO A C 1
ATOM 4900 O O . PRO A 1 651 ? 16.681 -8.259 -38.644 1.00 78.12 651 PRO A O 1
ATOM 4903 N N . LEU A 1 652 ? 18.519 -7.951 -37.375 1.00 79.75 652 LEU A N 1
ATOM 4904 C CA . LEU A 1 652 ? 18.102 -6.637 -36.847 1.00 79.75 652 LEU A CA 1
ATOM 4905 C C . LEU A 1 652 ? 17.843 -5.623 -37.965 1.00 79.75 652 LEU A C 1
ATOM 4907 O O . LEU A 1 652 ? 16.896 -4.839 -37.869 1.00 79.75 652 LEU A O 1
ATOM 4911 N N . ALA A 1 653 ? 18.620 -5.674 -39.052 1.00 79.25 653 ALA A N 1
ATOM 4912 C CA . ALA A 1 653 ? 18.439 -4.790 -40.201 1.00 79.25 653 ALA A CA 1
ATOM 4913 C C . ALA A 1 653 ? 17.019 -4.840 -40.781 1.00 79.25 653 ALA A C 1
ATOM 4915 O O . ALA A 1 653 ? 16.479 -3.831 -41.232 1.00 79.25 653 ALA A O 1
ATOM 4916 N N . LYS A 1 654 ? 16.378 -6.013 -40.736 1.00 81.31 654 LYS A N 1
ATOM 4917 C CA . LYS A 1 654 ? 15.053 -6.233 -41.327 1.00 81.31 654 LYS A CA 1
ATOM 4918 C C . LYS A 1 654 ? 13.904 -5.717 -40.459 1.00 81.31 654 LYS A C 1
ATOM 4920 O O . LYS A 1 654 ? 12.778 -5.655 -40.953 1.00 81.31 654 LYS A O 1
ATOM 4925 N N . GLN A 1 655 ? 14.152 -5.378 -39.191 1.00 86.19 655 GLN A N 1
ATOM 4926 C CA . GLN A 1 655 ? 13.109 -4.988 -38.233 1.00 86.19 655 GLN A CA 1
ATOM 4927 C C . GLN A 1 655 ? 13.234 -3.560 -37.696 1.00 86.19 655 GLN A C 1
ATOM 4929 O O . GLN A 1 655 ? 12.206 -2.996 -37.332 1.00 86.19 655 GLN A O 1
ATOM 4934 N N . LEU A 1 656 ? 14.437 -2.976 -37.664 1.00 87.69 656 LEU A N 1
ATOM 4935 C CA . LEU A 1 656 ? 14.632 -1.621 -37.146 1.00 87.69 656 LEU A CA 1
ATOM 4936 C C . LEU A 1 656 ? 13.833 -0.590 -37.955 1.00 87.69 656 LEU A C 1
ATOM 4938 O O . LEU A 1 656 ? 13.911 -0.533 -39.181 1.00 87.69 656 LEU A O 1
ATOM 4942 N N . GLU A 1 657 ? 13.074 0.234 -37.238 1.00 91.12 657 GLU A N 1
ATOM 4943 C CA . GLU A 1 657 ? 12.263 1.328 -37.773 1.00 91.12 657 GLU A CA 1
ATOM 4944 C C . GLU A 1 657 ? 12.958 2.680 -37.564 1.00 91.12 657 GLU A C 1
ATOM 4946 O O . GLU A 1 657 ? 12.863 3.558 -38.426 1.00 91.12 657 GLU A O 1
ATOM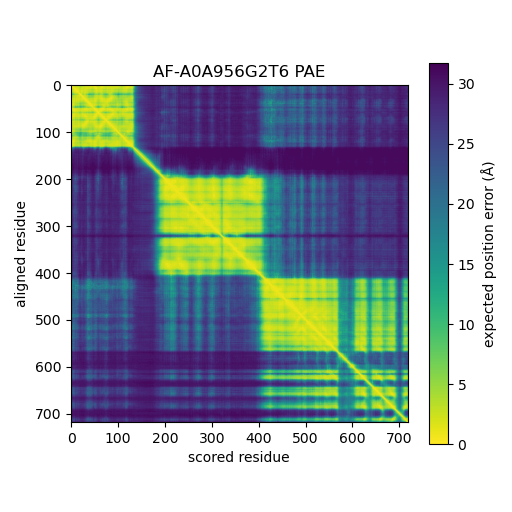 4951 N N . GLU A 1 658 ? 13.700 2.834 -36.460 1.00 89.44 658 GLU A N 1
ATOM 4952 C CA . GLU A 1 658 ? 14.490 4.032 -36.170 1.00 89.44 658 GLU A CA 1
ATOM 4953 C C . GLU A 1 658 ? 15.911 3.680 -35.722 1.00 89.44 658 GLU A C 1
ATOM 4955 O O . GLU A 1 658 ? 16.121 2.819 -34.862 1.00 89.44 658 GLU A O 1
ATOM 4960 N N . LEU A 1 659 ? 16.889 4.392 -36.280 1.00 84.81 659 LEU A N 1
ATOM 4961 C CA . LEU A 1 659 ? 18.296 4.278 -35.914 1.00 84.81 659 LEU A CA 1
ATOM 4962 C C . LEU A 1 659 ? 18.835 5.667 -35.593 1.00 84.81 659 LEU A C 1
ATOM 4964 O O . LEU A 1 659 ? 18.733 6.578 -36.411 1.00 84.81 659 LEU A O 1
ATOM 4968 N N . THR A 1 660 ? 19.413 5.830 -34.408 1.00 81.69 660 THR A N 1
ATOM 4969 C CA . THR A 1 660 ? 20.178 7.032 -34.071 1.00 81.69 660 THR A CA 1
ATOM 4970 C C . THR A 1 660 ? 21.644 6.688 -33.868 1.00 81.69 660 THR A C 1
ATOM 4972 O O . THR A 1 660 ? 21.963 5.788 -33.095 1.00 81.69 660 THR A O 1
ATOM 4975 N N . ILE A 1 661 ? 22.530 7.429 -34.522 1.00 75.62 661 ILE A N 1
ATOM 4976 C CA . ILE A 1 661 ? 23.978 7.304 -34.378 1.00 75.62 661 ILE A CA 1
ATOM 4977 C C . ILE A 1 661 ? 24.510 8.646 -33.891 1.00 75.62 661 ILE A C 1
ATOM 4979 O O . ILE A 1 661 ? 24.422 9.649 -34.594 1.00 75.62 661 ILE A O 1
ATOM 4983 N N . ASP A 1 662 ? 25.049 8.667 -32.681 1.00 69.62 662 ASP A N 1
ATOM 4984 C CA . ASP A 1 662 ? 25.746 9.821 -32.134 1.00 69.62 662 ASP A CA 1
ATOM 4985 C C . ASP A 1 662 ? 27.257 9.613 -32.291 1.00 69.62 662 ASP A C 1
ATOM 4987 O O . ASP A 1 662 ? 27.859 8.731 -31.676 1.00 69.62 662 ASP A O 1
ATOM 4991 N N . HIS A 1 663 ? 27.854 10.394 -33.185 1.00 62.31 663 HIS A N 1
ATOM 4992 C CA . HIS A 1 663 ? 29.271 10.338 -33.529 1.00 62.31 663 HIS A CA 1
ATOM 4993 C C . HIS A 1 663 ? 30.154 11.140 -32.564 1.00 62.31 663 HIS A C 1
ATOM 4995 O O . HIS A 1 663 ? 31.380 11.007 -32.624 1.00 62.31 663 HIS A O 1
ATOM 5001 N N . GLY A 1 664 ? 29.564 11.951 -31.677 1.00 59.94 664 GLY A N 1
ATOM 5002 C CA . GLY A 1 664 ? 30.319 12.908 -30.871 1.00 59.94 664 GLY A CA 1
ATOM 5003 C C . GLY A 1 664 ? 31.253 13.757 -31.739 1.00 59.94 664 GLY A C 1
ATOM 5004 O O . GLY A 1 664 ? 30.837 14.254 -32.788 1.00 59.94 664 GLY A O 1
ATOM 5005 N N . ASP A 1 665 ? 32.512 13.853 -31.307 1.00 54.72 665 ASP A N 1
ATOM 5006 C CA . ASP A 1 665 ? 33.545 14.772 -31.811 1.00 54.72 665 ASP A CA 1
ATOM 5007 C C . ASP A 1 665 ? 34.275 14.304 -33.081 1.00 54.72 665 ASP A C 1
ATOM 5009 O O . ASP A 1 665 ? 35.156 14.996 -33.607 1.00 54.72 665 ASP A O 1
ATOM 5013 N N . ASN A 1 666 ? 33.932 13.119 -33.585 1.00 48.69 666 ASN A N 1
ATOM 5014 C CA . ASN A 1 666 ? 34.580 12.528 -34.746 1.00 48.69 666 ASN A CA 1
ATOM 5015 C C . ASN A 1 666 ? 33.722 12.749 -35.986 1.00 48.69 666 ASN A C 1
ATOM 5017 O O . ASN A 1 666 ? 32.583 12.295 -36.048 1.00 48.69 666 ASN A O 1
ATOM 5021 N N . GLY A 1 667 ? 34.283 13.456 -36.971 1.00 48.84 667 GLY A N 1
ATOM 5022 C CA . GLY A 1 667 ? 33.604 13.827 -38.211 1.00 48.84 667 GLY A CA 1
ATOM 5023 C C . GLY A 1 667 ? 32.813 12.686 -38.864 1.00 48.84 667 GLY A C 1
ATOM 5024 O O . GLY A 1 667 ? 33.161 11.507 -38.786 1.00 48.84 667 GLY A O 1
ATOM 5025 N N . VAL A 1 668 ? 31.719 13.065 -39.515 1.00 49.78 668 VAL A N 1
ATOM 5026 C CA . VAL A 1 668 ? 30.737 12.155 -40.105 1.00 49.78 668 VAL A CA 1
ATOM 5027 C C . VAL A 1 668 ? 31.219 11.697 -41.491 1.00 49.78 668 VAL A C 1
ATOM 5029 O O . VAL A 1 668 ? 31.168 12.465 -42.447 1.00 49.78 668 VAL A O 1
ATOM 5032 N N . PHE A 1 669 ? 31.686 10.449 -41.616 1.00 53.03 669 PHE A N 1
ATOM 5033 C CA . PHE A 1 669 ? 32.049 9.830 -42.904 1.00 53.03 669 PHE A CA 1
ATOM 5034 C C . PHE A 1 669 ? 30.909 8.926 -43.402 1.00 53.03 669 PHE A C 1
ATOM 5036 O O . PHE A 1 669 ? 30.819 7.761 -43.018 1.00 53.03 669 PHE A O 1
ATOM 5043 N N . LEU A 1 670 ? 30.016 9.464 -44.242 1.00 53.84 670 LEU A N 1
ATOM 5044 C CA . LEU A 1 670 ? 28.785 8.777 -44.683 1.00 53.84 670 LEU A CA 1
ATOM 5045 C C . LEU A 1 670 ? 28.910 8.005 -45.999 1.00 53.84 670 LEU A C 1
ATOM 5047 O O . LEU A 1 670 ? 28.071 7.144 -46.274 1.00 53.84 670 LEU A O 1
ATOM 5051 N N . ASP A 1 671 ? 29.950 8.269 -46.789 1.00 53.31 671 ASP A N 1
ATOM 5052 C CA . ASP A 1 671 ? 29.993 7.893 -48.209 1.00 53.31 671 ASP A CA 1
ATOM 5053 C C . ASP A 1 671 ? 29.940 6.375 -48.461 1.00 53.31 671 ASP A C 1
ATOM 5055 O O . ASP A 1 671 ? 29.389 5.931 -49.465 1.00 53.31 671 ASP A O 1
ATOM 5059 N N . GLY A 1 672 ? 30.440 5.552 -47.530 1.00 54.88 672 GLY A N 1
ATOM 5060 C CA . GLY A 1 672 ? 30.350 4.086 -47.623 1.00 54.88 672 GLY A CA 1
ATOM 5061 C C . GLY A 1 672 ? 29.095 3.477 -46.986 1.00 54.88 672 GLY A C 1
ATOM 5062 O O . GLY A 1 672 ? 28.702 2.362 -47.323 1.00 54.88 672 GLY A O 1
ATOM 5063 N N . TRP A 1 673 ? 28.463 4.188 -46.054 1.00 57.84 673 TRP A N 1
ATOM 5064 C CA . TRP A 1 673 ? 27.374 3.652 -45.238 1.00 57.84 673 TRP A CA 1
ATOM 5065 C C . TRP A 1 673 ? 25.997 3.887 -45.868 1.00 57.84 673 TRP A C 1
ATOM 5067 O O . TRP A 1 673 ? 25.147 2.995 -45.835 1.00 57.84 673 TRP A O 1
ATOM 5077 N N . LEU A 1 674 ? 25.808 5.034 -46.532 1.00 61.66 674 LEU A N 1
ATOM 5078 C CA . LEU A 1 674 ? 24.572 5.355 -47.256 1.00 61.66 674 LEU A CA 1
ATOM 5079 C C . LEU A 1 674 ? 24.223 4.289 -48.305 1.00 61.66 674 LEU A C 1
ATOM 5081 O O . LEU A 1 674 ? 23.064 3.902 -48.423 1.00 61.66 674 LEU A O 1
ATOM 5085 N N . ALA A 1 675 ? 25.231 3.737 -48.988 1.00 62.69 675 ALA A N 1
ATOM 5086 C CA . ALA A 1 675 ? 25.065 2.689 -49.998 1.00 62.69 675 ALA A CA 1
ATOM 5087 C C . ALA A 1 675 ? 24.499 1.361 -49.451 1.00 62.69 675 ALA A C 1
ATOM 5089 O O . ALA A 1 675 ? 24.095 0.503 -50.231 1.00 62.69 675 ALA A O 1
ATOM 5090 N N . ARG A 1 676 ? 24.478 1.158 -48.125 1.00 65.50 676 ARG A N 1
ATOM 5091 C CA . ARG A 1 676 ? 23.932 -0.049 -47.481 1.00 65.50 676 ARG A CA 1
ATOM 5092 C C . ARG A 1 676 ? 22.637 0.204 -46.711 1.00 65.50 676 ARG A C 1
ATOM 5094 O O . ARG A 1 676 ? 22.098 -0.748 -46.146 1.00 65.50 676 ARG A O 1
ATOM 5101 N N . LEU A 1 677 ? 22.096 1.427 -46.715 1.00 68.56 677 LEU A N 1
ATOM 5102 C CA . LEU A 1 677 ? 20.795 1.722 -46.096 1.00 68.56 677 LEU A CA 1
ATOM 5103 C C . LEU A 1 677 ? 19.653 0.899 -46.703 1.00 68.56 677 LEU A C 1
ATOM 5105 O O . LEU A 1 677 ? 18.711 0.568 -45.990 1.00 68.56 677 LEU A O 1
ATOM 5109 N N . ASP A 1 678 ? 19.783 0.473 -47.960 1.00 70.56 678 ASP A N 1
ATOM 5110 C CA . ASP A 1 678 ? 18.823 -0.422 -48.619 1.00 70.56 678 ASP A CA 1
ATOM 5111 C C . ASP A 1 678 ? 18.644 -1.763 -47.886 1.00 70.56 678 ASP A C 1
ATOM 5113 O O . ASP A 1 678 ? 17.586 -2.390 -47.969 1.00 70.56 678 ASP A O 1
ATOM 5117 N N . THR A 1 679 ? 19.649 -2.202 -47.116 1.00 73.62 679 THR A N 1
ATOM 5118 C CA . THR A 1 679 ? 19.542 -3.407 -46.273 1.00 73.62 679 THR A CA 1
ATOM 5119 C C . THR A 1 679 ? 18.623 -3.200 -45.063 1.00 73.62 679 THR A C 1
ATOM 5121 O O . THR A 1 679 ? 18.041 -4.162 -44.557 1.00 73.62 679 THR A O 1
ATOM 5124 N N . LEU A 1 680 ? 18.419 -1.948 -44.638 1.00 77.44 680 LEU A N 1
ATOM 5125 C CA . LEU A 1 680 ? 17.543 -1.544 -43.539 1.00 77.44 680 LEU A CA 1
ATOM 5126 C C . LEU A 1 680 ? 16.115 -1.281 -44.049 1.00 77.44 680 LEU A C 1
ATOM 5128 O O . LEU A 1 680 ? 15.565 -0.190 -43.913 1.00 77.44 680 LEU A O 1
ATOM 5132 N N . ALA A 1 681 ? 15.485 -2.294 -44.648 1.00 77.56 681 ALA A N 1
ATOM 5133 C CA . ALA A 1 681 ? 14.241 -2.147 -45.415 1.00 77.56 681 ALA A CA 1
ATOM 5134 C C . ALA A 1 681 ? 13.033 -1.573 -44.638 1.00 77.56 681 ALA A C 1
ATOM 5136 O O . ALA A 1 681 ? 12.074 -1.099 -45.258 1.00 77.56 681 ALA A O 1
ATOM 5137 N N . ARG A 1 682 ? 13.037 -1.635 -43.299 1.00 86.31 682 ARG A N 1
ATOM 5138 C CA . ARG A 1 682 ? 11.988 -1.067 -42.431 1.00 86.31 682 ARG A CA 1
ATOM 5139 C C . ARG A 1 682 ? 12.340 0.291 -41.831 1.00 86.31 682 ARG A C 1
ATOM 5141 O O . ARG A 1 682 ? 11.450 0.911 -41.250 1.00 86.31 682 ARG A O 1
ATOM 5148 N N . LEU A 1 683 ? 13.566 0.772 -42.020 1.00 86.31 683 LEU A N 1
ATOM 5149 C CA . LEU A 1 683 ? 14.014 2.043 -41.477 1.00 86.31 683 LEU A CA 1
ATOM 5150 C C . LEU A 1 683 ? 13.188 3.181 -42.079 1.00 86.31 683 LEU A C 1
ATOM 5152 O O . LEU A 1 683 ? 13.081 3.333 -43.297 1.00 86.31 683 LEU A O 1
ATOM 5156 N N . ARG A 1 684 ? 12.561 3.962 -41.204 1.00 87.44 684 ARG A N 1
ATOM 5157 C CA . ARG A 1 684 ? 11.768 5.145 -41.563 1.00 87.44 684 ARG A CA 1
ATOM 5158 C C . ARG A 1 684 ? 12.488 6.426 -41.204 1.00 87.44 684 ARG A C 1
ATOM 5160 O O . ARG A 1 684 ? 12.270 7.444 -41.857 1.00 87.44 684 ARG A O 1
ATOM 5167 N N . ARG A 1 685 ? 13.319 6.362 -40.165 1.00 86.88 685 ARG A N 1
ATOM 5168 C CA . ARG A 1 685 ? 14.035 7.502 -39.620 1.00 86.88 685 ARG A CA 1
ATOM 5169 C C . ARG A 1 685 ? 15.445 7.105 -39.224 1.00 86.88 685 ARG A C 1
ATOM 5171 O O . ARG A 1 685 ? 15.656 6.207 -38.412 1.00 86.88 685 ARG A O 1
ATOM 5178 N N . LEU A 1 686 ? 16.393 7.841 -39.766 1.00 83.50 686 LEU A N 1
ATOM 5179 C CA . LEU A 1 686 ? 17.790 7.786 -39.408 1.00 83.50 686 LEU A CA 1
ATOM 5180 C C . LEU A 1 686 ? 18.195 9.149 -38.869 1.00 83.50 686 LEU A C 1
ATOM 5182 O O . LEU A 1 686 ? 18.028 10.164 -39.535 1.00 83.50 686 LEU A O 1
ATOM 5186 N N . GLU A 1 687 ? 18.726 9.170 -37.659 1.00 81.38 687 GLU A N 1
ATOM 5187 C CA . GLU A 1 687 ? 19.249 10.374 -37.040 1.00 81.38 687 GLU A CA 1
ATOM 5188 C C . GLU A 1 687 ? 20.755 10.230 -36.816 1.00 81.38 687 GLU A C 1
ATOM 5190 O O . GLU A 1 687 ? 21.200 9.298 -36.155 1.00 81.38 687 GLU A O 1
ATOM 5195 N N . ILE A 1 688 ? 21.544 11.149 -37.365 1.00 75.12 688 ILE A N 1
ATOM 5196 C CA . ILE A 1 688 ? 22.990 11.222 -37.151 1.00 75.12 688 ILE A CA 1
ATOM 5197 C C . ILE A 1 688 ? 23.282 12.520 -36.414 1.00 75.12 688 ILE A C 1
ATOM 5199 O O . ILE A 1 688 ? 22.928 13.605 -36.882 1.00 75.12 688 ILE A O 1
ATOM 5203 N N . ILE A 1 689 ? 23.908 12.400 -35.251 1.00 71.06 689 ILE A N 1
ATOM 5204 C CA . ILE A 1 689 ? 24.268 13.518 -34.384 1.00 71.06 689 ILE A CA 1
ATOM 5205 C C . ILE A 1 689 ? 25.791 13.634 -34.394 1.00 71.06 689 ILE A C 1
ATOM 5207 O O . ILE A 1 689 ? 26.486 12.641 -34.196 1.00 71.06 689 ILE A O 1
ATOM 5211 N N . SER A 1 690 ? 26.309 14.834 -34.645 1.00 66.25 690 SER A N 1
ATOM 5212 C CA . SER A 1 690 ? 27.727 15.161 -34.506 1.00 66.25 690 SER A CA 1
ATOM 5213 C C . SER A 1 690 ? 27.881 16.418 -33.659 1.00 66.25 690 SER A C 1
ATOM 5215 O O . SER A 1 690 ? 27.234 17.444 -33.910 1.00 66.25 690 SER A O 1
ATOM 5217 N N . SER A 1 691 ? 28.739 16.304 -32.651 1.00 56.34 691 SER A N 1
ATOM 5218 C CA . SER A 1 691 ? 29.142 17.388 -31.762 1.00 56.34 691 SER A CA 1
ATOM 5219 C C . SER A 1 691 ? 30.511 17.900 -32.222 1.00 56.34 691 SER A C 1
ATOM 5221 O O . SER A 1 691 ? 31.352 17.108 -32.638 1.00 56.34 691 SER A O 1
ATOM 5223 N N . PRO A 1 692 ? 30.767 19.213 -32.243 1.00 49.34 692 PRO A N 1
ATOM 5224 C CA . PRO A 1 692 ? 32.089 19.716 -32.598 1.00 49.34 692 PRO A CA 1
ATOM 5225 C C . PRO A 1 692 ? 33.103 19.432 -31.478 1.00 49.34 692 PRO A C 1
ATOM 5227 O O . PRO A 1 692 ? 32.776 19.599 -30.308 1.00 49.34 692 PRO A O 1
ATOM 5230 N N . LYS A 1 693 ? 34.358 19.108 -31.843 1.00 46.00 693 LYS A N 1
ATOM 5231 C CA . LYS A 1 693 ? 35.503 19.152 -30.913 1.00 46.00 693 LYS A CA 1
ATOM 5232 C C . LYS A 1 693 ? 35.533 20.518 -30.225 1.00 46.00 693 LYS A C 1
ATOM 5234 O O . LYS A 1 693 ? 35.705 21.528 -30.912 1.00 46.00 693 LYS A O 1
ATOM 5239 N N . ASP A 1 694 ? 35.570 20.544 -28.897 1.00 42.56 694 ASP A N 1
ATOM 5240 C CA . ASP A 1 694 ? 35.894 21.735 -28.086 1.00 42.56 694 ASP A CA 1
ATOM 5241 C C . ASP A 1 694 ? 37.331 22.283 -28.335 1.00 42.56 694 ASP A C 1
ATOM 5243 O O . ASP A 1 694 ? 37.851 23.102 -27.578 1.00 42.56 694 ASP A O 1
ATOM 5247 N N . HIS A 1 695 ? 38.025 21.846 -29.396 1.00 40.69 695 HIS A N 1
ATOM 5248 C CA . HIS A 1 695 ? 39.441 22.123 -29.668 1.00 40.69 695 HIS A CA 1
ATOM 5249 C C . HIS A 1 695 ? 39.743 22.747 -31.038 1.00 40.69 695 HIS A C 1
ATOM 5251 O O . HIS A 1 695 ? 40.909 22.802 -31.428 1.00 40.69 695 HIS A O 1
ATOM 5257 N N . TYR A 1 696 ? 38.766 23.310 -31.758 1.00 37.88 696 TYR A N 1
ATOM 5258 C CA . TYR A 1 696 ? 39.085 24.201 -32.888 1.00 37.88 696 TYR A CA 1
ATOM 5259 C C . TYR A 1 696 ? 39.525 25.593 -32.404 1.00 37.88 696 TYR A C 1
ATOM 5261 O O . TYR A 1 696 ? 38.932 26.616 -32.728 1.00 37.88 696 TYR A O 1
ATOM 5269 N N . ASN A 1 697 ? 40.629 25.633 -31.659 1.00 38.00 697 ASN A N 1
ATOM 5270 C CA . ASN A 1 697 ? 41.460 26.823 -31.540 1.00 38.00 697 ASN A CA 1
ATOM 5271 C C . ASN A 1 697 ? 42.420 26.820 -32.742 1.00 38.00 697 ASN A C 1
ATOM 5273 O O . ASN A 1 697 ? 43.613 26.563 -32.614 1.00 38.00 697 ASN A O 1
ATOM 5277 N N . SER A 1 698 ? 41.882 27.011 -33.953 1.00 36.62 698 SER A N 1
ATOM 5278 C CA . SER A 1 698 ? 42.721 27.311 -35.115 1.00 36.62 698 SER A CA 1
ATOM 5279 C C . SER A 1 698 ? 43.032 28.809 -35.074 1.00 36.62 698 SER A C 1
ATOM 5281 O O . SER A 1 698 ? 42.106 29.605 -35.236 1.00 36.62 698 SER A O 1
ATOM 5283 N N . PRO A 1 699 ? 44.297 29.230 -34.898 1.00 42.44 699 PRO A N 1
ATOM 5284 C CA . PRO A 1 699 ? 44.649 30.650 -34.843 1.00 42.44 699 PRO A CA 1
ATOM 5285 C C . PRO A 1 699 ? 44.377 31.407 -36.157 1.00 42.44 699 PRO A C 1
ATOM 5287 O O . PRO A 1 699 ? 44.508 32.626 -36.196 1.00 42.44 699 PRO A O 1
ATOM 5290 N N . ASN A 1 700 ? 43.972 30.711 -37.226 1.00 45.03 700 ASN A N 1
ATOM 5291 C CA . ASN A 1 700 ? 43.755 31.291 -38.550 1.00 45.03 700 ASN A CA 1
ATOM 5292 C C . ASN A 1 700 ? 42.322 31.790 -38.806 1.00 45.03 700 ASN A C 1
ATOM 5294 O O . ASN A 1 700 ? 42.094 32.431 -39.828 1.00 45.03 700 ASN A O 1
ATOM 5298 N N . TRP A 1 701 ? 41.361 31.531 -37.912 1.00 39.97 701 TRP A N 1
ATOM 5299 C CA . TRP A 1 701 ? 39.967 31.959 -38.088 1.00 39.97 701 TRP A CA 1
ATOM 5300 C C . TRP A 1 701 ? 39.506 32.786 -36.882 1.00 39.97 701 TRP A C 1
ATOM 5302 O O . TRP A 1 701 ? 38.885 32.283 -35.952 1.00 39.97 701 TRP A O 1
ATOM 5312 N N . GLY A 1 702 ? 39.864 34.073 -36.883 1.00 37.62 702 GLY A N 1
ATOM 5313 C CA . GLY A 1 702 ? 39.569 35.028 -35.812 1.00 37.62 702 GLY A CA 1
ATOM 5314 C C . GLY A 1 702 ? 38.095 35.439 -35.728 1.00 37.62 702 GLY A C 1
ATOM 5315 O O . GLY A 1 702 ? 37.723 36.512 -36.199 1.00 37.62 702 GLY A O 1
ATOM 5316 N N . GLY A 1 703 ? 37.266 34.618 -35.081 1.00 38.66 703 GLY A N 1
ATOM 5317 C CA . GLY A 1 703 ? 35.899 34.964 -34.682 1.00 38.66 703 GLY A CA 1
ATOM 5318 C C . GLY A 1 703 ? 35.357 34.028 -33.591 1.00 38.66 703 GLY A C 1
ATOM 5319 O O . GLY A 1 703 ? 35.886 32.930 -33.429 1.00 38.66 703 GLY A O 1
ATOM 5320 N N . PRO A 1 704 ? 34.327 34.434 -32.821 1.00 38.25 704 PRO A N 1
ATOM 5321 C CA . PRO A 1 704 ? 33.714 33.583 -31.803 1.00 38.25 704 PRO A CA 1
ATOM 5322 C C . PRO A 1 704 ? 33.072 32.357 -32.466 1.00 38.25 704 PRO A C 1
ATOM 5324 O O . PRO A 1 704 ? 32.063 32.463 -33.163 1.00 38.25 704 PRO A O 1
ATOM 5327 N N . THR A 1 705 ? 33.666 31.182 -32.276 1.00 42.38 705 THR A N 1
ATOM 5328 C CA . THR A 1 705 ? 33.134 29.912 -32.767 1.00 42.38 705 THR A CA 1
ATOM 5329 C C . THR A 1 705 ? 31.991 29.461 -31.861 1.00 42.38 705 THR A C 1
ATOM 5331 O O . THR A 1 705 ? 32.189 28.986 -30.747 1.00 42.38 705 THR A O 1
ATOM 5334 N N . HIS A 1 706 ? 30.755 29.622 -32.329 1.00 41.56 706 HIS A N 1
ATOM 5335 C CA . HIS A 1 706 ? 29.623 28.922 -31.730 1.00 41.56 706 HIS A CA 1
ATOM 5336 C C . HIS A 1 706 ? 29.757 27.419 -32.035 1.00 41.56 706 HIS A C 1
ATOM 5338 O O . HIS A 1 706 ? 30.029 27.074 -33.188 1.00 41.56 706 HIS A O 1
ATOM 5344 N N . PRO A 1 707 ? 29.560 26.511 -31.061 1.00 47.22 707 PRO A N 1
ATOM 5345 C CA . PRO A 1 707 ? 29.531 25.081 -31.341 1.00 47.22 707 PRO A CA 1
ATOM 5346 C C . PRO A 1 707 ? 28.343 24.774 -32.264 1.00 47.22 707 PRO A C 1
ATOM 5348 O O . PRO A 1 707 ? 27.181 24.819 -31.855 1.00 47.22 707 PRO A O 1
ATOM 5351 N N . CYS A 1 708 ? 28.630 24.504 -33.536 1.00 42.53 708 CYS A N 1
ATOM 5352 C CA . CYS A 1 708 ? 27.636 24.080 -34.512 1.00 42.53 708 CYS A CA 1
ATOM 5353 C C . CYS A 1 708 ? 27.397 22.576 -34.357 1.00 42.53 708 CYS A C 1
ATOM 5355 O O . CYS A 1 708 ? 28.227 21.767 -34.761 1.00 42.53 708 CYS A O 1
ATOM 5357 N N . TYR A 1 709 ? 26.255 22.206 -33.782 1.00 53.84 709 TYR A N 1
ATOM 5358 C CA . TYR A 1 709 ? 25.784 20.822 -33.751 1.00 53.84 709 TYR A CA 1
ATOM 5359 C C . TYR A 1 709 ? 25.197 20.465 -35.112 1.00 53.84 709 TYR A C 1
ATOM 5361 O O . TYR A 1 709 ? 24.247 21.108 -35.566 1.00 53.84 709 TYR A O 1
ATOM 5369 N N . LEU A 1 710 ? 25.732 19.428 -35.750 1.00 60.22 710 LEU A N 1
ATOM 5370 C CA . LEU A 1 710 ? 25.150 18.898 -36.975 1.00 60.22 710 LEU A CA 1
ATOM 5371 C C . LEU A 1 710 ? 24.245 17.726 -36.611 1.00 60.22 710 LEU A C 1
ATOM 5373 O O . LEU A 1 710 ? 24.694 16.686 -36.133 1.00 60.22 710 LEU A O 1
ATOM 5377 N N . ARG A 1 711 ? 22.944 17.917 -36.827 1.00 70.62 711 ARG A N 1
ATOM 5378 C CA . ARG A 1 711 ? 21.928 16.875 -36.693 1.00 70.62 711 ARG A CA 1
ATOM 5379 C C . ARG A 1 711 ? 21.345 16.607 -38.069 1.00 70.62 711 ARG A C 1
ATOM 5381 O O . ARG A 1 711 ? 20.570 17.415 -38.576 1.00 70.62 711 ARG A O 1
ATOM 5388 N N . PHE A 1 712 ? 21.702 15.473 -38.651 1.00 70.62 712 PHE A N 1
ATOM 538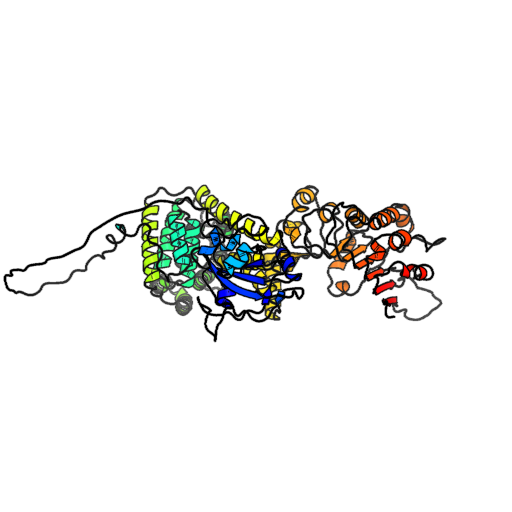9 C CA . PHE A 1 712 ? 21.101 14.999 -39.890 1.00 70.62 712 PHE A CA 1
ATOM 5390 C C . PHE A 1 712 ? 19.944 14.075 -39.537 1.00 70.62 712 PHE A C 1
ATOM 5392 O O . PHE A 1 712 ? 20.120 13.109 -38.798 1.00 70.62 712 PHE A O 1
ATOM 5399 N N . VAL A 1 713 ? 18.754 14.380 -40.042 1.00 77.69 713 VAL A N 1
ATOM 5400 C CA . VAL A 1 713 ? 17.598 13.489 -39.952 1.00 77.69 713 VAL A CA 1
ATOM 5401 C C . VAL A 1 713 ? 17.236 13.112 -41.373 1.00 77.69 713 VAL A C 1
ATOM 5403 O O . VAL A 1 713 ? 16.839 13.973 -42.149 1.00 77.69 713 VAL A O 1
ATOM 5406 N N . ILE A 1 714 ? 17.419 11.842 -41.700 1.00 74.62 714 ILE A N 1
ATOM 5407 C CA . ILE A 1 714 ? 17.081 11.265 -42.994 1.00 74.62 714 ILE A CA 1
ATOM 5408 C C . ILE A 1 714 ? 15.799 10.472 -42.790 1.00 74.62 714 ILE A C 1
ATOM 5410 O O . ILE A 1 714 ? 15.728 9.606 -41.907 1.00 74.62 714 ILE A O 1
ATOM 5414 N N . THR A 1 715 ? 14.773 10.777 -43.575 1.00 77.25 715 THR A N 1
ATOM 5415 C CA . THR A 1 715 ? 13.520 10.029 -43.549 1.00 77.25 715 THR A CA 1
ATOM 5416 C C . THR A 1 715 ? 13.329 9.289 -44.857 1.00 77.25 715 THR A C 1
ATOM 5418 O O . THR A 1 715 ? 13.860 9.666 -45.893 1.00 77.25 715 THR A O 1
ATOM 5421 N N . ARG A 1 716 ? 12.556 8.204 -44.837 1.00 69.50 716 ARG A N 1
ATOM 5422 C CA . ARG A 1 716 ? 12.296 7.446 -46.070 1.00 69.50 716 ARG A CA 1
ATOM 5423 C C . ARG A 1 716 ? 11.518 8.252 -47.123 1.00 69.50 716 ARG A C 1
ATOM 5425 O O . ARG A 1 716 ? 11.568 7.915 -48.300 1.00 69.50 716 ARG A O 1
ATOM 5432 N N . GLU A 1 717 ? 10.795 9.287 -46.699 1.00 66.69 717 GLU A N 1
ATOM 5433 C CA . GLU A 1 717 ? 10.045 10.199 -47.573 1.00 66.69 717 GLU A CA 1
ATOM 5434 C C . GLU A 1 717 ? 10.895 11.384 -48.082 1.00 66.69 717 GLU A C 1
ATOM 5436 O O . GLU A 1 717 ? 10.416 12.150 -48.918 1.00 66.69 717 GLU A O 1
ATOM 5441 N N . GLY A 1 718 ? 12.143 11.521 -47.608 1.00 47.09 718 GLY A N 1
ATOM 5442 C CA . GLY A 1 718 ? 13.060 12.630 -47.896 1.00 47.09 718 GLY A CA 1
ATOM 5443 C C . GLY A 1 718 ? 14.231 12.659 -46.925 1.00 47.09 718 GLY A C 1
ATOM 5444 O O . GLY A 1 718 ? 13.975 12.852 -45.709 1.00 47.09 718 GLY A O 1
#

Secondary structure (DSSP, 8-state):
--EEEEEPPHHHHHHH-EETTEE--TT-B----EEE---GGGGGGGGS-EEEEEEEETTTEEEEEEEEES-EE-SSEEE-SPP-PBPEE-GGGTTT---TTS------TT-HHHHTSS-EEEPHHHHHHHHTPPP--PPPP-----------------------------------PPPPTTTTTTTS-TTPPPPTT--HHHHHHHHHHHTT-HHHHHHHHHHHHHHH--HHHHHHHHHHHHHHHTTSPP----TT-HHHHHHHHHHHTT--GGGHHHHHHGGGG--HHHHHHHHHHGGGSPP-TTHHHHHHHHHTT----STTSHHHHHHHHHHHH--GGGGGTHHHHHHH-GGGHHHHHHHHTT--PPPPPPHHHHHHHHHHHHHHHHHTTSPPPPHHHHHHHHHHHHHHHHHHHHHHHHHSTT-HHHHHHHHHHHHTTT-HHHHHHHHHTSS---HHHHHHHHHHHHHHHHHHHTTGGGTBSS-EEETTEEEEEEEB--SSHHHHHHHTT-GGGGG--EEEE---HHHHHSSS-TT--EEEE-HHHHHHHHT-SSPP---EEEE----TTTHHHHTT-TTTTTS---------HHHHHTT--HHHHHHHHHS-SS-TT--EEEE-TTSS---SSS-GGGTTHHHHTSGGGGT-SEEEEE-TTS----TTTGGGGGG-TT--EEEEEEPPPTT---TTS-S------EEEEEETT-

pLDDT: mean 76.62, std 21.44, range [23.27, 97.88]

Foldseek 3Di:
DWEKEAEDEPVNQQPQFDDPRHRADFQGARQDFKDFWPAPQCVVLQVFDKYFYWYQDPFRFIKGHFIFGSWDDPPTMTGHGTTPDGIHTLSVLQVVFQFPVRRGQDADGPCSRVSRNHMTIGDPQSVCSSVPHDRPDDDDDDDDDDDDDDDDDDDDDDDDDDDDDDDDDDDDDDDDDDDDPLVVVLVVCVPPQQDDPADPLLSQLLVCLVVVLLQSNLVSLLVVCQVQLAPLSLVLNVLSLVLLVLQDDAQDDQQQDPSSLVSLVVLLVVQGSSCVVSNLVNLLRHDWVSLLVSLVSCLPHRLHPVQLVSQLVSQLPDDDDDCSTSNVSSLVSCLSSQNQVCLVCLVVSCVSPVSCVVSSVVSNVRHDHRDDDDPSNVVSSSSSVSSSVVSSPDDRDHNVVSVVVVCVVVVVVLCVLVVVCLVPVVTLSSLLVNLVVCVSVVHCLNLLLVLLPDPDDDPVSVVVNVVSCVVCVPVQLPPQSVFFAPFDDHNSAGAEGEGGDDPDVVCVVPPLQPLSLSNHAEYNEDADLSSLLYPSNNNHAEYEYALQSLLSQQPRQAADNHAAYEHEDDDPPPRVVQSPDPVCVPPPDDDDDDDDLVVLVVPPCNLVSLLSNQAGNHHPNYAYYEYEEPLLDDDDDDDPQPRCCSVLVGPVLARHQEYEYEHEADDDDCPNPVVSNVSSVNHFKYKYKYWHPPPPPPVPDPDDDDTDIDIDIDGPVD

Sequence (718 aa):
MASVMAIVSKAVFDKQARAAGKPVGLGDVWPVDAYNSAHKALAPLGEGGALFLVTVRPGDVLWLVGVLESPRFDGARWTAAPNVVAARDVSGAREGLRFSTGKGITAKAGALGMSLQTPRVLTEADVALLRGGASASAPAEKTSAAPAPAKKKAPAEAKAAAPAKKKAPAKPKAATPAKPKAAAVAKKQQGAAPPKGASRPLAAALDALRADNLVQALDQLLDAWAAQRAAATAELVERLGALVDRSLAPIEGKAKSAALDEAWLDVAAKRRAADVPRLAACFENGSTPMLKRWFAQLLDFKPDPRLPTAAVDSAVRYHSTGDATPRTAAFKLATYVADGRQLATLDSVVQRNDTLEGNVARLRKKLVEPPVLSAEDGEVIALCSAELDRLAKQPPPDAEAMFAAARDETDSTEESLVAAVLADPDDDVPRMVYADWLAQRGDPRAELLALQLKDKLTGNEQKRVRELCKAHGARWIFPLDAVVEKPRFERGFLAGCGAVSFTTDKQRDELCEHPLWATVREIDACNESRLLRGDALRALRVVRCDAETLAAIAQKPDPVPLEEVSAAYFDAERFLHLATSPEHRRRWYFSPDQRDPEQLAARGDNLSHWHKVGTVGALVNLKRLRLAPGHAILESDHGALSRFEWLTASPLAKQLEELTIDHGDNGVFLDGWLARLDTLARLRRLEIISSPKDHYNSPNWGGPTHPCYLRFVITREG

Mean predicted aligned error: 20.51 Å